Protein AF-A0A1C3L1T2-F1 (afdb_monomer)

InterPro domains:
  IPR002088 Protein prenyltransferase, alpha subunit [PF01239] (38-66)
  IPR002088 Protein prenyltransferase, alpha subunit [PF01239] (140-168)
  IPR002088 Protein prenyltransferase, alpha subunit [PS51147] (36-70)
  IPR002088 Protein prenyltransferase, alpha subunit [PS51147] (138-172)

Mean predicted aligned error: 14.85 Å

Secondary structure (DSSP, 8-state):
-HHHHHTT-TT-HHHHHHHHHHHHHHHHTT---HHHHHHHHHHHHHHHTT-TT-HHHHHHHHHHHHHHHHHHHHHHHHHHH--------HHHHHHHHHHHH--HHHHHHHHHHHHHHH-TT-HHHHHHGGG--GGG--HHHHHHHHHHHHHH-TT-HHHHHHHHIIIIIS--SS--EEEEEEETTEEEEEESS-EEEEEEEEEEEETTS-B--EEEEEEEE----SSTT--EEEEEEEEPTT--GGG-SEEEEEEEEEETT---TT----TT-TTGGGTTTS-----GGGTTEEEEEEEEESSSGGG-TT----S-S-S--S-----------TTTTHHHHHHHHHS-------TT--HHHHHHHHHHHHHHHHH-TT-HHHHHHHHHHHHHTT-HHHHHHHHHHHHHH-GGGHHHHHHHHHHHHHHHHHHHHHHT--TT-TT--EE-TTS------HHHHGGGTT-S-EE-TTS-----

Radius of gyration: 28.33 Å; Cα contacts (8 Å, |Δi|>4): 506; chains: 1; bounding box: 81×55×86 Å

Solvent-accessible surface area (backbone atoms only — not comparable to full-atom values): 28791 Å² total; per-residue (Å²): 109,72,67,64,51,37,74,76,47,68,84,43,65,69,59,55,52,49,54,50,49,51,53,51,53,29,48,72,68,68,73,51,58,66,67,59,47,51,48,52,48,52,50,39,55,60,44,36,80,77,43,63,81,42,61,62,51,55,52,49,45,54,53,44,55,49,50,46,54,53,52,53,54,51,56,55,48,55,65,75,72,50,95,63,92,68,84,86,51,75,69,57,55,54,55,55,52,55,64,75,62,70,47,68,46,59,52,37,50,55,50,20,51,57,43,32,73,75,36,73,81,40,50,59,31,58,53,38,58,71,50,47,57,69,94,78,56,59,66,67,63,50,50,50,53,51,47,56,50,36,76,72,44,60,79,46,61,51,55,51,52,51,48,49,36,62,50,29,64,52,37,77,87,63,86,58,68,57,38,42,37,47,54,94,59,23,41,37,43,35,56,79,62,56,43,48,68,41,62,91,74,34,47,39,22,37,83,86,68,48,74,57,66,57,49,74,49,72,45,78,54,87,65,101,58,99,58,96,85,72,77,37,52,42,37,33,43,32,46,36,93,93,51,61,66,87,76,47,59,34,40,36,35,42,40,28,30,34,60,74,84,76,79,50,73,87,59,85,86,62,93,90,42,101,59,52,83,73,48,72,92,54,95,73,76,67,65,66,85,60,76,59,55,45,76,48,79,46,76,47,44,65,81,49,46,94,74,46,92,43,47,86,55,60,94,77,93,72,95,79,86,78,83,87,81,92,82,89,78,92,78,85,77,86,58,75,60,61,67,45,52,55,41,56,75,67,54,65,80,65,74,42,43,11,89,89,56,52,73,68,56,52,51,53,52,48,51,53,50,49,57,49,37,71,76,45,71,72,36,60,60,54,55,51,51,47,44,58,50,32,61,74,67,66,40,58,74,61,41,56,57,48,49,56,51,46,36,69,65,44,59,93,46,33,68,64,52,50,55,51,48,42,55,50,50,53,48,51,47,54,53,46,51,61,72,70,50,63,98,77,60,88,79,63,59,48,74,55,50,64,57,66,44,53,74,86,58,66,85,75,42,58,85,49,69,81,52,93,37,73,40,63,52,73,41,58,57,72,92,123

Foldseek 3Di:
DLVVVCVVVVQDLVSLVVVLVVVLVCLLVVVDALVVLVVLLVSLLVVCLVPVPSVSSVVSNVSSVVSLVLRLVVVVVCVVPDPDDDPDDVVVVVSVVVSVPDDLQVVLLVSLVVSCVSPVLRLVSLVSPVLHDPVVDDLVVVVVSLLVSCLVPVQRPSSLVSVCCSFFVLFDLDWDQLAWEDDPQKIKTDTPAQKDWPQVPKFKAAPVRHTFDWDKDWDWDDDPDPDPPGTHTTIMTHTDPVDRPVPTQKMKIKIKIAGDDRPPSPDDDCPPHPSVVVCPPPPPPPPVVPPRIDIDIAMDGNVVQLPRLHYDDDDDPDPPDDDDDDDDDDDDPQPPPVSVVVSVVVSPSDSGGNPPDDLVNLVVVLVSLVVSCVVVVLSLSSLVVNLSSCVSVVVLVVNVVSLVSNCVNVVVCNVVSLVVVLLSVLLVLLVVLSVVDDRPCLPDESESAQSQDQDDDCVSCVSVPPPPHYHHHNYNHDPD

Nearest PDB structures (foldseek):
  3rkv-assembly1_A  TM=7.163E-01  e=1.153E+00  Caenorhabditis elegans
  4apo-assembly2_B  TM=6.665E-01  e=3.443E+00  Homo sapiens
  4apo-assembly1_A  TM=6.464E-01  e=4.580E+00  Homo sapiens
  7dhg-assembly1_C  TM=6.091E-01  e=3.787E+00  Homo sapiens
  2q7f-assembly2_B  TM=3.135E-01  e=1.946E+00  Bacillus subtilis

Organism: Plasmodium malariae (NCBI:txid5858)

Structure (mmCIF, N/CA/C/O backbone):
data_AF-A0A1C3L1T2-F1
#
_entry.id   AF-A0A1C3L1T2-F1
#
loop_
_atom_site.group_PDB
_atom_site.id
_atom_site.type_symbol
_atom_site.label_atom_id
_atom_site.label_alt_id
_atom_site.label_comp_id
_atom_site.label_asym_id
_atom_site.label_entity_id
_atom_site.label_seq_id
_atom_site.pdbx_PDB_ins_code
_atom_site.Cartn_x
_atom_site.Cartn_y
_atom_site.Cartn_z
_atom_site.occupancy
_atom_site.B_iso_or_equiv
_atom_site.auth_seq_id
_atom_site.auth_comp_id
_atom_site.auth_asym_id
_atom_site.auth_atom_id
_atom_site.pdbx_PDB_model_num
ATOM 1 N N . MET A 1 1 ?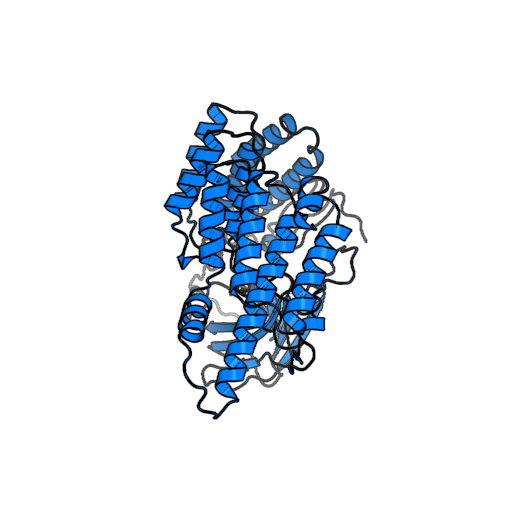 21.395 -8.043 -31.746 1.00 82.62 1 MET A N 1
ATOM 2 C CA . MET A 1 1 ? 20.206 -8.807 -32.190 1.00 82.62 1 MET A CA 1
ATOM 3 C C . MET A 1 1 ? 19.004 -8.683 -31.251 1.00 82.62 1 MET A C 1
ATOM 5 O O . MET A 1 1 ? 18.063 -8.008 -31.636 1.00 82.62 1 MET A O 1
ATOM 9 N N . ILE A 1 2 ? 18.977 -9.276 -30.041 1.00 89.44 2 ILE A N 1
ATOM 10 C CA . ILE A 1 2 ? 17.763 -9.243 -29.178 1.00 89.44 2 ILE A CA 1
ATOM 11 C C . ILE A 1 2 ? 17.327 -7.805 -28.860 1.00 89.44 2 ILE A C 1
ATOM 13 O O . ILE A 1 2 ? 16.160 -7.461 -29.011 1.00 89.44 2 ILE A O 1
ATOM 17 N N . GLU A 1 3 ? 18.271 -6.947 -28.479 1.00 90.69 3 GLU A N 1
ATOM 18 C CA . GLU A 1 3 ? 17.994 -5.548 -28.134 1.00 90.69 3 GLU A CA 1
ATOM 19 C C . GLU A 1 3 ? 17.500 -4.715 -29.320 1.00 90.69 3 GLU A C 1
ATOM 21 O O . GLU A 1 3 ? 16.650 -3.842 -29.156 1.00 90.69 3 GLU A O 1
ATOM 26 N N . GLU A 1 4 ? 17.978 -5.016 -30.529 1.00 89.31 4 GLU A N 1
ATOM 27 C CA . GLU A 1 4 ? 17.507 -4.380 -31.763 1.00 89.31 4 GLU A CA 1
ATOM 28 C C . GLU A 1 4 ? 16.053 -4.768 -32.048 1.00 89.31 4 GLU A C 1
ATOM 30 O O . GLU A 1 4 ? 15.255 -3.921 -32.443 1.00 89.31 4 GLU A O 1
ATOM 35 N N . ILE A 1 5 ? 15.672 -6.023 -31.791 1.00 92.06 5 ILE A N 1
ATOM 36 C CA . ILE A 1 5 ? 14.281 -6.472 -31.925 1.00 92.06 5 ILE A CA 1
ATOM 37 C C . ILE A 1 5 ? 13.417 -5.838 -30.827 1.00 92.06 5 ILE A C 1
ATOM 39 O O . ILE A 1 5 ? 12.345 -5.312 -31.127 1.00 92.06 5 ILE A O 1
ATOM 43 N N . LEU A 1 6 ? 13.897 -5.805 -29.578 1.00 90.75 6 LEU A N 1
ATOM 44 C CA . LEU A 1 6 ? 13.208 -5.140 -28.466 1.00 90.75 6 LEU A CA 1
ATOM 45 C C . LEU A 1 6 ? 13.009 -3.644 -28.718 1.00 90.75 6 LEU A C 1
ATOM 47 O O . LEU A 1 6 ? 12.001 -3.099 -28.288 1.00 90.75 6 LEU A O 1
ATOM 51 N N . SER A 1 7 ? 13.896 -2.986 -29.471 1.00 87.19 7 SER A N 1
ATOM 52 C CA . SER A 1 7 ? 13.699 -1.583 -29.860 1.00 87.19 7 SER A CA 1
ATOM 53 C C . SER A 1 7 ? 12.443 -1.356 -30.715 1.00 87.19 7 SER A C 1
ATOM 55 O O . SER A 1 7 ? 11.909 -0.251 -30.722 1.00 87.19 7 SER A O 1
ATOM 57 N N . ARG A 1 8 ? 11.954 -2.401 -31.401 1.00 88.25 8 ARG A N 1
ATOM 58 C CA . ARG A 1 8 ? 10.728 -2.384 -32.216 1.00 88.25 8 ARG A CA 1
ATOM 59 C C . ARG A 1 8 ? 9.533 -3.025 -31.502 1.00 88.25 8 ARG A C 1
ATOM 61 O O . ARG A 1 8 ? 8.412 -2.565 -31.674 1.00 88.25 8 ARG A O 1
ATOM 68 N N . PHE A 1 9 ? 9.771 -4.065 -30.700 1.00 90.31 9 PHE A N 1
ATOM 69 C CA . PHE A 1 9 ? 8.744 -4.875 -30.032 1.00 90.31 9 PHE A CA 1
ATOM 70 C C . PHE A 1 9 ? 8.953 -4.913 -28.510 1.00 90.31 9 PHE A C 1
ATOM 72 O O . PHE A 1 9 ? 9.068 -5.976 -27.898 1.00 90.31 9 PHE A O 1
ATOM 79 N N . ASN A 1 10 ? 9.000 -3.739 -27.880 1.00 89.38 10 ASN A N 1
ATOM 80 C CA . ASN A 1 10 ? 9.362 -3.579 -26.466 1.00 89.38 10 ASN A CA 1
ATOM 81 C C . ASN A 1 10 ? 8.311 -4.102 -25.461 1.00 89.38 10 ASN A C 1
ATOM 83 O O . ASN A 1 10 ? 8.581 -4.091 -24.261 1.00 89.38 10 ASN A O 1
ATOM 87 N N . LYS A 1 11 ? 7.141 -4.567 -25.925 1.00 91.62 11 LYS A N 1
ATOM 88 C CA . LYS A 1 11 ? 6.036 -5.113 -25.106 1.00 91.62 11 LYS A CA 1
ATOM 89 C C . LYS A 1 11 ? 5.711 -6.586 -25.398 1.00 91.62 11 LYS A C 1
ATOM 91 O O . LYS A 1 11 ? 4.618 -7.065 -25.120 1.00 91.62 11 LYS A O 1
ATOM 96 N N . CYS A 1 12 ? 6.649 -7.314 -26.001 1.00 92.62 12 CYS A N 1
ATOM 97 C CA . CYS A 1 12 ? 6.500 -8.744 -26.268 1.00 92.62 12 CYS A CA 1
ATOM 98 C C . CYS A 1 12 ? 7.066 -9.563 -25.102 1.00 92.62 12 CYS A C 1
ATOM 100 O O . CYS A 1 12 ? 8.266 -9.507 -24.822 1.00 92.62 12 CYS A O 1
ATOM 102 N N . ASN A 1 13 ? 6.207 -10.336 -24.432 1.00 88.38 13 ASN A N 1
ATOM 103 C CA . ASN A 1 13 ? 6.597 -11.167 -23.292 1.00 88.38 13 ASN A CA 1
ATOM 104 C C . ASN A 1 13 ? 7.692 -12.166 -23.674 1.00 88.38 13 ASN A C 1
ATOM 106 O O . ASN A 1 13 ? 8.687 -12.295 -22.968 1.00 88.38 13 ASN A O 1
ATOM 110 N N . GLU A 1 14 ? 7.536 -12.832 -24.813 1.00 91.94 14 GLU A N 1
ATOM 111 C CA . GLU A 1 14 ? 8.425 -13.882 -25.301 1.00 91.94 14 GLU A CA 1
ATOM 112 C C . GLU A 1 14 ? 9.847 -13.357 -25.523 1.00 91.94 14 GLU A C 1
ATOM 114 O O . GLU A 1 14 ? 10.811 -14.036 -25.175 1.00 91.94 14 GLU A O 1
ATOM 119 N N . LEU A 1 15 ? 9.996 -12.128 -26.031 1.00 93.50 15 LEU A N 1
ATOM 120 C CA . LEU A 1 15 ? 11.305 -11.502 -26.233 1.00 93.50 15 LEU A CA 1
ATOM 121 C C . LEU A 1 15 ? 11.994 -11.154 -24.911 1.00 93.50 15 LEU A C 1
ATOM 123 O O . LEU A 1 15 ? 13.193 -11.399 -24.768 1.00 93.50 15 LEU A O 1
ATOM 127 N N . TRP A 1 16 ? 11.256 -10.628 -23.931 1.00 93.56 16 TRP A N 1
ATOM 128 C CA . TRP A 1 16 ? 11.802 -10.351 -22.598 1.00 93.56 16 TRP A CA 1
ATOM 129 C C . TRP A 1 16 ? 12.163 -11.634 -21.847 1.00 93.56 16 TRP A C 1
ATOM 131 O O . TRP A 1 16 ? 13.233 -11.710 -21.242 1.00 93.56 16 TRP A O 1
ATOM 141 N N . PHE A 1 17 ? 11.325 -12.672 -21.942 1.00 90.56 17 PHE A N 1
ATOM 142 C CA . PHE A 1 17 ? 11.646 -13.995 -21.410 1.00 90.56 17 PHE A CA 1
ATOM 143 C C . PHE A 1 17 ? 12.858 -14.608 -22.106 1.00 90.56 17 PHE A C 1
ATOM 145 O O . PHE A 1 17 ? 13.696 -15.203 -21.435 1.00 90.56 17 PHE A O 1
ATOM 152 N N . HIS A 1 18 ? 12.997 -14.435 -23.421 1.00 93.19 18 HIS A N 1
ATOM 153 C CA . HIS A 1 18 ? 14.163 -14.913 -24.152 1.00 93.19 18 HIS A CA 1
ATOM 154 C C . HIS A 1 18 ? 15.441 -14.175 -23.730 1.00 93.19 18 HIS A C 1
ATOM 156 O O . HIS A 1 18 ? 16.447 -14.828 -23.459 1.00 93.19 18 HIS A O 1
ATOM 162 N N . LYS A 1 19 ? 15.403 -12.840 -23.580 1.00 94.69 19 LYS A N 1
ATOM 163 C CA . LYS A 1 19 ? 16.539 -12.057 -23.055 1.00 94.69 19 LYS A CA 1
ATOM 164 C C . LYS A 1 19 ? 16.935 -12.535 -21.654 1.00 94.69 19 LYS A C 1
ATOM 166 O O . LYS A 1 19 ? 18.109 -12.807 -21.413 1.00 94.69 19 LYS A O 1
ATOM 171 N N . LEU A 1 20 ? 15.959 -12.742 -20.763 1.00 92.81 20 LEU A N 1
ATOM 172 C CA . LEU A 1 20 ? 16.200 -13.308 -19.432 1.00 92.81 20 LEU A CA 1
ATOM 173 C C . LEU A 1 20 ? 16.787 -14.722 -19.494 1.00 92.81 20 LEU A C 1
ATOM 175 O O . LEU A 1 20 ? 17.716 -15.032 -18.754 1.00 92.81 20 LEU A O 1
ATOM 179 N N . TRP A 1 21 ? 16.274 -15.581 -20.374 1.00 91.94 21 TRP A N 1
ATOM 180 C CA . TRP A 1 21 ? 16.796 -16.931 -20.564 1.00 91.94 21 TRP A CA 1
ATOM 181 C C . TRP A 1 21 ? 18.266 -16.920 -20.992 1.00 91.94 21 TRP A C 1
ATOM 183 O O . TRP A 1 21 ? 19.043 -17.693 -20.436 1.00 91.94 21 TRP A O 1
ATOM 193 N N . VAL A 1 22 ? 18.669 -16.019 -21.898 1.00 93.75 22 VAL A N 1
ATOM 194 C CA . VAL A 1 22 ? 20.079 -15.860 -22.295 1.00 93.75 22 VAL A CA 1
ATOM 195 C C . VAL A 1 22 ? 20.941 -15.487 -21.089 1.00 93.75 22 VAL A C 1
ATOM 197 O O . VAL A 1 22 ? 21.933 -16.163 -20.833 1.00 93.75 22 VAL A O 1
ATOM 200 N N . VAL A 1 23 ? 20.536 -14.486 -20.297 1.00 93.12 23 VAL A N 1
ATOM 201 C CA . VAL A 1 23 ? 21.268 -14.090 -19.078 1.00 93.12 23 VAL A CA 1
ATOM 202 C C . VAL A 1 23 ? 21.410 -15.264 -18.109 1.00 93.12 23 VAL A C 1
ATOM 204 O O . VAL A 1 23 ? 22.508 -15.546 -17.629 1.00 93.12 23 VAL A O 1
ATOM 207 N N . LYS A 1 24 ? 20.321 -15.997 -17.854 1.00 90.56 24 LYS A N 1
ATOM 208 C CA . LYS A 1 24 ? 20.337 -17.175 -16.978 1.00 90.56 24 LYS A CA 1
ATOM 209 C C . LYS A 1 24 ? 21.256 -18.273 -17.507 1.00 90.56 24 LYS A C 1
ATOM 211 O O . LYS A 1 24 ? 22.024 -18.853 -16.742 1.00 90.56 24 LYS A O 1
ATOM 216 N N . TYR A 1 25 ? 21.175 -18.570 -18.802 1.00 90.81 25 TYR A N 1
ATOM 217 C CA . TYR A 1 25 ? 22.009 -19.574 -19.448 1.00 90.81 25 TYR A CA 1
ATOM 218 C C . TYR A 1 25 ? 23.488 -19.211 -19.314 1.00 90.81 25 TYR A C 1
ATOM 220 O O . TYR A 1 25 ? 24.288 -20.048 -18.893 1.00 90.81 25 TYR A O 1
ATOM 228 N N . CYS A 1 26 ? 23.851 -17.963 -19.607 1.00 91.25 26 CYS A N 1
ATOM 229 C CA . CYS A 1 26 ? 25.228 -17.518 -19.488 1.00 91.25 26 CYS A CA 1
ATOM 230 C C . CYS A 1 26 ? 25.708 -17.552 -18.033 1.00 91.25 26 CYS A C 1
ATOM 232 O O . CYS A 1 26 ? 26.795 -18.061 -17.768 1.00 91.25 26 CYS A O 1
ATOM 234 N N . LEU A 1 27 ? 24.881 -17.119 -17.077 1.00 88.38 27 LEU A N 1
ATOM 235 C CA . LEU A 1 27 ? 25.235 -17.159 -15.660 1.00 88.38 27 LEU A CA 1
ATOM 236 C C . LEU A 1 27 ? 25.443 -18.594 -15.146 1.00 88.38 27 LEU A C 1
ATOM 238 O O . LEU A 1 27 ? 26.420 -18.871 -14.452 1.00 88.38 27 LEU A O 1
ATOM 242 N N . LYS A 1 28 ? 24.563 -19.531 -15.523 1.00 86.19 28 LYS A N 1
ATOM 243 C CA . LYS A 1 28 ? 24.664 -20.950 -15.145 1.00 86.19 28 LYS A CA 1
ATOM 244 C C . LYS A 1 28 ? 25.943 -21.606 -15.665 1.00 86.19 28 LYS A C 1
ATOM 246 O O . LYS A 1 28 ? 26.521 -22.447 -14.983 1.00 86.19 28 LYS A O 1
ATOM 251 N N . ASN A 1 29 ? 26.376 -21.211 -16.858 1.00 86.81 29 ASN A N 1
ATOM 252 C CA . ASN A 1 29 ? 27.561 -21.749 -17.521 1.00 86.81 29 ASN A CA 1
ATOM 253 C C . ASN A 1 29 ? 28.828 -20.904 -17.280 1.00 86.81 29 ASN A C 1
ATOM 255 O O . ASN A 1 29 ? 29.827 -21.120 -17.959 1.00 86.81 29 ASN A O 1
ATOM 259 N N . ASN A 1 30 ? 28.806 -19.957 -16.329 1.00 85.19 30 ASN A N 1
ATOM 260 C CA . ASN A 1 30 ? 29.913 -19.035 -16.031 1.00 85.19 30 ASN A CA 1
ATOM 261 C C . ASN A 1 30 ? 30.431 -18.256 -17.267 1.00 85.19 30 ASN A C 1
ATOM 263 O O . ASN A 1 30 ? 31.614 -17.944 -17.360 1.00 85.19 30 ASN A O 1
ATOM 267 N N . LEU A 1 31 ? 29.549 -17.951 -18.224 1.00 87.75 31 LEU A N 1
ATOM 268 C CA . LEU A 1 31 ? 29.843 -17.167 -19.434 1.00 87.75 31 LEU A CA 1
ATOM 269 C C . LEU A 1 31 ? 29.594 -15.660 -19.247 1.00 87.75 31 LEU A C 1
ATOM 271 O O . LEU A 1 31 ? 29.820 -14.882 -20.167 1.00 87.75 31 LEU A O 1
ATOM 275 N N . THR A 1 32 ? 29.090 -15.262 -18.080 1.00 86.88 32 THR A N 1
ATOM 276 C CA . THR A 1 32 ? 28.721 -13.886 -17.728 1.00 86.88 32 THR A CA 1
ATOM 277 C C . THR A 1 32 ? 29.161 -13.608 -16.298 1.00 86.88 32 THR A C 1
ATOM 279 O O . THR A 1 32 ? 29.114 -14.496 -15.443 1.00 86.88 32 THR A O 1
ATOM 282 N N . ASN A 1 33 ? 29.584 -12.376 -16.037 1.00 86.44 33 ASN A N 1
ATOM 283 C CA . ASN A 1 33 ? 30.030 -11.897 -14.733 1.00 86.44 33 ASN A CA 1
ATOM 284 C C . ASN A 1 33 ? 29.107 -10.777 -14.197 1.00 86.44 33 ASN A C 1
ATOM 286 O O . ASN A 1 33 ? 28.088 -10.434 -14.792 1.00 86.44 33 ASN A O 1
ATOM 290 N N . ILE A 1 34 ? 29.441 -10.213 -13.031 1.00 87.44 34 ILE A N 1
ATOM 291 C CA . ILE A 1 34 ? 28.643 -9.140 -12.413 1.00 87.44 34 ILE A CA 1
ATOM 292 C C . ILE A 1 34 ? 28.633 -7.867 -13.276 1.00 87.44 34 ILE A C 1
ATOM 294 O O . ILE A 1 34 ? 27.600 -7.207 -13.340 1.00 87.44 34 ILE A O 1
ATOM 298 N N . GLN A 1 35 ? 29.733 -7.535 -13.956 1.00 88.88 35 GLN A N 1
ATOM 299 C CA . GLN A 1 35 ? 29.825 -6.343 -14.803 1.00 88.88 35 GLN A CA 1
ATOM 300 C C . GLN A 1 35 ? 28.824 -6.397 -15.959 1.00 88.88 35 GLN A C 1
ATOM 302 O O . GLN A 1 35 ? 28.110 -5.424 -16.189 1.00 88.88 35 GLN A O 1
ATOM 307 N N . ASP A 1 36 ? 28.693 -7.549 -16.611 1.00 91.81 36 ASP A N 1
ATOM 308 C CA . ASP A 1 36 ? 27.705 -7.759 -17.674 1.00 91.81 36 ASP A CA 1
ATOM 309 C C . ASP A 1 36 ? 26.265 -7.556 -17.152 1.00 91.81 36 ASP A C 1
ATOM 311 O O . ASP A 1 36 ? 25.421 -6.941 -17.801 1.00 91.81 36 ASP A O 1
ATOM 315 N N . LEU A 1 37 ? 25.975 -8.008 -15.924 1.00 92.94 37 LEU A N 1
ATOM 316 C CA . LEU A 1 37 ? 24.673 -7.776 -15.286 1.00 92.94 37 LEU A CA 1
ATOM 317 C C . LEU A 1 37 ? 24.449 -6.292 -14.939 1.00 92.94 37 LEU A C 1
ATOM 319 O O . LEU A 1 37 ? 23.317 -5.809 -14.989 1.00 92.94 37 LEU A O 1
ATOM 323 N N . LEU A 1 38 ? 25.503 -5.544 -14.601 1.00 92.38 38 LEU A N 1
ATOM 324 C CA . LEU A 1 38 ? 25.416 -4.092 -14.413 1.00 92.38 38 LEU A CA 1
ATOM 325 C C . LEU A 1 38 ? 25.160 -3.366 -15.741 1.00 92.38 38 LEU A C 1
ATOM 327 O O . LEU A 1 38 ? 24.442 -2.364 -15.759 1.00 92.38 38 LEU A O 1
ATOM 331 N N . GLU A 1 39 ? 25.690 -3.867 -16.856 1.00 93.50 39 GLU A N 1
ATOM 332 C CA . GLU A 1 39 ? 25.362 -3.365 -18.195 1.00 93.50 39 GLU A CA 1
ATOM 333 C C . GLU A 1 39 ? 23.893 -3.613 -18.553 1.00 93.50 39 GLU A C 1
ATOM 335 O O . GLU A 1 39 ? 23.231 -2.710 -19.066 1.00 93.50 39 GLU A O 1
ATOM 340 N N . GLU A 1 40 ? 23.327 -4.754 -18.161 1.00 95.62 40 GLU A N 1
ATOM 341 C CA . GLU A 1 40 ? 21.889 -5.016 -18.293 1.00 95.62 40 GLU A CA 1
ATOM 342 C C . GLU A 1 40 ? 21.030 -4.026 -17.481 1.00 95.62 40 GLU A C 1
ATOM 344 O O . GLU A 1 40 ? 19.974 -3.580 -17.944 1.00 95.62 40 GLU A O 1
ATOM 349 N N . LEU A 1 41 ? 21.486 -3.586 -16.300 1.00 94.75 41 LEU A N 1
ATOM 350 C CA . LEU A 1 41 ? 20.817 -2.502 -15.564 1.00 94.75 41 LEU A CA 1
ATOM 351 C C . LEU A 1 41 ? 20.911 -1.154 -16.295 1.00 94.75 41 LEU A C 1
ATOM 353 O O . LEU A 1 41 ? 19.932 -0.399 -16.303 1.00 94.75 41 LEU A O 1
ATOM 357 N N . LYS A 1 42 ? 22.051 -0.849 -16.933 1.00 94.31 42 LYS A N 1
ATOM 358 C CA . LYS A 1 42 ? 22.207 0.353 -17.774 1.00 94.31 42 LYS A CA 1
ATOM 359 C C . LYS A 1 42 ? 21.287 0.299 -18.997 1.00 94.31 42 LYS A C 1
ATOM 361 O O . LYS A 1 42 ? 20.667 1.310 -19.324 1.00 94.31 42 LYS A O 1
ATOM 366 N N . TYR A 1 43 ? 21.130 -0.870 -19.619 1.00 95.00 43 TYR A N 1
ATOM 367 C CA . TYR A 1 43 ? 20.169 -1.088 -20.702 1.00 95.00 43 TYR A CA 1
ATOM 368 C C . TYR A 1 43 ? 18.730 -0.797 -20.252 1.00 95.00 43 TYR A C 1
ATOM 370 O O . TYR A 1 43 ? 17.993 -0.081 -20.938 1.00 95.00 43 TYR A O 1
ATOM 378 N N . CYS A 1 44 ? 18.338 -1.291 -19.071 1.00 95.44 44 CYS A N 1
ATOM 379 C CA . CYS A 1 44 ? 17.020 -1.004 -18.499 1.00 95.44 44 CYS A CA 1
ATOM 380 C C . CYS A 1 44 ? 16.818 0.502 -18.299 1.00 95.44 44 CYS A C 1
ATOM 382 O O . CYS A 1 44 ? 15.806 1.047 -18.732 1.00 95.44 44 CYS A O 1
ATOM 384 N N . LYS A 1 45 ? 17.811 1.186 -17.712 1.00 95.06 45 LYS A N 1
ATOM 385 C CA . LYS A 1 45 ? 17.793 2.646 -17.533 1.00 95.06 45 LYS A CA 1
ATOM 386 C C . LYS A 1 45 ? 17.581 3.371 -18.866 1.00 95.06 45 LYS A C 1
ATOM 388 O O . LYS A 1 45 ? 16.676 4.190 -18.968 1.00 95.06 45 LYS A O 1
ATOM 393 N N . GLY A 1 46 ? 18.348 3.025 -19.902 1.00 94.25 46 GLY A N 1
ATOM 394 C CA . GLY A 1 46 ? 18.185 3.590 -21.246 1.00 94.25 46 GLY A CA 1
ATOM 395 C C . GLY A 1 46 ? 16.803 3.327 -21.861 1.00 94.25 46 GLY A C 1
ATOM 396 O O . GLY A 1 46 ? 16.280 4.160 -22.598 1.00 94.25 46 GLY A O 1
ATOM 397 N N . SER A 1 47 ? 16.190 2.186 -21.539 1.00 93.44 47 SER A N 1
ATOM 398 C CA . SER A 1 47 ? 14.848 1.827 -22.008 1.00 93.44 47 SER A CA 1
ATOM 399 C C . SER A 1 47 ? 13.745 2.635 -21.320 1.00 93.44 47 SER A C 1
ATOM 401 O O . SER A 1 47 ? 12.765 2.983 -21.978 1.00 93.44 47 SER A O 1
ATOM 403 N N . PHE A 1 48 ? 13.917 3.004 -20.048 1.00 94.31 48 PHE A N 1
ATOM 404 C CA . PHE A 1 48 ? 12.952 3.843 -19.327 1.00 94.31 48 PHE A CA 1
ATOM 405 C C . PHE A 1 48 ? 12.869 5.272 -19.871 1.00 94.31 48 PHE A C 1
ATOM 407 O O . PHE A 1 48 ? 11.794 5.853 -19.848 1.00 94.31 48 PHE A O 1
ATOM 414 N N . TYR A 1 49 ? 13.943 5.819 -20.451 1.00 92.19 49 TYR A N 1
ATOM 415 C CA . TYR A 1 49 ? 13.863 7.109 -21.158 1.00 92.19 49 TYR A CA 1
ATOM 416 C C . TYR A 1 49 ? 13.037 7.044 -22.452 1.00 92.19 49 TYR A C 1
ATOM 418 O O . TYR A 1 49 ? 12.630 8.079 -22.971 1.00 92.19 49 TYR A O 1
ATOM 426 N N . LYS A 1 50 ? 12.795 5.843 -22.996 1.00 90.88 50 LYS A N 1
ATOM 427 C CA . LYS A 1 50 ? 11.961 5.645 -24.193 1.00 90.88 50 LYS A CA 1
ATOM 428 C C . LYS A 1 50 ? 10.508 5.340 -23.838 1.00 90.88 50 LYS A C 1
ATOM 430 O O . LYS A 1 50 ? 9.603 5.840 -24.495 1.00 90.88 50 LYS A O 1
ATOM 435 N N . ASP A 1 51 ? 10.298 4.473 -22.851 1.00 91.69 51 ASP A N 1
ATOM 436 C CA . ASP A 1 51 ? 8.983 4.109 -22.320 1.00 91.69 51 ASP A CA 1
ATOM 437 C C . ASP A 1 51 ? 9.138 3.779 -20.833 1.00 91.69 51 ASP A C 1
ATOM 439 O O . ASP A 1 51 ? 9.488 2.660 -20.445 1.00 91.69 51 ASP A O 1
ATOM 443 N N . ASP A 1 52 ? 8.900 4.780 -19.997 1.00 90.75 52 ASP A N 1
ATOM 444 C CA . ASP A 1 52 ? 9.014 4.685 -18.546 1.00 90.75 52 ASP A CA 1
ATOM 445 C C . ASP A 1 52 ? 7.928 3.815 -17.901 1.00 90.75 52 ASP A C 1
ATOM 447 O O . ASP A 1 52 ? 8.112 3.316 -16.789 1.00 90.75 52 ASP A O 1
ATOM 451 N N . ARG A 1 53 ? 6.836 3.553 -18.626 1.00 88.81 53 ARG A N 1
ATOM 452 C CA . ARG A 1 53 ? 5.728 2.678 -18.219 1.00 88.81 53 ARG A CA 1
ATOM 453 C C . ARG A 1 53 ? 5.889 1.245 -18.727 1.00 88.81 53 ARG A C 1
ATOM 455 O O . ARG A 1 53 ? 4.964 0.437 -18.608 1.00 88.81 53 ARG A O 1
ATOM 462 N N . ASN A 1 54 ? 7.043 0.893 -19.298 1.00 92.69 54 ASN A N 1
ATOM 463 C CA . ASN A 1 54 ? 7.293 -0.458 -19.783 1.00 92.69 54 ASN A CA 1
ATOM 464 C C . ASN A 1 54 ? 7.454 -1.451 -18.619 1.00 92.69 54 ASN A C 1
ATOM 466 O O . ASN A 1 54 ? 8.557 -1.690 -18.117 1.00 92.69 54 ASN A O 1
ATOM 470 N N . TYR A 1 55 ? 6.341 -2.075 -18.225 1.00 90.50 55 TYR A N 1
ATOM 471 C CA . TYR A 1 55 ? 6.310 -3.039 -17.126 1.00 90.50 55 TYR A CA 1
ATOM 472 C C . TYR A 1 55 ? 7.229 -4.250 -17.362 1.00 90.50 55 TYR A C 1
ATOM 474 O O . TYR A 1 55 ? 7.781 -4.795 -16.409 1.00 90.50 55 TYR A O 1
ATOM 482 N N . HIS A 1 56 ? 7.441 -4.666 -18.616 1.00 92.44 56 HIS A N 1
ATOM 483 C CA . HIS A 1 56 ? 8.319 -5.795 -18.920 1.00 92.44 56 HIS A CA 1
ATOM 484 C C . HIS A 1 56 ? 9.780 -5.456 -18.617 1.00 92.44 56 HIS A C 1
ATOM 486 O O . HIS A 1 56 ? 10.488 -6.277 -18.040 1.00 92.44 56 HIS A O 1
ATOM 492 N N . CYS A 1 57 ? 10.213 -4.236 -18.948 1.00 94.50 57 CYS A N 1
ATOM 493 C CA . CYS A 1 57 ? 11.551 -3.746 -18.629 1.00 94.50 57 CYS A CA 1
ATOM 494 C C . CYS A 1 57 ? 11.746 -3.596 -17.111 1.00 94.50 57 CYS A C 1
ATOM 496 O O . CYS A 1 57 ? 12.781 -3.996 -16.578 1.00 94.50 57 CYS A O 1
ATOM 498 N N . TRP A 1 58 ? 10.736 -3.096 -16.388 1.00 91.31 58 TRP A N 1
ATOM 499 C CA . TRP A 1 58 ? 10.756 -3.042 -14.918 1.00 91.31 58 TRP A CA 1
ATOM 500 C C . TRP A 1 58 ? 10.842 -4.432 -14.271 1.00 91.31 58 TRP A C 1
ATOM 502 O O . TRP A 1 58 ? 11.629 -4.642 -13.340 1.00 91.31 58 TRP A O 1
ATOM 512 N N . ASN A 1 59 ? 10.098 -5.407 -14.799 1.00 89.12 59 ASN A N 1
ATOM 513 C CA . ASN A 1 59 ? 10.166 -6.798 -14.353 1.00 89.12 59 ASN A CA 1
ATOM 514 C C . ASN A 1 59 ? 11.532 -7.420 -14.662 1.00 89.12 59 ASN A C 1
ATOM 516 O O . ASN A 1 59 ? 12.156 -8.017 -13.786 1.00 89.12 59 ASN A O 1
ATOM 520 N N . TYR A 1 60 ? 12.036 -7.228 -15.882 1.00 92.62 60 TYR A N 1
ATOM 521 C CA . TYR A 1 60 ? 13.356 -7.692 -16.294 1.00 92.62 60 TYR A CA 1
ATOM 522 C C . TYR A 1 60 ? 14.463 -7.122 -15.401 1.00 92.62 60 TYR A C 1
ATOM 524 O O . TYR A 1 60 ? 15.284 -7.881 -14.889 1.00 92.62 60 TYR A O 1
ATOM 532 N N . ARG A 1 61 ? 14.428 -5.816 -15.106 1.00 92.31 61 ARG A N 1
ATOM 533 C CA . ARG A 1 61 ? 15.357 -5.168 -14.170 1.00 92.31 61 ARG A CA 1
ATOM 534 C C . ARG A 1 61 ? 15.360 -5.845 -12.799 1.00 92.31 61 ARG A C 1
ATOM 536 O O . ARG A 1 61 ? 16.428 -6.075 -12.235 1.00 92.31 61 ARG A O 1
ATOM 543 N N . SER A 1 62 ? 14.183 -6.189 -12.276 1.00 87.25 62 SER A N 1
ATOM 544 C CA . SER A 1 62 ? 14.055 -6.911 -11.002 1.00 87.25 62 SER A CA 1
ATOM 545 C C . SER A 1 62 ? 14.718 -8.295 -11.056 1.00 87.25 62 SER A C 1
ATOM 547 O O . SER A 1 62 ? 15.415 -8.679 -10.116 1.00 87.25 62 SER A O 1
ATOM 549 N N . TYR A 1 63 ? 14.589 -9.021 -12.173 1.00 88.00 63 TYR A N 1
ATOM 550 C CA . TYR A 1 63 ? 15.290 -10.295 -12.372 1.00 88.00 63 TYR A CA 1
ATOM 551 C C . TYR A 1 63 ? 16.809 -10.135 -12.502 1.00 88.00 63 TYR A C 1
ATOM 553 O O . TYR A 1 63 ? 17.551 -10.959 -11.971 1.00 88.00 63 TYR A O 1
ATOM 561 N N . VAL A 1 64 ? 17.293 -9.078 -13.158 1.00 91.31 64 VAL A N 1
ATOM 562 C CA . VAL A 1 64 ? 18.734 -8.794 -13.258 1.00 91.31 64 VAL A CA 1
ATOM 563 C C . VAL A 1 64 ? 19.326 -8.494 -11.879 1.00 91.31 64 VAL A C 1
ATOM 565 O O . VAL A 1 64 ? 20.350 -9.071 -11.521 1.00 91.31 64 VAL A O 1
ATOM 568 N N . ILE A 1 65 ? 18.653 -7.677 -11.057 1.00 88.19 65 ILE A N 1
ATOM 569 C CA . ILE A 1 65 ? 19.050 -7.420 -9.658 1.00 88.19 65 ILE A CA 1
ATOM 570 C C . ILE A 1 65 ? 19.154 -8.733 -8.872 1.00 88.19 65 ILE A C 1
ATOM 572 O O . ILE A 1 65 ? 20.129 -8.958 -8.155 1.00 88.19 65 ILE A O 1
ATOM 576 N N . ALA A 1 66 ? 18.174 -9.622 -9.034 1.00 84.38 66 ALA A N 1
ATOM 577 C CA . ALA A 1 66 ? 18.194 -10.939 -8.412 1.00 84.38 66 ALA A CA 1
ATOM 578 C C . ALA A 1 66 ? 19.409 -11.771 -8.852 1.00 84.38 66 ALA A C 1
ATOM 580 O O . ALA A 1 66 ? 20.090 -12.362 -8.014 1.00 84.38 66 ALA A O 1
ATOM 581 N N . CYS A 1 67 ? 19.713 -11.776 -10.153 1.00 86.69 67 CYS A N 1
ATOM 582 C CA . CYS A 1 67 ? 20.885 -12.456 -10.698 1.00 86.69 67 CYS A CA 1
ATOM 583 C C . CYS A 1 67 ? 22.188 -11.897 -10.108 1.00 86.69 67 CYS A C 1
ATOM 585 O O . CYS A 1 67 ? 23.055 -12.682 -9.739 1.00 86.69 67 CYS A O 1
ATOM 587 N N . ILE A 1 68 ? 22.310 -10.574 -9.932 1.00 87.12 68 ILE A N 1
ATOM 588 C CA . ILE A 1 68 ? 23.482 -9.950 -9.288 1.00 87.12 68 ILE A CA 1
ATOM 589 C C . ILE A 1 68 ? 23.657 -10.481 -7.862 1.00 87.12 68 ILE A C 1
ATOM 591 O O . ILE A 1 68 ? 24.750 -10.911 -7.496 1.00 87.12 68 ILE A O 1
ATOM 595 N N . TYR A 1 69 ? 22.584 -10.522 -7.066 1.00 84.25 69 TYR A N 1
ATOM 596 C CA . TYR A 1 69 ? 22.647 -11.050 -5.700 1.00 84.25 69 TYR A CA 1
ATOM 597 C C . TYR A 1 69 ? 23.013 -12.537 -5.640 1.00 84.25 69 TYR A C 1
ATOM 599 O O . TYR A 1 69 ? 23.767 -12.944 -4.753 1.00 84.25 69 TYR A O 1
ATOM 607 N N . ILE A 1 70 ? 22.505 -13.349 -6.572 1.00 81.62 70 ILE A N 1
ATOM 608 C CA . ILE A 1 70 ? 22.879 -14.766 -6.692 1.00 81.62 70 ILE A CA 1
ATOM 609 C C . ILE A 1 70 ? 24.383 -14.887 -6.987 1.00 81.62 70 ILE A C 1
ATOM 611 O O . ILE A 1 70 ? 25.076 -15.644 -6.305 1.00 81.62 70 ILE A O 1
ATOM 615 N N . SER A 1 71 ? 24.901 -14.099 -7.934 1.00 83.62 71 SER A N 1
ATOM 616 C CA . SER A 1 71 ? 26.323 -14.076 -8.302 1.00 83.62 71 SER A CA 1
ATOM 617 C C . SER A 1 71 ? 27.230 -13.659 -7.143 1.00 83.62 71 SER A C 1
ATOM 619 O O . SER A 1 71 ? 28.224 -14.331 -6.874 1.00 83.62 71 SER A O 1
ATOM 621 N N . ILE A 1 72 ? 26.877 -12.591 -6.415 1.00 81.88 72 ILE A N 1
ATOM 622 C CA . ILE A 1 72 ? 27.639 -12.117 -5.245 1.00 81.88 72 ILE A CA 1
ATOM 623 C C . ILE A 1 72 ? 27.746 -13.229 -4.195 1.00 81.88 72 ILE A C 1
ATOM 625 O O . ILE A 1 72 ? 28.846 -13.564 -3.757 1.00 81.88 72 ILE A O 1
ATOM 629 N N . ARG A 1 73 ? 26.623 -13.871 -3.851 1.00 77.44 73 ARG A N 1
ATOM 630 C CA . ARG A 1 73 ? 26.594 -14.952 -2.853 1.00 77.44 73 ARG A CA 1
ATOM 631 C C . ARG A 1 73 ? 27.390 -16.186 -3.280 1.00 77.44 73 ARG A C 1
ATOM 633 O O . ARG A 1 73 ? 27.993 -16.843 -2.432 1.00 77.44 73 ARG A O 1
ATOM 640 N N . LYS A 1 74 ? 27.386 -16.524 -4.574 1.00 77.38 74 LYS A N 1
ATOM 641 C CA . LYS A 1 74 ? 28.197 -17.624 -5.119 1.00 77.38 74 LYS A CA 1
ATOM 642 C C . LYS A 1 74 ? 29.691 -17.334 -4.922 1.00 77.38 74 LYS A C 1
ATOM 644 O O . LYS A 1 74 ? 30.395 -18.160 -4.344 1.00 77.38 74 LYS A O 1
ATOM 649 N N . ASN A 1 75 ? 30.126 -16.123 -5.273 1.00 76.56 75 ASN A N 1
ATOM 650 C CA . ASN A 1 75 ? 31.514 -15.681 -5.115 1.00 76.56 75 ASN A CA 1
ATOM 651 C C . ASN A 1 75 ? 31.960 -15.647 -3.639 1.00 76.56 75 ASN A C 1
ATOM 653 O O . ASN A 1 75 ? 33.091 -16.014 -3.326 1.00 76.56 75 ASN A O 1
ATOM 657 N N . GLU A 1 76 ? 31.091 -15.223 -2.715 1.00 75.62 76 GLU A N 1
ATOM 658 C CA . GLU A 1 76 ? 31.377 -15.240 -1.270 1.00 75.62 76 GLU A CA 1
ATOM 659 C C . GLU A 1 76 ? 31.618 -16.662 -0.741 1.00 75.62 76 GLU A C 1
ATOM 661 O O . GLU A 1 76 ? 32.539 -16.880 0.045 1.00 75.62 76 GLU A O 1
ATOM 666 N N . ARG A 1 77 ? 30.837 -17.652 -1.191 1.00 69.75 77 ARG A N 1
ATOM 667 C CA . ARG A 1 77 ? 31.002 -19.054 -0.767 1.00 69.75 77 ARG A CA 1
ATOM 668 C C . ARG A 1 77 ? 32.263 -19.697 -1.330 1.00 69.75 77 ARG A C 1
ATOM 670 O O . ARG A 1 77 ? 32.947 -20.411 -0.600 1.00 69.75 77 ARG A O 1
ATOM 677 N N . GLU A 1 78 ? 32.594 -19.428 -2.590 1.00 69.25 78 GLU A N 1
ATOM 678 C CA . GLU A 1 78 ? 33.830 -19.922 -3.212 1.00 69.25 78 GLU A CA 1
ATOM 679 C C . GLU A 1 78 ? 35.078 -19.408 -2.468 1.00 69.25 78 GLU A C 1
ATOM 681 O O . GLU A 1 78 ? 36.034 -20.161 -2.279 1.00 69.25 78 GLU A O 1
ATOM 686 N N . LYS A 1 79 ? 35.030 -18.178 -1.929 1.00 65.38 79 LYS A N 1
ATOM 687 C CA . LYS A 1 79 ? 36.083 -17.619 -1.058 1.00 65.38 79 LYS A CA 1
ATOM 688 C C . LYS A 1 79 ? 36.186 -18.306 0.311 1.00 65.38 79 LYS A C 1
ATOM 690 O O . LYS A 1 79 ? 37.280 -18.379 0.859 1.00 65.38 79 LYS A O 1
ATOM 695 N N . VAL A 1 80 ? 35.078 -18.798 0.873 1.00 60.78 80 VAL A N 1
ATOM 696 C CA . VAL A 1 80 ? 35.043 -19.450 2.201 1.00 60.78 80 VAL A CA 1
ATOM 697 C C . VAL A 1 80 ? 35.394 -20.946 2.125 1.00 60.78 80 VAL A C 1
ATOM 699 O O . VAL A 1 80 ? 35.927 -21.496 3.085 1.00 60.78 80 VAL A O 1
ATOM 702 N N . GLY A 1 81 ? 35.134 -21.611 0.993 1.00 53.62 81 GLY A N 1
ATOM 703 C CA . GLY A 1 81 ? 35.411 -23.043 0.796 1.00 53.62 81 GLY A CA 1
ATOM 704 C C . GLY A 1 81 ? 36.785 -23.388 0.200 1.00 53.62 81 GLY A C 1
ATOM 705 O O . GLY A 1 81 ? 37.204 -24.542 0.275 1.00 53.62 81 GLY A O 1
ATOM 706 N N . GLY A 1 82 ? 37.495 -22.426 -0.400 1.00 48.84 82 GLY A N 1
ATOM 707 C CA . GLY A 1 82 ? 38.755 -22.659 -1.111 1.00 48.84 82 GLY A CA 1
ATOM 708 C C . GLY A 1 82 ? 39.996 -22.252 -0.317 1.00 48.84 82 GLY A C 1
ATOM 709 O O . GLY A 1 82 ? 40.386 -21.091 -0.327 1.00 48.84 82 GLY A O 1
ATOM 710 N N . ASN A 1 83 ? 40.696 -23.216 0.283 1.00 46.97 83 ASN A N 1
ATOM 711 C CA . ASN A 1 83 ? 42.010 -23.007 0.907 1.00 46.97 83 ASN A CA 1
ATOM 712 C C . ASN A 1 83 ? 43.163 -23.005 -0.125 1.00 46.97 83 ASN A C 1
ATOM 714 O O . ASN A 1 83 ? 44.238 -23.544 0.131 1.00 46.97 83 ASN A O 1
ATOM 718 N N . ASN A 1 84 ? 42.943 -22.429 -1.310 1.00 44.56 84 ASN A N 1
ATOM 719 C CA . ASN A 1 84 ? 43.930 -22.409 -2.387 1.00 44.56 84 ASN A CA 1
ATOM 720 C C . ASN A 1 84 ? 44.367 -20.976 -2.687 1.00 44.56 84 ASN A C 1
ATOM 722 O O . ASN A 1 84 ? 43.558 -20.116 -3.026 1.00 44.56 84 ASN A O 1
ATOM 726 N N . ARG A 1 85 ? 45.680 -20.746 -2.579 1.00 48.69 85 ARG A N 1
ATOM 727 C CA . ARG A 1 85 ? 46.370 -19.558 -3.089 1.00 48.69 85 ARG A CA 1
ATOM 728 C C . ARG A 1 85 ? 46.110 -19.458 -4.594 1.00 48.69 85 ARG A C 1
ATOM 730 O O . ARG A 1 85 ? 46.766 -20.142 -5.371 1.00 48.69 85 ARG A O 1
ATOM 737 N N . VAL A 1 86 ? 45.145 -18.638 -4.990 1.00 43.47 86 VAL A N 1
ATOM 738 C CA . VAL A 1 86 ? 44.969 -18.223 -6.383 1.00 43.47 86 VAL A CA 1
ATOM 739 C C . VAL A 1 86 ? 45.757 -16.931 -6.560 1.00 43.47 86 VAL A C 1
ATOM 741 O O . VAL A 1 86 ? 45.576 -15.986 -5.791 1.00 43.47 86 VAL A O 1
ATOM 744 N N . GLU A 1 87 ? 46.673 -16.920 -7.528 1.00 40.16 87 GLU A N 1
ATOM 745 C CA . GLU A 1 87 ? 47.414 -15.729 -7.940 1.00 40.16 87 GLU A CA 1
ATOM 746 C C . GLU A 1 87 ? 46.441 -14.567 -8.188 1.00 40.16 87 GLU A C 1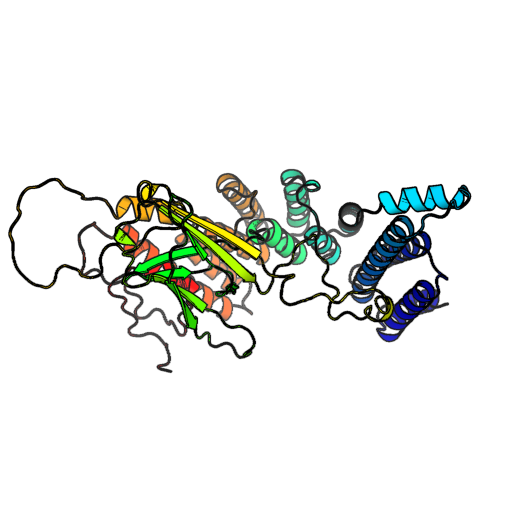
ATOM 748 O O . GLU A 1 87 ? 45.449 -14.687 -8.913 1.00 40.16 87 GLU A O 1
ATOM 753 N N . GLN A 1 88 ? 46.697 -13.445 -7.515 1.00 38.44 88 GLN A N 1
ATOM 754 C CA . GLN A 1 88 ? 45.912 -12.227 -7.649 1.00 38.44 88 GLN A CA 1
ATOM 755 C C . GLN A 1 88 ? 46.177 -11.606 -9.025 1.00 38.44 88 GLN A C 1
ATOM 757 O O . GLN A 1 88 ? 47.124 -10.847 -9.196 1.00 38.44 88 GLN A O 1
ATOM 762 N N . ASN A 1 89 ? 45.329 -11.914 -10.004 1.00 41.25 89 ASN A N 1
ATOM 763 C CA . ASN A 1 89 ? 45.259 -11.143 -11.243 1.00 41.25 89 ASN A CA 1
ATOM 764 C C . ASN A 1 89 ? 44.542 -9.808 -10.973 1.00 41.25 89 ASN A C 1
ATOM 766 O O . ASN A 1 89 ? 43.514 -9.782 -10.295 1.00 41.25 89 ASN A O 1
ATOM 770 N N . GLU A 1 90 ? 45.046 -8.702 -11.528 1.00 42.84 90 GLU A N 1
ATOM 771 C CA . GLU A 1 90 ? 44.507 -7.339 -11.349 1.00 42.84 90 GLU A CA 1
ATOM 772 C C . GLU A 1 90 ? 43.015 -7.205 -11.730 1.00 42.84 90 GLU A C 1
ATOM 774 O O . GLU A 1 90 ? 42.295 -6.391 -11.153 1.00 42.84 90 GLU A O 1
ATOM 779 N N . SER A 1 91 ? 42.506 -8.067 -12.619 1.00 41.47 91 SER A N 1
ATOM 780 C CA . SER A 1 91 ? 41.082 -8.160 -12.976 1.00 41.47 91 SER A CA 1
ATOM 781 C C . SER A 1 91 ? 40.182 -8.637 -11.825 1.00 41.47 91 SER A C 1
ATOM 783 O O . SER A 1 91 ? 39.033 -8.205 -11.729 1.00 41.47 91 SER A O 1
ATOM 785 N N . ASN A 1 92 ? 40.697 -9.456 -10.899 1.00 45.38 92 ASN A N 1
ATOM 786 C CA . ASN A 1 92 ? 39.955 -9.895 -9.712 1.00 45.38 92 ASN A CA 1
ATOM 787 C C . ASN A 1 92 ? 39.820 -8.783 -8.660 1.00 45.38 92 ASN A C 1
ATOM 789 O O . ASN A 1 92 ? 38.863 -8.806 -7.885 1.00 45.38 92 ASN A O 1
ATOM 793 N N . ASN A 1 93 ? 40.727 -7.797 -8.644 1.00 42.81 93 ASN A N 1
ATOM 794 C CA . ASN A 1 93 ? 40.642 -6.653 -7.731 1.00 42.81 93 ASN A CA 1
ATOM 795 C C . ASN A 1 93 ? 39.522 -5.682 -8.134 1.00 42.81 93 ASN A C 1
ATOM 797 O O . ASN A 1 93 ? 38.802 -5.210 -7.259 1.00 42.81 93 ASN A O 1
ATOM 801 N N . VAL A 1 94 ? 39.302 -5.456 -9.435 1.00 45.53 94 VAL A N 1
ATOM 802 C CA . VAL A 1 94 ? 38.201 -4.605 -9.933 1.00 45.53 94 VAL A CA 1
ATOM 803 C C . VAL A 1 94 ? 36.838 -5.252 -9.658 1.00 45.53 94 VAL A C 1
ATOM 805 O O . VAL A 1 94 ? 35.957 -4.620 -9.080 1.00 45.53 94 VAL A O 1
ATOM 808 N N . ILE A 1 95 ? 36.695 -6.551 -9.952 1.00 46.22 95 ILE A N 1
ATOM 809 C CA . ILE A 1 95 ? 35.458 -7.308 -9.685 1.00 46.22 95 ILE A CA 1
ATOM 810 C C . ILE A 1 95 ? 35.150 -7.354 -8.179 1.00 46.22 95 ILE A C 1
ATOM 812 O O . ILE A 1 95 ? 33.988 -7.243 -7.789 1.00 46.22 95 ILE A O 1
ATOM 816 N N . ALA A 1 96 ? 36.174 -7.481 -7.323 1.00 46.12 96 ALA A N 1
ATOM 817 C CA . ALA A 1 96 ? 36.021 -7.457 -5.866 1.00 46.12 96 ALA A CA 1
ATOM 818 C C . ALA A 1 96 ? 35.576 -6.085 -5.321 1.00 46.12 96 ALA A C 1
ATOM 820 O O . ALA A 1 96 ? 34.910 -6.011 -4.286 1.00 46.12 96 ALA A O 1
ATOM 821 N N . GLN A 1 97 ? 35.944 -5.002 -6.003 1.00 47.47 97 GLN A N 1
ATOM 822 C CA . GLN A 1 97 ? 35.633 -3.634 -5.601 1.00 47.47 97 GLN A CA 1
ATOM 823 C C . GLN A 1 97 ? 34.215 -3.230 -6.034 1.00 47.47 97 GLN A C 1
ATOM 825 O O . GLN A 1 97 ? 33.478 -2.657 -5.230 1.00 47.47 97 GLN A O 1
ATOM 830 N N . ASP A 1 98 ? 33.783 -3.636 -7.232 1.00 50.94 98 ASP A N 1
ATOM 831 C CA . ASP A 1 98 ? 32.414 -3.418 -7.722 1.00 50.94 98 ASP A CA 1
ATOM 832 C C . ASP A 1 98 ? 31.382 -4.322 -7.023 1.00 50.94 98 ASP A C 1
ATOM 834 O O . ASP A 1 98 ? 30.272 -3.876 -6.720 1.00 50.94 98 ASP A O 1
ATOM 838 N N . CYS A 1 99 ? 31.738 -5.567 -6.670 1.00 52.44 99 CYS A N 1
ATOM 839 C CA . CYS A 1 99 ? 30.827 -6.461 -5.944 1.00 52.44 99 CYS A CA 1
ATOM 840 C C . CYS A 1 99 ? 30.588 -6.031 -4.489 1.00 52.44 99 CYS A C 1
ATOM 842 O O . CYS A 1 99 ? 29.485 -6.213 -3.978 1.00 52.44 99 CYS A O 1
ATOM 844 N N . ASN A 1 100 ? 31.584 -5.426 -3.833 1.00 56.19 100 ASN A N 1
ATOM 845 C CA . ASN A 1 100 ? 31.441 -4.897 -2.473 1.00 56.19 100 ASN A CA 1
ATOM 846 C C . ASN A 1 100 ? 30.675 -3.563 -2.426 1.00 56.19 100 ASN A C 1
ATOM 848 O O . ASN A 1 100 ? 30.212 -3.166 -1.358 1.00 56.19 100 ASN A O 1
ATOM 852 N N . ASN A 1 101 ? 30.535 -2.872 -3.562 1.00 67.19 101 ASN A N 1
ATOM 853 C CA . ASN A 1 101 ? 29.907 -1.553 -3.645 1.00 67.19 101 ASN A CA 1
ATOM 854 C C . ASN A 1 101 ? 28.490 -1.583 -4.253 1.00 67.19 101 ASN A C 1
ATOM 856 O O . ASN A 1 101 ? 27.801 -0.560 -4.268 1.00 67.19 101 ASN A O 1
ATOM 860 N N . PHE A 1 102 ? 28.022 -2.738 -4.747 1.00 82.00 102 PHE A N 1
ATOM 861 C CA . PHE A 1 102 ? 26.667 -2.863 -5.282 1.00 82.00 102 PHE A CA 1
ATOM 862 C C . PHE A 1 102 ? 25.622 -2.679 -4.175 1.00 82.00 102 PHE A C 1
ATOM 864 O O . PHE A 1 102 ? 25.395 -3.552 -3.337 1.00 82.00 102 PHE A O 1
ATOM 871 N N . ASN A 1 103 ? 24.944 -1.534 -4.200 1.00 83.81 103 ASN A N 1
ATOM 872 C CA . ASN A 1 103 ? 23.859 -1.213 -3.285 1.00 83.81 103 ASN A CA 1
ATOM 873 C C . ASN A 1 103 ? 22.592 -0.890 -4.082 1.00 83.81 103 ASN A C 1
ATOM 875 O O . ASN A 1 103 ? 22.451 0.203 -4.635 1.00 83.81 103 ASN A O 1
ATOM 879 N N . VAL A 1 104 ? 21.652 -1.841 -4.113 1.00 82.69 104 VAL A N 1
ATOM 880 C CA . VAL A 1 104 ? 20.392 -1.695 -4.854 1.00 82.69 104 VAL A CA 1
ATOM 881 C C . VAL A 1 104 ? 19.571 -0.493 -4.386 1.00 82.69 104 VAL A C 1
ATOM 883 O O . VAL A 1 104 ? 18.946 0.163 -5.211 1.00 82.69 104 VAL A O 1
ATOM 886 N N . HIS A 1 105 ? 19.597 -0.159 -3.092 1.00 81.88 105 HIS A N 1
ATOM 887 C CA . HIS A 1 105 ? 18.824 0.966 -2.562 1.00 81.88 105 HIS A CA 1
ATOM 888 C C . HIS A 1 105 ? 19.384 2.291 -3.069 1.00 81.88 105 HIS A C 1
ATOM 890 O O . HIS A 1 105 ? 18.620 3.147 -3.504 1.00 81.88 105 HIS A O 1
ATOM 896 N N . ARG A 1 106 ? 20.715 2.438 -3.087 1.00 83.94 106 ARG A N 1
ATOM 897 C CA . ARG A 1 106 ? 21.368 3.619 -3.662 1.00 83.94 106 ARG A CA 1
ATOM 898 C C . ARG A 1 106 ? 21.075 3.743 -5.159 1.00 83.94 106 ARG A C 1
ATOM 900 O O . ARG A 1 106 ? 20.652 4.803 -5.603 1.00 83.94 106 ARG A O 1
ATOM 907 N N . LEU A 1 107 ? 21.214 2.649 -5.910 1.00 86.94 107 LEU A N 1
ATOM 908 C CA . LEU A 1 107 ? 20.917 2.625 -7.346 1.00 86.94 107 LEU A CA 1
ATOM 909 C C . LEU A 1 107 ? 19.445 2.941 -7.648 1.00 86.94 107 LEU A C 1
ATOM 911 O O . LEU A 1 107 ? 19.156 3.661 -8.599 1.00 86.94 107 LEU A O 1
ATOM 915 N N . ASN A 1 108 ? 18.507 2.410 -6.858 1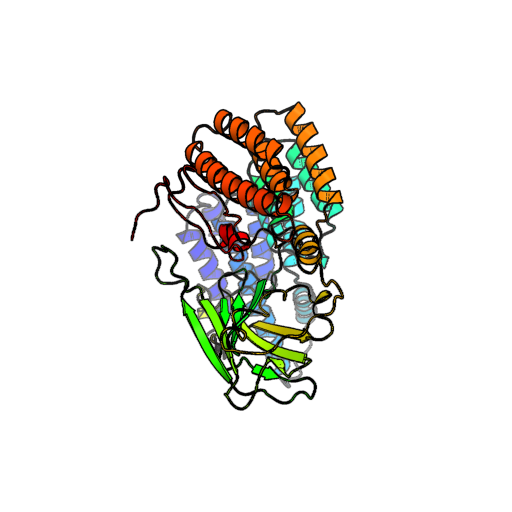.00 88.38 108 ASN A N 1
ATOM 916 C CA . ASN A 1 108 ? 17.083 2.719 -6.996 1.00 88.38 108 ASN A CA 1
ATOM 917 C C . ASN A 1 108 ? 16.792 4.183 -6.652 1.00 88.38 108 ASN A C 1
ATOM 919 O O . ASN A 1 108 ? 15.958 4.792 -7.316 1.00 88.38 108 ASN A O 1
ATOM 923 N N . TYR A 1 109 ? 17.474 4.750 -5.653 1.00 86.44 109 TYR A N 1
ATOM 924 C CA . TYR A 1 109 ? 17.310 6.152 -5.271 1.00 86.44 109 TYR A CA 1
ATOM 925 C C . TYR A 1 109 ? 17.783 7.105 -6.368 1.00 86.44 109 TYR A C 1
ATOM 927 O O . TYR A 1 109 ? 17.037 7.997 -6.767 1.00 86.44 109 TYR A O 1
ATOM 935 N N . GLU A 1 110 ? 18.997 6.888 -6.879 1.00 88.81 110 GLU A N 1
ATOM 936 C CA . GLU A 1 110 ? 19.584 7.687 -7.960 1.00 88.81 110 GLU A CA 1
ATOM 937 C C . GLU A 1 110 ? 18.731 7.583 -9.233 1.00 88.81 110 GLU A C 1
ATOM 939 O O . GLU A 1 110 ? 18.318 8.601 -9.782 1.00 88.81 110 GLU A O 1
ATOM 944 N N . LEU A 1 111 ? 18.352 6.363 -9.637 1.00 91.69 111 LEU A N 1
ATOM 945 C CA . LEU A 1 111 ? 17.486 6.152 -10.799 1.00 91.69 111 LEU A CA 1
ATOM 946 C C . LEU A 1 111 ? 16.112 6.815 -10.636 1.00 91.69 111 LEU A C 1
ATOM 948 O O . LEU A 1 111 ? 15.597 7.394 -11.587 1.00 91.69 111 LEU A O 1
ATOM 952 N N . SER A 1 112 ? 15.511 6.725 -9.449 1.00 91.38 112 SER A N 1
ATOM 953 C CA . SER A 1 112 ? 14.222 7.356 -9.166 1.00 91.38 112 SER A CA 1
ATOM 954 C C . SER A 1 112 ? 14.293 8.873 -9.339 1.00 91.38 112 SER A C 1
ATOM 956 O O . SER A 1 112 ? 13.437 9.432 -10.018 1.00 91.38 112 SER A O 1
ATOM 958 N N . LYS A 1 113 ? 15.332 9.529 -8.800 1.00 89.69 113 LYS A N 1
ATOM 959 C CA . LYS A 1 113 ? 15.534 10.975 -8.978 1.00 89.69 113 LYS A CA 1
ATOM 960 C C . LYS A 1 113 ? 15.641 11.356 -10.447 1.00 89.69 113 LYS A C 1
ATOM 962 O O . LYS A 1 113 ? 14.877 12.197 -10.899 1.00 89.69 113 LYS A O 1
ATOM 967 N N . GLU A 1 114 ? 16.520 10.691 -11.192 1.00 93.12 114 GLU A N 1
ATOM 968 C CA . GLU A 1 114 ? 16.730 11.002 -12.608 1.00 93.12 114 GLU A CA 1
ATOM 969 C C . GLU A 1 114 ? 15.456 10.823 -13.448 1.00 93.12 114 GLU A C 1
ATOM 971 O O . GLU A 1 114 ? 15.173 11.618 -14.343 1.00 93.12 114 GLU A O 1
ATOM 976 N N . LEU A 1 115 ? 14.673 9.776 -13.172 1.00 93.50 115 LEU A N 1
ATOM 977 C CA . LEU A 1 115 ? 13.435 9.515 -13.902 1.00 93.50 115 LEU A CA 1
ATOM 978 C C . LEU A 1 115 ? 12.308 10.487 -13.526 1.00 93.50 115 LEU A C 1
ATOM 980 O O . LEU A 1 115 ? 11.539 10.854 -14.409 1.00 93.50 115 LEU A O 1
ATOM 984 N N . ILE A 1 116 ? 12.220 10.912 -12.259 1.00 92.06 116 ILE A N 1
ATOM 985 C CA . ILE A 1 116 ? 11.257 11.932 -11.806 1.00 92.06 116 ILE A CA 1
ATOM 986 C C . ILE A 1 116 ? 11.623 13.306 -12.376 1.00 92.06 116 ILE A C 1
ATOM 988 O O . ILE A 1 116 ? 10.742 14.025 -12.829 1.00 92.06 116 ILE A O 1
ATOM 992 N N . GLU A 1 117 ? 12.908 13.667 -12.400 1.00 91.38 117 GLU A N 1
ATOM 993 C CA . GLU A 1 117 ? 13.376 14.917 -13.017 1.00 91.38 117 GLU A CA 1
ATOM 994 C C . GLU A 1 117 ? 13.066 14.962 -14.518 1.00 91.38 117 GLU A C 1
ATOM 996 O O . GLU A 1 117 ? 12.703 16.010 -15.048 1.00 91.38 117 GLU A O 1
ATOM 1001 N N . HIS A 1 118 ? 13.178 13.823 -15.205 1.00 91.50 118 HIS A N 1
ATOM 1002 C CA . HIS A 1 118 ? 12.824 13.709 -16.618 1.00 91.50 118 HIS A CA 1
ATOM 1003 C C . HIS A 1 118 ? 11.306 13.736 -16.856 1.00 91.50 118 HIS A C 1
ATOM 1005 O O . HIS A 1 118 ? 10.834 14.375 -17.795 1.00 91.50 118 HIS A O 1
ATOM 1011 N N . ASN A 1 119 ? 10.540 13.009 -16.041 1.00 90.50 119 ASN A N 1
ATOM 1012 C CA . ASN A 1 119 ? 9.085 12.953 -16.104 1.00 90.50 119 ASN A CA 1
ATOM 1013 C C . ASN A 1 119 ? 8.515 12.772 -14.693 1.00 90.50 119 ASN A C 1
ATOM 1015 O O . ASN A 1 119 ? 8.453 11.656 -14.174 1.00 90.50 119 ASN A O 1
ATOM 1019 N N . PHE A 1 120 ? 8.049 13.859 -14.081 1.00 88.44 120 PHE A N 1
ATOM 1020 C CA . PHE A 1 120 ? 7.520 13.804 -12.720 1.00 88.44 120 PHE A CA 1
ATOM 1021 C C . PHE A 1 120 ? 6.198 13.027 -12.634 1.00 88.44 120 PHE A C 1
ATOM 1023 O O . PHE A 1 120 ? 5.843 12.584 -11.550 1.00 88.44 120 PHE A O 1
ATOM 1030 N N . SER A 1 121 ? 5.515 12.765 -13.751 1.00 88.88 121 SER A N 1
ATOM 1031 C CA . SER A 1 121 ? 4.327 11.900 -13.812 1.00 88.88 121 SER A CA 1
ATOM 1032 C C . SER A 1 121 ? 4.648 10.405 -13.912 1.00 88.88 121 SER A C 1
ATOM 1034 O O . SER A 1 121 ? 3.768 9.561 -14.096 1.00 88.88 121 SER A O 1
ATOM 1036 N N . ASN A 1 122 ? 5.925 10.034 -13.817 1.00 90.38 122 ASN A N 1
ATOM 1037 C CA . ASN A 1 122 ? 6.366 8.651 -13.912 1.00 90.38 122 ASN A CA 1
ATOM 1038 C C . ASN A 1 122 ? 6.047 7.863 -12.632 1.00 90.38 122 ASN A C 1
ATOM 1040 O O . ASN A 1 122 ? 6.856 7.779 -11.704 1.00 90.38 122 ASN A O 1
ATOM 1044 N N . PHE A 1 123 ? 4.877 7.219 -12.613 1.00 86.38 123 PHE A N 1
ATOM 1045 C CA . PHE A 1 123 ? 4.428 6.365 -11.509 1.00 86.38 123 PHE A CA 1
ATOM 1046 C C . PHE A 1 123 ? 5.478 5.328 -11.078 1.00 86.38 123 PHE A C 1
ATOM 1048 O O . PHE A 1 123 ? 5.713 5.137 -9.887 1.00 86.38 123 PHE A O 1
ATOM 1055 N N . SER A 1 124 ? 6.155 4.673 -12.027 1.00 88.56 124 SER A N 1
ATOM 1056 C CA . SER A 1 124 ? 7.147 3.639 -11.713 1.00 88.56 124 SER A CA 1
ATOM 1057 C C . SER A 1 124 ? 8.397 4.203 -11.031 1.00 88.56 124 SER A C 1
ATOM 1059 O O . SER A 1 124 ? 8.973 3.543 -10.163 1.00 88.56 124 SER A O 1
ATOM 1061 N N . ALA A 1 125 ? 8.800 5.432 -11.364 1.00 89.50 125 ALA A N 1
ATOM 1062 C CA . ALA A 1 125 ? 9.914 6.107 -10.704 1.00 89.50 125 ALA A CA 1
ATOM 1063 C C . ALA A 1 125 ? 9.584 6.511 -9.262 1.00 89.50 125 ALA A C 1
ATOM 1065 O O . ALA A 1 125 ? 10.438 6.367 -8.383 1.00 89.50 125 ALA A O 1
ATOM 1066 N N . TRP A 1 126 ? 8.349 6.940 -8.991 1.00 86.94 126 TRP A N 1
ATOM 1067 C CA . TRP A 1 126 ? 7.865 7.128 -7.620 1.00 86.94 126 TRP A CA 1
ATOM 1068 C C . TRP A 1 126 ? 7.762 5.799 -6.876 1.00 86.94 126 TRP A C 1
ATOM 1070 O O . TRP A 1 126 ? 8.199 5.694 -5.731 1.00 86.94 126 TRP A O 1
ATOM 1080 N N . PHE A 1 127 ? 7.286 4.744 -7.541 1.00 82.38 127 PHE A N 1
ATOM 1081 C CA . PHE A 1 127 ? 7.192 3.413 -6.948 1.00 82.38 127 PHE A CA 1
ATOM 1082 C C . PHE A 1 127 ? 8.562 2.844 -6.548 1.00 82.38 127 PHE A C 1
ATOM 1084 O O . PHE A 1 127 ? 8.677 2.181 -5.522 1.00 82.38 127 PHE A O 1
ATOM 1091 N N . LEU A 1 128 ? 9.645 3.163 -7.270 1.00 80.69 128 LEU A N 1
ATOM 1092 C CA . LEU A 1 128 ? 10.999 2.791 -6.838 1.00 80.69 128 LEU A CA 1
ATOM 1093 C C . LEU A 1 128 ? 11.333 3.294 -5.430 1.00 80.69 128 LEU A C 1
ATOM 1095 O O . LEU A 1 128 ? 12.058 2.606 -4.700 1.00 80.69 128 LEU A O 1
ATOM 1099 N N . LYS A 1 129 ? 10.784 4.446 -5.021 1.00 78.19 129 LYS A N 1
ATOM 1100 C CA . LYS A 1 129 ? 11.002 5.003 -3.683 1.00 78.19 129 LYS A CA 1
ATOM 1101 C C . LYS A 1 129 ? 10.387 4.151 -2.572 1.00 78.19 129 LYS A C 1
ATOM 1103 O O . LYS A 1 129 ? 10.872 4.210 -1.445 1.00 78.19 129 LYS A O 1
ATOM 1108 N N . TYR A 1 130 ? 9.424 3.279 -2.892 1.00 73.88 130 TYR A N 1
ATOM 1109 C CA . TYR A 1 130 ? 8.907 2.286 -1.947 1.00 73.88 130 TYR A CA 1
ATOM 1110 C C . TYR A 1 130 ? 9.981 1.286 -1.525 1.00 73.88 130 TYR A C 1
ATOM 1112 O O . TYR A 1 130 ? 9.867 0.711 -0.461 1.00 73.88 130 TYR A O 1
ATOM 1120 N N . SER A 1 131 ? 11.028 1.046 -2.317 1.00 66.00 131 SER A N 1
ATOM 1121 C CA . SER A 1 131 ? 12.077 0.061 -1.993 1.00 66.00 131 SER A CA 1
ATOM 1122 C C . SER A 1 131 ? 13.250 0.636 -1.180 1.00 66.00 131 SER A C 1
ATOM 1124 O O . SER A 1 131 ? 14.256 -0.040 -0.952 1.00 66.00 131 SER A O 1
ATOM 1126 N N . LEU A 1 132 ? 13.170 1.907 -0.782 1.00 67.56 132 LEU A N 1
ATOM 1127 C CA . LEU A 1 132 ? 14.286 2.632 -0.181 1.00 67.56 132 LEU A CA 1
ATOM 1128 C C . LEU A 1 132 ? 14.345 2.458 1.335 1.00 67.56 132 LEU A C 1
ATOM 1130 O O . LEU A 1 132 ? 13.331 2.528 2.027 1.00 67.56 132 LEU A O 1
ATOM 1134 N N . LYS A 1 133 ? 15.565 2.318 1.864 1.00 66.94 133 LYS A N 1
ATOM 1135 C CA . LYS A 1 133 ? 15.790 2.359 3.313 1.00 66.94 133 LYS A CA 1
ATOM 1136 C C . LYS A 1 133 ? 15.620 3.775 3.836 1.00 66.94 133 LYS A C 1
ATOM 1138 O O . LYS A 1 133 ? 16.096 4.728 3.222 1.00 66.94 133 LYS A O 1
ATOM 1143 N N . GLU A 1 134 ? 15.039 3.888 5.026 1.00 63.72 134 GLU A N 1
ATOM 1144 C CA . GLU A 1 134 ? 14.832 5.163 5.723 1.00 63.72 134 GLU A CA 1
ATOM 1145 C C . GLU A 1 134 ? 16.123 5.966 5.886 1.00 63.72 134 GLU A C 1
ATOM 1147 O O . GLU A 1 134 ? 16.100 7.183 5.756 1.00 63.72 134 GLU A O 1
ATOM 1152 N N . SER A 1 135 ? 17.262 5.292 6.064 1.00 68.69 135 SER A N 1
ATOM 1153 C CA . SER A 1 135 ? 18.577 5.930 6.177 1.00 68.69 135 SER A CA 1
ATOM 1154 C C . SER A 1 135 ? 18.998 6.743 4.947 1.00 68.69 135 SER A C 1
ATOM 1156 O O . SER A 1 135 ? 19.903 7.562 5.056 1.00 68.69 135 SER A O 1
ATOM 1158 N N . PHE A 1 136 ? 18.398 6.503 3.776 1.00 66.31 136 PHE A N 1
ATOM 1159 C CA . PHE A 1 136 ? 18.691 7.245 2.543 1.00 66.31 136 PHE A CA 1
ATOM 1160 C C . PHE A 1 136 ? 17.690 8.372 2.260 1.00 66.31 136 PHE A C 1
ATOM 1162 O O . PHE A 1 136 ? 17.838 9.071 1.262 1.00 66.31 136 PHE A O 1
ATOM 1169 N N . ILE A 1 137 ? 16.664 8.540 3.100 1.00 73.31 137 ILE A N 1
ATOM 1170 C CA . ILE A 1 137 ? 15.529 9.425 2.838 1.00 73.31 137 ILE A CA 1
ATOM 1171 C C . ILE A 1 137 ? 15.524 10.548 3.874 1.00 73.31 137 ILE A C 1
ATOM 1173 O O . ILE A 1 137 ? 15.273 10.311 5.054 1.00 73.31 137 ILE A O 1
ATOM 1177 N N . ASN A 1 138 ? 15.725 11.785 3.423 1.00 81.44 138 ASN A N 1
ATOM 1178 C CA . ASN A 1 138 ? 15.357 12.956 4.210 1.00 81.44 138 ASN A CA 1
ATOM 1179 C C . ASN A 1 138 ? 13.867 13.246 3.989 1.00 81.44 138 ASN A C 1
ATOM 1181 O O . ASN A 1 138 ? 13.443 13.517 2.869 1.00 81.44 138 ASN A O 1
ATOM 1185 N N . ILE A 1 139 ? 13.074 13.168 5.058 1.00 77.06 139 ILE A N 1
ATOM 1186 C CA . ILE A 1 139 ? 11.612 13.307 4.997 1.00 77.06 139 ILE A CA 1
ATOM 1187 C C . ILE A 1 139 ? 11.197 14.668 4.441 1.00 77.06 139 ILE A C 1
ATOM 1189 O O . ILE A 1 139 ? 10.302 14.726 3.606 1.00 77.06 139 ILE A O 1
ATOM 1193 N N . ASN A 1 140 ? 11.859 15.742 4.871 1.00 82.44 140 ASN A N 1
ATOM 1194 C CA . ASN A 1 140 ? 11.504 17.096 4.458 1.00 82.44 140 ASN A CA 1
ATOM 1195 C C . ASN A 1 140 ? 11.814 17.316 2.977 1.00 82.44 140 ASN A C 1
ATOM 1197 O O . ASN A 1 140 ? 10.998 17.886 2.259 1.00 82.44 140 ASN A O 1
ATOM 1201 N N . ASP A 1 141 ? 12.960 16.819 2.509 1.00 86.44 141 ASP A N 1
ATOM 1202 C CA . ASP A 1 141 ? 13.347 16.933 1.100 1.00 86.44 141 ASP A CA 1
ATOM 1203 C C . ASP A 1 141 ? 12.380 16.153 0.200 1.00 86.44 141 ASP A C 1
ATOM 1205 O O . ASP A 1 141 ? 11.977 16.644 -0.853 1.00 86.44 141 ASP A O 1
ATOM 1209 N N . GLU A 1 142 ? 11.965 14.958 0.628 1.00 86.06 142 GLU A N 1
ATOM 1210 C CA . GLU A 1 142 ? 10.993 14.154 -0.112 1.00 86.06 142 GLU A CA 1
ATOM 1211 C C . GLU A 1 142 ? 9.598 14.779 -0.090 1.00 86.06 142 GLU A C 1
ATOM 1213 O O . GLU A 1 142 ? 8.982 14.883 -1.145 1.00 86.06 142 GLU A O 1
ATOM 1218 N N . LEU A 1 143 ? 9.113 15.271 1.056 1.00 87.56 143 LEU A N 1
ATOM 1219 C CA . LEU A 1 143 ? 7.842 16.000 1.113 1.00 87.56 143 LEU A CA 1
ATOM 1220 C C . LEU A 1 143 ? 7.866 17.225 0.202 1.00 87.56 143 LEU A C 1
ATOM 1222 O O . LEU A 1 143 ? 6.921 17.430 -0.551 1.00 87.56 143 LEU A O 1
ATOM 1226 N N . ASN A 1 144 ? 8.950 18.002 0.212 1.00 89.94 144 ASN A N 1
ATOM 1227 C CA . ASN A 1 144 ? 9.098 19.159 -0.669 1.00 89.94 144 ASN A CA 1
ATOM 1228 C C . ASN A 1 144 ? 9.090 18.754 -2.149 1.00 89.94 144 ASN A C 1
ATOM 1230 O O . ASN A 1 144 ? 8.424 19.403 -2.952 1.00 89.94 144 ASN A O 1
ATOM 1234 N N . LEU A 1 145 ? 9.780 17.669 -2.514 1.00 90.12 145 LEU A N 1
ATOM 1235 C CA . LEU A 1 145 ? 9.774 17.141 -3.880 1.00 90.12 145 LEU A CA 1
ATOM 1236 C C . LEU A 1 145 ? 8.358 16.736 -4.320 1.00 90.12 145 LEU A C 1
ATOM 1238 O O . LEU A 1 145 ? 7.916 17.119 -5.402 1.00 90.12 145 LEU A O 1
ATOM 1242 N N . ILE A 1 146 ? 7.645 15.988 -3.474 1.00 90.31 146 ILE A N 1
ATOM 1243 C CA . ILE A 1 146 ? 6.278 15.524 -3.741 1.00 90.31 146 ILE A CA 1
ATOM 1244 C C . ILE A 1 146 ? 5.328 16.713 -3.881 1.00 90.31 146 ILE A C 1
ATOM 1246 O O . ILE A 1 146 ? 4.562 16.778 -4.839 1.00 90.31 146 ILE A O 1
ATOM 1250 N N . LYS A 1 147 ? 5.401 17.673 -2.953 1.00 90.88 147 LYS A N 1
ATOM 1251 C CA . LYS A 1 147 ? 4.584 18.890 -2.969 1.00 90.88 147 LYS A CA 1
ATOM 1252 C C . LYS A 1 147 ? 4.813 19.677 -4.244 1.00 90.88 147 LYS A C 1
ATOM 1254 O O . LYS A 1 147 ? 3.854 19.960 -4.946 1.00 90.88 147 LYS A O 1
ATOM 1259 N N . ASN A 1 148 ? 6.064 19.968 -4.591 1.00 91.44 148 ASN A N 1
ATOM 1260 C CA . ASN A 1 148 ? 6.373 20.712 -5.810 1.00 91.44 148 ASN A CA 1
ATOM 1261 C C . ASN A 1 148 ? 5.779 20.034 -7.053 1.00 91.44 148 ASN A C 1
ATOM 1263 O O . ASN A 1 148 ? 5.219 20.719 -7.906 1.00 91.44 148 ASN A O 1
ATOM 1267 N N . ALA A 1 149 ? 5.832 18.701 -7.133 1.00 92.38 149 ALA A N 1
ATOM 1268 C CA . ALA A 1 149 ? 5.192 17.961 -8.216 1.00 92.38 149 ALA A CA 1
ATOM 1269 C C . ALA A 1 149 ? 3.656 18.100 -8.183 1.00 92.38 149 ALA A C 1
ATOM 1271 O O . ALA A 1 149 ? 3.056 18.434 -9.201 1.00 92.38 149 ALA A O 1
ATOM 1272 N N . ILE A 1 150 ? 3.021 17.914 -7.018 1.00 93.75 150 ILE A N 1
ATOM 1273 C CA . ILE A 1 150 ? 1.560 18.021 -6.846 1.00 93.75 150 ILE A CA 1
ATOM 1274 C C . ILE A 1 150 ? 1.044 19.425 -7.178 1.00 93.75 150 ILE A C 1
ATOM 1276 O O . ILE A 1 150 ? 0.011 19.564 -7.822 1.00 93.75 150 ILE A O 1
ATOM 1280 N N . PHE A 1 151 ? 1.748 20.473 -6.754 1.00 91.69 151 PHE A N 1
ATOM 1281 C CA . PHE A 1 151 ? 1.380 21.855 -7.064 1.00 91.69 151 PHE A CA 1
ATOM 1282 C C . PHE A 1 151 ? 1.625 22.209 -8.539 1.00 91.69 151 PHE A C 1
ATOM 1284 O O . PHE A 1 151 ? 1.043 23.171 -9.031 1.00 91.69 151 PHE A O 1
ATOM 1291 N N . THR A 1 152 ? 2.462 21.441 -9.246 1.00 92.44 152 THR A N 1
ATOM 1292 C CA . THR A 1 152 ? 2.690 21.607 -10.689 1.00 92.44 152 THR A CA 1
ATOM 1293 C C . THR A 1 152 ? 1.591 20.936 -11.514 1.00 92.44 152 THR A C 1
ATOM 1295 O O . THR A 1 152 ? 1.098 21.543 -12.462 1.00 92.44 152 THR A O 1
ATOM 1298 N N . ASP A 1 153 ? 1.189 19.713 -11.156 1.00 93.62 153 ASP A N 1
ATOM 1299 C CA . ASP A 1 153 ? 0.039 19.026 -11.757 1.00 93.62 153 ASP A CA 1
ATOM 1300 C C . ASP A 1 153 ? -0.839 18.368 -10.677 1.00 93.62 153 ASP A C 1
ATOM 1302 O O . ASP A 1 153 ? -0.643 17.201 -10.310 1.00 93.62 153 ASP A O 1
ATOM 1306 N N . PRO A 1 154 ? -1.847 19.092 -10.165 1.00 95.00 154 PRO A N 1
ATOM 1307 C CA . PRO A 1 154 ? -2.719 18.576 -9.121 1.00 95.00 154 PRO A CA 1
ATOM 1308 C C . PRO A 1 154 ? -3.633 17.453 -9.611 1.00 95.00 154 PRO A C 1
ATOM 1310 O O . PRO A 1 154 ? -4.239 16.781 -8.778 1.00 95.00 154 PRO A O 1
ATOM 1313 N N . PHE A 1 155 ? -3.755 17.207 -10.917 1.00 94.81 155 PHE A N 1
ATOM 1314 C CA . PHE A 1 155 ? -4.615 16.151 -11.454 1.00 94.81 155 PHE A CA 1
ATOM 1315 C C . PHE A 1 155 ? -3.863 14.847 -11.751 1.00 94.81 155 PHE A C 1
ATOM 1317 O O . PHE A 1 155 ? -4.494 13.861 -12.144 1.00 94.81 155 PHE A O 1
ATOM 1324 N N . ASP A 1 156 ? -2.556 14.783 -11.491 1.00 93.12 156 ASP A N 1
ATOM 1325 C CA . ASP A 1 156 ? -1.790 13.546 -11.614 1.00 93.12 156 ASP A CA 1
ATOM 1326 C C . ASP A 1 156 ? -2.025 12.606 -10.423 1.00 93.12 156 ASP A C 1
ATOM 1328 O O . ASP A 1 156 ? -1.477 12.760 -9.328 1.00 93.12 156 ASP A O 1
ATOM 1332 N N . GLN A 1 157 ? -2.824 11.566 -10.661 1.00 90.69 157 GLN A N 1
ATOM 1333 C CA . GLN A 1 157 ? -3.142 10.525 -9.685 1.00 90.69 157 GLN A CA 1
ATOM 1334 C C . GLN A 1 157 ? -1.899 9.885 -9.046 1.00 90.69 157 GLN A C 1
ATOM 1336 O O . GLN A 1 157 ? -1.923 9.578 -7.850 1.00 90.69 157 GLN A O 1
ATOM 1341 N N . SER A 1 158 ? -0.827 9.695 -9.819 1.00 87.69 158 SER A N 1
ATOM 1342 C CA . SER A 1 158 ? 0.396 9.000 -9.400 1.00 87.69 158 SER A CA 1
ATOM 1343 C C . SER A 1 158 ? 1.050 9.696 -8.213 1.00 87.69 158 SER A C 1
ATOM 1345 O O . SER A 1 158 ? 1.469 9.049 -7.250 1.00 87.69 158 SER A O 1
ATOM 1347 N N . LEU A 1 159 ? 1.093 11.029 -8.266 1.00 91.88 159 LEU A N 1
ATOM 1348 C CA . LEU A 1 159 ? 1.698 11.868 -7.237 1.00 91.88 159 LEU A CA 1
ATOM 1349 C C . LEU A 1 159 ? 0.936 11.757 -5.923 1.00 91.88 159 LEU A C 1
ATOM 1351 O O . LEU A 1 159 ? 1.531 11.582 -4.862 1.00 91.88 159 LEU A O 1
ATOM 1355 N N . TRP A 1 160 ? -0.392 11.789 -5.998 1.00 91.75 160 TRP A N 1
ATOM 1356 C CA . TRP A 1 160 ? -1.247 11.681 -4.825 1.00 91.75 160 TRP A CA 1
ATOM 1357 C C . TRP A 1 160 ? -1.251 10.281 -4.213 1.00 91.75 160 TRP A C 1
ATOM 1359 O O . TRP A 1 160 ? -1.364 10.145 -2.996 1.00 91.75 160 TRP A O 1
ATOM 1369 N N . GLU A 1 161 ? -1.136 9.231 -5.027 1.00 85.88 161 GLU A N 1
ATOM 1370 C CA . GLU A 1 161 ? -0.950 7.867 -4.526 1.00 85.88 161 GLU A CA 1
ATOM 1371 C C . GLU A 1 161 ? 0.371 7.725 -3.777 1.00 85.88 161 GLU A C 1
ATOM 1373 O O . GLU A 1 161 ? 0.379 7.220 -2.653 1.00 85.88 161 GLU A O 1
ATOM 1378 N N . PHE A 1 162 ? 1.466 8.236 -4.345 1.00 86.50 162 PHE A N 1
ATOM 1379 C CA . PHE A 1 162 ? 2.754 8.244 -3.663 1.00 86.50 162 PHE A CA 1
ATOM 1380 C C . PHE A 1 162 ? 2.726 9.088 -2.385 1.00 86.50 162 PHE A C 1
ATOM 1382 O O . PHE A 1 162 ? 3.219 8.647 -1.352 1.00 86.50 162 PHE A O 1
ATOM 1389 N N . TYR A 1 163 ? 2.103 10.264 -2.423 1.00 89.19 163 TYR A N 1
ATOM 1390 C CA . TYR A 1 163 ? 1.982 11.145 -1.268 1.00 89.19 163 TYR A CA 1
ATOM 1391 C C . TYR A 1 163 ? 1.192 10.497 -0.130 1.00 89.19 163 TYR A C 1
ATOM 1393 O O . TYR A 1 163 ? 1.676 10.443 0.996 1.00 89.19 163 TYR A O 1
ATOM 1401 N N . ARG A 1 164 ? 0.026 9.900 -0.413 1.00 84.94 164 ARG A N 1
ATOM 1402 C CA . ARG A 1 164 ? -0.728 9.139 0.597 1.00 84.94 164 ARG A CA 1
ATOM 1403 C C . ARG A 1 164 ? 0.060 7.951 1.125 1.00 84.94 164 ARG A C 1
ATOM 1405 O O . ARG A 1 164 ? 0.020 7.693 2.324 1.00 84.94 164 ARG A O 1
ATOM 1412 N N . TRP A 1 165 ? 0.787 7.233 0.269 1.00 79.31 165 TRP A N 1
ATOM 1413 C CA . TRP A 1 165 ? 1.660 6.168 0.748 1.00 79.31 165 TRP A CA 1
ATOM 1414 C C . TRP A 1 165 ? 2.730 6.704 1.703 1.00 79.31 165 TRP A C 1
ATOM 1416 O O . TRP A 1 165 ? 2.927 6.152 2.786 1.00 79.31 165 TRP A O 1
ATOM 1426 N N . PHE A 1 166 ? 3.368 7.812 1.333 1.00 80.19 166 PHE A N 1
ATOM 1427 C CA . PHE A 1 166 ? 4.418 8.445 2.116 1.00 80.19 166 PHE A CA 1
ATOM 1428 C C . PHE A 1 166 ? 3.902 8.935 3.476 1.00 80.19 166 PHE A C 1
ATOM 1430 O O . PHE A 1 166 ? 4.564 8.717 4.489 1.00 80.19 166 PHE A O 1
ATOM 1437 N N . LEU A 1 167 ? 2.709 9.540 3.512 1.00 75.50 167 LEU A N 1
ATOM 1438 C CA . LEU A 1 167 ? 2.071 10.032 4.735 1.00 75.50 167 LEU A CA 1
ATOM 1439 C C . LEU A 1 167 ? 1.529 8.903 5.623 1.00 75.50 167 LEU A C 1
ATOM 1441 O O . LEU A 1 167 ? 1.582 9.006 6.849 1.00 75.50 167 LEU A O 1
ATOM 1445 N N . PHE A 1 168 ? 0.970 7.849 5.020 1.00 68.62 168 PHE A N 1
ATOM 1446 C CA . PHE A 1 168 ? 0.094 6.915 5.732 1.00 68.62 168 PHE A CA 1
ATOM 1447 C C . PHE A 1 168 ? 0.529 5.449 5.674 1.00 68.62 168 PHE A C 1
ATOM 1449 O O . PHE A 1 168 ? 0.370 4.719 6.644 1.00 68.62 168 PHE A O 1
ATOM 1456 N N . GLN A 1 169 ? 1.066 4.970 4.556 1.00 61.09 169 GLN A N 1
ATOM 1457 C CA . GLN A 1 169 ? 1.317 3.534 4.355 1.00 61.09 169 GLN A CA 1
ATOM 1458 C C . GLN A 1 169 ? 2.762 3.112 4.624 1.00 61.09 169 GLN A C 1
ATOM 1460 O O . GLN A 1 169 ? 3.052 1.917 4.653 1.00 61.09 169 GLN A O 1
ATOM 1465 N N . LYS A 1 170 ? 3.661 4.049 4.935 1.00 51.09 170 LYS A N 1
ATOM 1466 C CA . LYS A 1 170 ? 4.958 3.750 5.563 1.00 51.09 170 LYS A CA 1
ATOM 1467 C C . LYS A 1 170 ? 4.788 3.419 7.065 1.00 51.09 170 LYS A C 1
ATOM 1469 O O . LYS A 1 170 ? 5.501 3.935 7.926 1.00 51.09 170 LYS A O 1
ATOM 1474 N N . GLY A 1 171 ? 3.774 2.606 7.371 1.00 44.25 171 GLY A N 1
ATOM 1475 C CA . GLY A 1 171 ? 3.410 2.122 8.701 1.00 44.25 171 GLY A CA 1
ATOM 1476 C C . GLY A 1 171 ? 4.186 0.858 9.081 1.00 44.25 171 GLY A C 1
ATOM 1477 O O . GLY A 1 171 ? 4.686 0.139 8.220 1.00 44.25 171 GLY A O 1
ATOM 1478 N N . ASN A 1 172 ? 4.328 0.619 10.385 1.00 45.56 172 ASN A N 1
ATOM 1479 C CA . ASN A 1 172 ? 5.187 -0.397 11.005 1.00 45.56 172 ASN A CA 1
ATOM 1480 C C . ASN A 1 172 ? 5.233 -1.765 10.283 1.00 45.56 172 ASN A C 1
ATOM 1482 O O . ASN A 1 172 ? 4.251 -2.497 10.217 1.00 45.56 172 ASN A O 1
ATOM 1486 N N . TYR A 1 173 ? 6.431 -2.171 9.837 1.00 49.44 173 TYR A N 1
ATOM 1487 C CA . TYR A 1 173 ? 6.700 -3.535 9.346 1.00 49.44 173 TYR A CA 1
ATOM 1488 C C . TYR A 1 173 ? 6.629 -4.597 10.456 1.00 49.44 173 TYR A C 1
ATOM 1490 O O . TYR A 1 173 ? 6.496 -5.786 10.170 1.00 49.44 173 TYR A O 1
ATOM 1498 N N . LYS A 1 174 ? 6.745 -4.182 11.724 1.00 53.94 174 LYS A N 1
ATOM 1499 C CA . LYS A 1 174 ? 6.567 -5.057 12.885 1.00 53.94 174 LYS A CA 1
ATOM 1500 C C . LYS A 1 174 ? 5.084 -5.117 13.218 1.00 53.94 174 LYS A C 1
ATOM 1502 O O . LYS A 1 174 ? 4.442 -4.077 13.285 1.00 53.94 174 LYS A O 1
ATOM 1507 N N . GLU A 1 175 ? 4.553 -6.321 13.406 1.00 62.09 175 GLU A N 1
ATOM 1508 C CA . GLU A 1 175 ? 3.239 -6.453 14.030 1.00 62.09 175 GLU A CA 1
ATOM 1509 C C . GLU A 1 175 ? 3.303 -5.925 15.458 1.00 62.09 175 GLU A C 1
ATOM 1511 O O . GLU A 1 175 ? 4.319 -6.092 16.140 1.00 62.09 175 GLU A O 1
ATOM 1516 N N . GLU A 1 176 ? 2.199 -5.348 15.904 1.00 62.72 176 GLU A N 1
ATOM 1517 C CA . GLU A 1 176 ? 1.978 -4.993 17.293 1.00 62.72 176 GLU A CA 1
ATOM 1518 C C . GLU A 1 176 ? 0.722 -5.710 17.781 1.00 62.72 176 GLU A C 1
ATOM 1520 O O . GLU A 1 176 ? -0.233 -5.935 17.029 1.00 62.72 176 GLU A O 1
ATOM 1525 N N . ILE A 1 177 ? 0.742 -6.116 19.051 1.00 66.69 177 ILE A N 1
ATOM 1526 C CA . ILE A 1 177 ? -0.491 -6.542 19.703 1.00 66.69 177 ILE A CA 1
ATOM 1527 C C . ILE A 1 177 ? -1.338 -5.289 19.844 1.00 66.69 177 ILE A C 1
ATOM 1529 O O . ILE A 1 177 ? -0.930 -4.314 20.466 1.00 66.69 177 ILE A O 1
ATOM 1533 N N . PHE A 1 178 ? -2.500 -5.336 19.215 1.00 58.56 178 PHE A N 1
ATOM 1534 C CA . PHE A 1 178 ? -3.398 -4.207 19.092 1.00 58.56 178 PHE A CA 1
ATOM 1535 C C . PHE A 1 178 ? -4.119 -3.951 20.415 1.00 58.56 178 PHE A C 1
ATOM 1537 O O . PHE A 1 178 ? -4.072 -2.851 20.953 1.00 58.56 178 PHE A O 1
ATOM 1544 N N . PHE A 1 179 ? -4.700 -5.003 20.990 1.00 58.69 179 PHE A N 1
ATOM 1545 C CA . PHE A 1 179 ? -5.066 -5.021 22.400 1.00 58.69 179 PHE A CA 1
ATOM 1546 C C . PHE A 1 179 ? -5.049 -6.447 22.938 1.00 58.69 179 PHE A C 1
ATOM 1548 O O . PHE A 1 179 ? -5.070 -7.432 22.191 1.00 58.69 179 PHE A O 1
ATOM 1555 N N . ILE A 1 180 ? -5.035 -6.552 24.261 1.00 61.84 180 ILE A N 1
ATOM 1556 C CA . ILE A 1 180 ? -5.221 -7.811 24.969 1.00 61.84 180 ILE A CA 1
ATOM 1557 C C . ILE A 1 180 ? -6.392 -7.710 25.952 1.00 61.84 180 ILE A C 1
ATOM 1559 O O . ILE A 1 180 ? -6.657 -6.653 26.522 1.00 61.84 180 ILE A O 1
ATOM 1563 N N . LEU A 1 181 ? -7.092 -8.822 26.154 1.00 58.22 181 LEU A N 1
ATOM 1564 C CA . LEU A 1 181 ? -8.257 -8.936 27.033 1.00 58.22 181 LEU A CA 1
ATOM 1565 C C . LEU A 1 181 ? -7.979 -9.999 28.101 1.00 58.22 181 LEU A C 1
ATOM 1567 O O . LEU A 1 181 ? -7.566 -11.098 27.742 1.00 58.22 181 LEU A O 1
ATOM 1571 N N . LEU A 1 182 ? -8.214 -9.722 29.386 1.00 62.59 182 LEU A N 1
ATOM 1572 C CA . LEU A 1 182 ? -8.100 -10.734 30.448 1.00 62.59 182 LEU A CA 1
ATOM 1573 C C . LEU A 1 182 ? -9.491 -11.160 30.922 1.00 62.59 182 LEU A C 1
ATOM 1575 O O . LEU A 1 182 ? -10.174 -10.409 31.604 1.00 62.59 182 LEU A O 1
ATOM 1579 N N . GLN A 1 183 ? -9.903 -12.387 30.622 1.00 58.94 183 GLN A N 1
ATOM 1580 C CA . GLN A 1 183 ? -11.190 -12.913 31.073 1.00 58.94 183 GLN A CA 1
ATOM 1581 C C . GLN A 1 183 ? -11.065 -14.383 31.454 1.00 58.94 183 GLN A C 1
ATOM 1583 O O . GLN A 1 183 ? -10.434 -15.159 30.742 1.00 58.94 183 GLN A O 1
ATOM 1588 N N . ASP A 1 184 ? -11.663 -14.773 32.583 1.00 64.25 184 ASP A N 1
ATOM 1589 C CA . ASP A 1 184 ? -11.751 -16.172 33.026 1.00 64.25 184 ASP A CA 1
ATOM 1590 C C . ASP A 1 184 ? -10.398 -16.907 33.004 1.00 64.25 184 ASP A C 1
ATOM 1592 O O . ASP A 1 184 ? -10.244 -17.985 32.424 1.00 64.25 184 ASP A O 1
ATOM 1596 N N . ASN A 1 185 ? -9.382 -16.283 33.617 1.00 70.38 185 ASN A N 1
ATOM 1597 C CA . ASN A 1 185 ? -8.001 -16.784 33.665 1.00 70.38 185 ASN A CA 1
ATOM 1598 C C . ASN A 1 185 ? -7.379 -17.051 32.278 1.00 70.38 185 ASN A C 1
ATOM 1600 O O . ASN A 1 185 ? -6.490 -17.894 32.128 1.00 70.38 185 ASN A O 1
ATOM 1604 N N . SER A 1 186 ? -7.864 -16.334 31.265 1.00 71.19 186 SER A N 1
ATOM 1605 C CA . SER A 1 186 ? -7.418 -16.430 29.881 1.00 71.19 186 SER A CA 1
ATOM 1606 C C . SER A 1 186 ? -7.082 -15.042 29.343 1.00 71.19 186 SER A C 1
ATOM 1608 O O . SER A 1 186 ? -7.805 -14.082 29.602 1.00 71.19 186 SER A O 1
ATOM 1610 N N . ILE A 1 187 ? -5.982 -14.933 28.602 1.00 73.38 187 ILE A N 1
ATOM 1611 C CA . ILE A 1 187 ? -5.592 -13.712 27.894 1.00 73.38 187 ILE A CA 1
ATOM 1612 C C . ILE A 1 187 ? -5.907 -13.892 26.415 1.00 73.38 187 ILE A C 1
ATOM 1614 O O . ILE A 1 187 ? -5.448 -14.853 25.804 1.00 73.38 187 ILE A O 1
ATOM 1618 N N . TYR A 1 188 ? -6.670 -12.969 25.845 1.00 71.94 188 TYR A N 1
ATOM 1619 C CA . TYR A 1 188 ? -7.013 -12.945 24.430 1.00 71.94 188 TYR A CA 1
ATOM 1620 C C . TYR A 1 188 ? -6.166 -11.881 23.750 1.00 71.94 188 TYR A C 1
ATOM 1622 O O . TYR A 1 188 ? -6.170 -10.735 24.184 1.00 71.94 188 TYR A O 1
ATOM 1630 N N . PHE A 1 189 ? -5.456 -12.264 22.700 1.00 75.12 189 PHE A N 1
ATOM 1631 C CA . PHE A 1 189 ? -4.596 -11.418 21.892 1.00 75.12 189 PHE A CA 1
ATOM 1632 C C . PHE A 1 189 ? -5.314 -11.033 20.610 1.00 75.12 189 PHE A C 1
ATOM 1634 O O . PHE A 1 189 ? -5.731 -11.900 19.834 1.00 75.12 189 PHE A O 1
ATOM 1641 N N . PHE A 1 190 ? -5.399 -9.727 20.387 1.00 69.00 190 PHE A N 1
ATOM 1642 C CA . PHE A 1 190 ? -5.924 -9.138 19.172 1.00 69.00 190 PHE A CA 1
ATOM 1643 C C . PHE A 1 190 ? -4.789 -8.457 18.427 1.00 69.00 190 PHE A C 1
ATOM 1645 O O . PHE A 1 190 ? -3.966 -7.752 19.013 1.00 69.00 190 PHE A O 1
ATOM 1652 N N . PHE A 1 191 ? -4.746 -8.688 17.125 1.00 67.38 191 PHE A N 1
ATOM 1653 C CA . PHE A 1 191 ? -3.726 -8.154 16.238 1.00 67.38 191 PHE A CA 1
ATOM 1654 C C . PHE A 1 191 ? -4.375 -7.216 15.235 1.00 67.38 191 PHE A C 1
ATOM 1656 O O . PHE A 1 191 ? -5.533 -7.403 14.861 1.00 67.38 191 PHE A O 1
ATOM 1663 N N . GLN A 1 192 ? -3.623 -6.206 14.809 1.00 59.12 192 GLN A N 1
ATOM 1664 C CA . GLN A 1 192 ? -4.115 -5.233 13.844 1.00 59.12 192 GLN A CA 1
ATOM 1665 C C . GLN A 1 192 ? -4.207 -5.847 12.442 1.00 59.12 192 GLN A C 1
ATOM 1667 O O . GLN A 1 192 ? -5.122 -5.532 11.684 1.00 59.12 192 GLN A O 1
ATOM 1672 N N . ASN A 1 193 ? -3.263 -6.724 12.093 1.00 59.12 193 ASN A N 1
ATOM 1673 C CA . ASN A 1 193 ? -3.227 -7.387 10.794 1.00 59.12 193 ASN A CA 1
ATOM 1674 C C . ASN A 1 193 ? -3.533 -8.885 10.897 1.00 59.12 193 ASN A C 1
ATOM 1676 O O . ASN A 1 193 ? -3.513 -9.487 11.970 1.00 59.12 193 ASN A O 1
ATOM 1680 N N . LEU A 1 194 ? -3.754 -9.506 9.736 1.00 59.19 194 LEU A N 1
ATOM 1681 C CA . LEU A 1 194 ? -3.898 -10.953 9.607 1.00 59.19 194 LEU A CA 1
ATOM 1682 C C . LEU A 1 194 ? -2.580 -11.655 9.962 1.00 59.19 194 LEU A C 1
ATOM 1684 O O . LEU A 1 194 ? -1.620 -11.655 9.182 1.00 59.19 194 LEU A 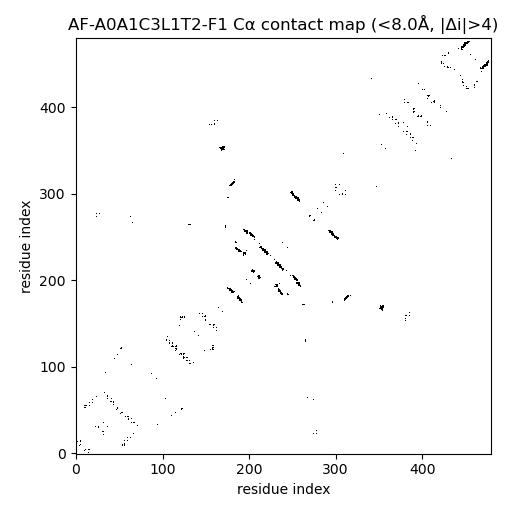O 1
ATOM 1688 N N . VAL A 1 195 ? -2.554 -12.283 11.135 1.00 68.38 195 VAL A N 1
ATOM 1689 C CA . VAL A 1 195 ? -1.413 -13.058 11.622 1.00 68.38 195 VAL A CA 1
ATOM 1690 C C . VAL A 1 195 ? -1.814 -14.459 12.043 1.00 68.38 195 VAL A C 1
ATOM 1692 O O . VAL A 1 195 ? -2.879 -14.693 12.610 1.00 68.38 195 VAL A O 1
ATOM 1695 N N . LYS A 1 196 ? -0.894 -15.392 11.803 1.00 74.81 196 LYS A N 1
ATOM 1696 C CA . LYS A 1 196 ? -0.944 -16.755 12.309 1.00 74.81 196 LYS A CA 1
ATOM 1697 C C . LYS A 1 196 ? 0.107 -16.933 13.402 1.00 74.81 196 LYS A C 1
ATOM 1699 O O . LYS A 1 196 ? 1.285 -17.094 13.099 1.00 74.81 196 LYS A O 1
ATOM 1704 N N . VAL A 1 197 ? -0.295 -16.922 14.669 1.00 79.69 197 VAL A N 1
ATOM 1705 C CA . VAL A 1 197 ? 0.610 -17.191 15.801 1.00 79.69 197 VAL A CA 1
ATOM 1706 C C . VAL A 1 197 ? 1.027 -18.666 15.798 1.00 79.69 197 VAL A C 1
ATOM 1708 O O . VAL A 1 197 ? 0.185 -19.565 15.718 1.00 79.69 197 VAL A O 1
ATOM 1711 N N . ASN A 1 198 ? 2.333 -18.918 15.901 1.00 84.25 198 ASN A N 1
ATOM 1712 C CA . ASN A 1 198 ? 2.900 -20.224 16.203 1.00 84.25 198 ASN A CA 1
ATOM 1713 C C . ASN A 1 198 ? 2.738 -20.502 17.702 1.00 84.25 198 ASN A C 1
ATOM 1715 O O . ASN A 1 198 ? 3.571 -20.119 18.529 1.00 84.25 198 ASN A O 1
ATOM 1719 N N . VAL A 1 199 ? 1.631 -21.153 18.044 1.00 84.31 199 VAL A N 1
ATOM 1720 C CA . VAL A 1 199 ? 1.267 -21.478 19.427 1.00 84.31 199 VAL A CA 1
ATOM 1721 C C . VAL A 1 199 ? 2.264 -22.419 20.105 1.00 84.31 199 VAL A C 1
ATOM 1723 O O . VAL A 1 199 ? 2.473 -22.295 21.307 1.00 84.31 199 VAL A O 1
ATOM 1726 N N . ASP A 1 200 ? 2.937 -23.289 19.348 1.00 83.00 200 ASP A N 1
ATOM 1727 C CA . ASP A 1 200 ? 3.872 -24.281 19.896 1.00 83.00 200 ASP A CA 1
ATOM 1728 C C . ASP A 1 200 ? 5.174 -23.632 20.381 1.00 83.00 200 ASP A C 1
ATOM 1730 O O . ASP A 1 200 ? 5.795 -24.078 21.347 1.00 83.00 200 ASP A O 1
ATOM 1734 N N . LYS A 1 201 ? 5.594 -22.553 19.712 1.00 85.62 201 LYS A N 1
ATOM 1735 C CA . LYS A 1 201 ? 6.807 -21.802 20.061 1.00 85.62 201 LYS A CA 1
ATOM 1736 C C . LYS A 1 201 ? 6.532 -20.640 21.021 1.00 85.62 201 LYS A C 1
ATOM 1738 O O . LYS A 1 201 ? 7.459 -20.136 21.660 1.00 85.62 201 LYS A O 1
ATOM 1743 N N . SER A 1 202 ? 5.276 -20.206 21.118 1.00 88.31 202 SER A N 1
ATOM 1744 C CA . SER A 1 202 ? 4.868 -19.054 21.922 1.00 88.31 202 SER A CA 1
ATOM 1745 C C . SER A 1 202 ? 4.744 -19.400 23.405 1.00 88.31 202 SER A C 1
ATOM 1747 O O . SER A 1 202 ? 4.055 -20.346 23.782 1.00 88.31 202 SER A O 1
ATOM 1749 N N . LYS A 1 203 ? 5.386 -18.607 24.269 1.00 90.69 203 LYS A N 1
ATOM 1750 C CA . LYS A 1 203 ? 5.514 -18.903 25.708 1.00 90.69 203 LYS A CA 1
ATOM 1751 C C . LYS A 1 203 ? 5.195 -17.708 26.598 1.00 90.69 203 LYS A C 1
ATOM 1753 O O . LYS A 1 203 ? 5.343 -16.562 26.178 1.00 90.69 203 LYS A O 1
ATOM 1758 N N . CYS A 1 204 ? 4.802 -17.992 27.838 1.00 89.12 204 CYS A N 1
ATOM 1759 C CA . CYS A 1 204 ? 4.527 -17.010 28.886 1.00 89.12 204 CYS A CA 1
ATOM 1760 C C . CYS A 1 204 ? 5.496 -17.204 30.059 1.00 89.12 204 CYS A C 1
ATOM 1762 O O . CYS A 1 204 ? 5.723 -18.335 30.482 1.00 89.12 204 CYS A O 1
ATOM 1764 N N . TYR A 1 205 ? 6.031 -16.116 30.607 1.00 88.69 205 TYR A N 1
ATOM 1765 C CA . TYR A 1 205 ? 6.964 -16.121 31.734 1.00 88.69 205 TYR A CA 1
ATOM 1766 C C . TYR A 1 205 ? 6.513 -15.153 32.831 1.00 88.69 205 TYR A C 1
ATOM 1768 O O . TYR A 1 205 ? 5.906 -14.125 32.537 1.00 88.69 205 TYR A O 1
ATOM 1776 N N . ASN A 1 206 ? 6.832 -15.451 34.090 1.00 84.69 206 ASN A N 1
ATOM 1777 C CA . ASN A 1 206 ? 6.636 -14.528 35.214 1.00 84.69 206 ASN A CA 1
ATOM 1778 C C . ASN A 1 206 ? 7.843 -13.578 35.401 1.00 84.69 206 ASN A C 1
ATOM 1780 O O . ASN A 1 206 ? 8.814 -13.621 34.645 1.00 84.69 206 ASN A O 1
ATOM 1784 N N . LEU A 1 207 ? 7.804 -12.728 36.437 1.00 84.19 207 LEU A N 1
ATOM 1785 C CA . LEU A 1 207 ? 8.897 -11.797 36.780 1.00 84.19 207 LEU A CA 1
ATOM 1786 C C . LEU A 1 207 ? 10.252 -12.505 36.990 1.00 84.19 207 LEU A C 1
ATOM 1788 O O . LEU A 1 207 ? 11.298 -11.959 36.653 1.00 84.19 207 LEU A O 1
ATOM 1792 N N . ASN A 1 208 ? 10.229 -13.733 37.511 1.00 84.19 208 ASN A N 1
ATOM 1793 C CA . ASN A 1 208 ? 11.419 -14.538 37.786 1.00 84.19 208 ASN A CA 1
ATOM 1794 C C . ASN A 1 208 ? 11.914 -15.306 36.547 1.00 84.19 208 ASN A C 1
ATOM 1796 O O . ASN A 1 208 ? 12.820 -16.127 36.661 1.00 84.19 208 ASN A O 1
ATOM 1800 N N . SER A 1 209 ? 11.342 -15.044 35.364 1.00 83.94 209 SER A N 1
ATOM 1801 C CA . SER A 1 209 ? 11.601 -15.780 34.117 1.00 83.94 209 SER A CA 1
ATOM 1802 C C . SER A 1 209 ? 11.213 -17.265 34.166 1.00 83.94 209 SER A C 1
ATOM 1804 O O . SER A 1 209 ? 11.694 -18.060 33.361 1.00 83.94 209 SER A O 1
ATOM 1806 N N . GLU A 1 210 ? 10.319 -17.652 35.077 1.00 85.75 210 GLU A N 1
ATOM 1807 C CA . GLU A 1 210 ? 9.765 -19.005 35.126 1.00 85.75 210 GLU A CA 1
ATOM 1808 C C . GLU A 1 210 ? 8.588 -19.114 34.156 1.00 85.75 210 GLU A C 1
ATOM 1810 O O . GLU A 1 210 ? 7.720 -18.237 34.111 1.00 85.75 210 GLU A O 1
ATOM 1815 N N . GLU A 1 211 ? 8.556 -20.194 33.376 1.00 88.06 211 GLU A N 1
ATOM 1816 C CA . GLU A 1 211 ? 7.511 -20.431 32.382 1.00 88.06 211 GLU A CA 1
ATOM 1817 C C . GLU A 1 211 ? 6.170 -20.755 33.056 1.00 88.06 211 GLU A C 1
ATOM 1819 O O . GLU A 1 211 ? 6.046 -21.704 33.835 1.00 88.06 211 GLU A O 1
ATOM 1824 N N . ILE A 1 212 ? 5.140 -19.979 32.722 1.00 86.19 212 ILE A N 1
ATOM 1825 C CA . ILE A 1 212 ? 3.766 -20.251 33.133 1.00 86.19 212 ILE A CA 1
ATOM 1826 C C . ILE A 1 212 ? 3.154 -21.176 32.092 1.00 86.19 212 ILE A C 1
ATOM 1828 O O . ILE A 1 212 ? 2.904 -20.787 30.952 1.00 86.19 212 ILE A O 1
ATOM 1832 N N . SER A 1 213 ? 2.899 -22.414 32.504 1.00 83.75 213 SER A N 1
ATOM 1833 C CA . SER A 1 213 ? 2.248 -23.397 31.640 1.00 83.75 213 SER A CA 1
ATOM 1834 C C . SER A 1 213 ? 0.761 -23.079 31.450 1.00 83.75 213 SER A C 1
ATOM 1836 O O . SER A 1 213 ? 0.033 -22.768 32.400 1.00 83.75 213 SER A O 1
ATOM 1838 N N . GLY A 1 214 ? 0.305 -23.194 30.208 1.00 84.81 214 GLY A N 1
ATOM 1839 C CA . GLY A 1 214 ? -1.078 -22.967 29.811 1.00 84.81 214 GLY A CA 1
ATOM 1840 C C . GLY A 1 214 ? -1.375 -23.584 28.450 1.00 84.81 214 GLY A C 1
ATOM 1841 O O . GLY A 1 214 ? -0.496 -24.162 27.812 1.00 84.81 214 GLY A O 1
ATOM 1842 N N . VAL A 1 215 ? -2.628 -23.467 28.025 1.00 86.31 215 VAL A N 1
ATOM 1843 C CA . VAL A 1 215 ? -3.123 -23.972 26.745 1.00 86.31 215 VAL A CA 1
ATOM 1844 C C . VAL A 1 215 ? -3.408 -22.795 25.826 1.00 86.31 215 VAL A C 1
ATOM 1846 O O . VAL A 1 215 ? -4.134 -21.868 26.193 1.00 86.31 215 VAL A O 1
ATOM 1849 N N . TRP A 1 216 ? -2.850 -22.851 24.621 1.00 85.75 216 TRP A N 1
ATOM 1850 C CA . TRP A 1 216 ? -3.178 -21.925 23.549 1.00 85.75 216 TRP A CA 1
ATOM 1851 C C . TRP A 1 216 ? -4.397 -22.417 22.772 1.00 85.75 216 TRP A C 1
ATOM 1853 O O . TRP A 1 216 ? -4.461 -23.571 22.362 1.00 85.75 216 TRP A O 1
ATOM 1863 N N . ASN A 1 217 ? -5.338 -21.515 22.533 1.00 81.25 217 ASN A N 1
ATOM 1864 C CA . ASN A 1 217 ? -6.495 -21.698 21.673 1.00 81.25 217 ASN A CA 1
ATOM 1865 C C . ASN A 1 217 ? -6.551 -20.576 20.634 1.00 81.25 217 ASN A C 1
ATOM 1867 O O . ASN A 1 217 ? -5.859 -19.562 20.737 1.00 81.25 217 ASN A O 1
ATOM 1871 N N . LYS A 1 218 ? -7.395 -20.763 19.624 1.00 75.25 218 LYS A N 1
ATOM 1872 C CA . LYS A 1 218 ? -7.697 -19.743 18.623 1.00 75.25 218 LYS A CA 1
ATOM 1873 C C . LYS A 1 218 ? -9.190 -19.740 18.323 1.00 75.25 218 LYS A C 1
ATOM 1875 O O . LYS A 1 218 ? -9.803 -20.804 18.260 1.00 75.25 218 LYS A O 1
ATOM 1880 N N . GLN A 1 219 ? -9.755 -18.560 18.123 1.00 66.88 219 GLN A N 1
ATOM 1881 C CA . GLN A 1 219 ? -11.128 -18.377 17.671 1.00 66.88 219 GLN A CA 1
ATOM 1882 C C . GLN A 1 219 ? -11.101 -17.747 16.283 1.00 66.88 219 GLN A C 1
ATOM 1884 O O . GLN A 1 219 ? -10.489 -16.696 16.101 1.00 66.88 219 GLN A O 1
ATOM 1889 N N . LEU A 1 220 ? -11.723 -18.412 15.306 1.00 56.94 220 LEU A N 1
ATOM 1890 C CA . LEU A 1 220 ? -11.814 -17.907 13.938 1.00 56.94 220 LEU A CA 1
ATOM 1891 C C . LEU A 1 220 ? -12.707 -16.666 13.912 1.00 56.94 220 LEU A C 1
ATOM 1893 O O . LEU A 1 220 ? -13.830 -16.694 14.416 1.00 56.94 220 LEU A O 1
ATOM 1897 N N . ILE A 1 221 ? -12.213 -15.605 13.286 1.00 52.81 221 ILE A N 1
ATOM 1898 C CA . ILE A 1 221 ? -13.020 -14.456 12.899 1.00 52.81 221 ILE A CA 1
ATOM 1899 C C . ILE A 1 221 ? -13.476 -14.731 11.468 1.00 52.81 221 ILE A C 1
ATOM 1901 O O . ILE A 1 221 ? -12.710 -14.579 10.516 1.00 52.81 221 ILE A O 1
ATOM 1905 N N . THR A 1 222 ? -14.712 -15.201 11.317 1.00 44.22 222 THR A N 1
ATOM 1906 C CA . THR A 1 222 ? -15.324 -15.410 10.002 1.00 44.22 222 THR A CA 1
ATOM 1907 C C . THR A 1 222 ? -15.535 -14.059 9.330 1.00 44.22 222 THR A C 1
ATOM 1909 O O . THR A 1 222 ? -16.420 -13.297 9.711 1.00 44.22 222 THR A O 1
ATOM 1912 N N . MET A 1 223 ? -14.709 -13.760 8.332 1.00 42.00 223 MET A N 1
ATOM 1913 C CA . MET A 1 223 ? -14.975 -12.704 7.360 1.00 42.00 223 MET A CA 1
ATOM 1914 C C . MET A 1 223 ? -15.696 -13.343 6.172 1.00 42.00 223 MET A C 1
ATOM 1916 O O . MET A 1 223 ? -15.342 -14.456 5.783 1.00 42.00 223 MET A O 1
ATOM 1920 N N . ASN A 1 224 ? -16.669 -12.651 5.574 1.00 39.50 224 ASN A N 1
ATOM 1921 C CA . ASN A 1 224 ? -17.233 -13.021 4.272 1.00 39.50 224 ASN A CA 1
ATOM 1922 C C . ASN A 1 224 ? -16.148 -12.863 3.193 1.00 39.50 224 ASN A C 1
ATOM 1924 O O . ASN A 1 224 ? -16.124 -11.879 2.457 1.00 39.50 224 ASN A O 1
ATOM 1928 N N . ASN A 1 225 ? -15.198 -13.795 3.152 1.00 35.34 225 ASN A N 1
ATOM 1929 C CA . ASN A 1 225 ? -14.044 -13.750 2.274 1.00 35.34 225 ASN A CA 1
ATOM 1930 C C . ASN A 1 225 ? -14.206 -14.846 1.208 1.00 35.34 225 ASN A C 1
ATOM 1932 O O . ASN A 1 225 ? -14.191 -16.024 1.552 1.00 35.34 225 ASN A O 1
ATOM 1936 N N . PRO A 1 226 ? -14.371 -14.501 -0.081 1.00 37.31 226 PRO A N 1
ATOM 1937 C CA . PRO A 1 226 ? -14.605 -15.474 -1.155 1.00 37.31 226 PRO A CA 1
ATOM 1938 C C . PRO A 1 226 ? -13.370 -16.327 -1.504 1.00 37.31 226 PRO A C 1
ATOM 1940 O O . PRO A 1 226 ? -13.408 -17.123 -2.439 1.00 37.31 226 PRO A O 1
ATOM 1943 N N . LEU A 1 227 ? -12.260 -16.143 -0.786 1.00 36.66 227 LEU A N 1
ATOM 1944 C CA . LEU A 1 227 ? -11.004 -16.857 -0.962 1.00 36.66 227 LEU A CA 1
ATOM 1945 C C . LEU A 1 227 ? -10.634 -17.494 0.387 1.00 36.66 227 LEU A C 1
ATOM 1947 O O . LEU A 1 227 ? -10.124 -16.800 1.264 1.00 36.66 227 LEU A O 1
ATOM 1951 N N . ASP A 1 228 ? -10.844 -18.807 0.533 1.00 40.19 228 ASP A N 1
ATOM 1952 C CA . ASP A 1 228 ? -10.560 -19.653 1.721 1.00 40.19 228 ASP A CA 1
ATOM 1953 C C . ASP A 1 228 ? -9.087 -19.647 2.211 1.00 40.19 228 ASP A C 1
ATOM 1955 O O . ASP A 1 228 ? -8.679 -20.455 3.041 1.00 40.19 228 ASP A O 1
ATOM 1959 N N . ASN A 1 229 ? -8.246 -18.749 1.698 1.00 36.31 229 ASN A N 1
ATOM 1960 C CA . ASN A 1 229 ? -6.798 -18.762 1.890 1.00 36.31 229 ASN A CA 1
ATOM 1961 C C . ASN A 1 229 ? -6.298 -17.806 2.988 1.00 36.31 229 ASN A C 1
ATOM 1963 O O . ASN A 1 229 ? -5.086 -17.693 3.176 1.00 36.31 229 ASN A O 1
ATOM 1967 N N . LEU A 1 230 ? -7.185 -17.097 3.694 1.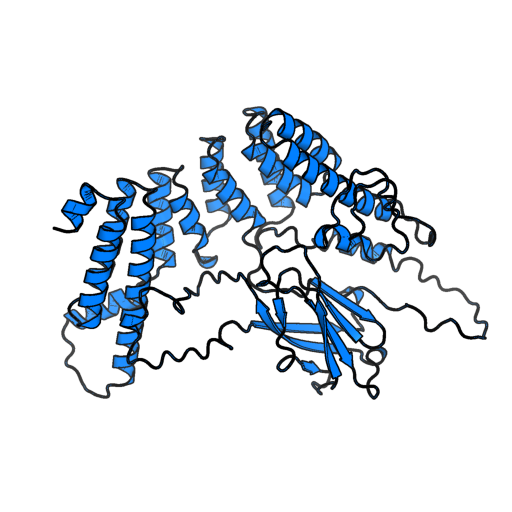00 42.12 230 LEU A N 1
ATOM 1968 C CA . LEU A 1 230 ? -6.814 -16.103 4.707 1.00 42.12 230 LEU A CA 1
ATOM 1969 C C . LEU A 1 230 ? -7.647 -16.285 5.981 1.00 42.12 230 LEU A C 1
ATOM 1971 O O . LEU A 1 230 ? -8.784 -15.830 6.069 1.00 42.12 230 LEU A O 1
ATOM 1975 N N . GLU A 1 231 ? -7.060 -16.944 6.979 1.00 48.22 231 GLU A N 1
ATOM 1976 C CA . GLU A 1 231 ? -7.686 -17.164 8.283 1.00 48.22 231 GLU A CA 1
ATOM 1977 C C . GLU A 1 231 ? -7.269 -16.052 9.265 1.00 48.22 231 GLU A C 1
ATOM 1979 O O . GLU A 1 231 ? -6.079 -15.869 9.532 1.00 48.22 231 GLU A O 1
ATOM 1984 N N . SER A 1 232 ? -8.239 -15.311 9.810 1.00 50.78 232 SER A N 1
ATOM 1985 C CA . SER A 1 232 ? -8.02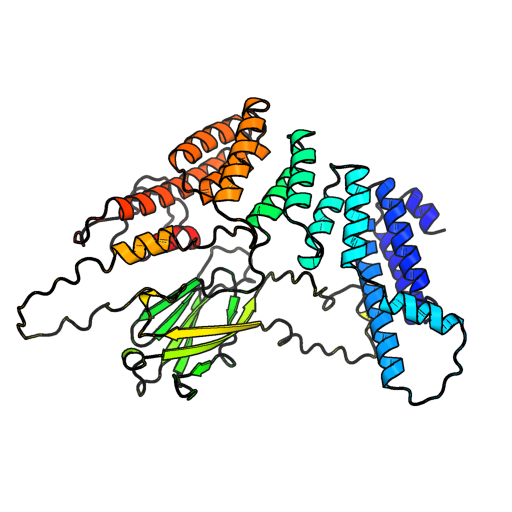0 -14.354 10.905 1.00 50.78 232 SER A CA 1
ATOM 1986 C C . SER A 1 232 ? -8.433 -14.979 12.233 1.00 50.78 232 SER A C 1
ATOM 1988 O O . SER A 1 232 ? -9.508 -15.575 12.322 1.00 50.78 232 SER A O 1
ATOM 1990 N N . TYR A 1 233 ? -7.606 -14.845 13.271 1.00 63.19 233 TYR A N 1
ATOM 1991 C CA . TYR A 1 233 ? -7.849 -15.471 14.568 1.00 63.19 233 TYR A CA 1
ATOM 1992 C C . TYR A 1 233 ? -7.660 -14.507 15.734 1.00 63.19 233 TYR A C 1
ATOM 1994 O O . TYR A 1 233 ? -6.687 -13.758 15.782 1.00 63.19 233 TYR A O 1
ATOM 2002 N N . VAL A 1 234 ? -8.530 -14.631 16.736 1.00 68.31 234 VAL A N 1
ATOM 2003 C CA . VAL A 1 234 ? -8.220 -14.203 18.105 1.00 68.31 234 VAL A CA 1
ATOM 2004 C C . VAL A 1 234 ? -7.464 -15.339 18.782 1.00 68.31 234 VAL A C 1
ATOM 2006 O O . VAL A 1 234 ? -7.958 -16.468 18.828 1.00 68.31 234 VAL A O 1
ATOM 2009 N N . TYR A 1 235 ? -6.273 -15.062 19.305 1.00 80.25 235 TYR A N 1
ATOM 2010 C CA . TYR A 1 235 ? -5.463 -16.067 19.999 1.00 80.25 235 TYR A CA 1
ATOM 2011 C C . TYR A 1 235 ? -5.689 -15.993 21.499 1.00 80.25 235 TYR A C 1
ATOM 2013 O O . TYR A 1 235 ? -5.713 -14.913 22.067 1.00 80.25 235 TYR A O 1
ATOM 2021 N N . ILE A 1 236 ? -5.844 -17.137 22.154 1.00 80.62 236 ILE A N 1
ATOM 2022 C CA . ILE A 1 236 ? -6.245 -17.216 23.558 1.00 80.62 236 ILE A CA 1
ATOM 2023 C C . ILE A 1 236 ? -5.201 -18.029 24.309 1.00 80.62 236 ILE A C 1
ATOM 2025 O O . ILE A 1 236 ? -4.966 -19.182 23.969 1.00 80.62 236 ILE A O 1
ATOM 2029 N N . PHE A 1 237 ? -4.604 -17.465 25.350 1.00 86.88 237 PHE A N 1
ATOM 2030 C CA . PHE A 1 237 ? -3.765 -18.194 26.292 1.00 86.88 237 PHE A CA 1
ATOM 2031 C C . PHE A 1 237 ? -4.529 -18.417 27.591 1.00 86.88 237 PHE A C 1
ATOM 2033 O O . PHE A 1 237 ? -4.785 -17.465 28.327 1.00 86.88 237 PHE A O 1
ATOM 2040 N N . LYS A 1 238 ? -4.873 -19.668 27.897 1.00 83.81 238 LYS A N 1
ATOM 2041 C CA . LYS A 1 238 ? -5.512 -20.047 29.159 1.00 83.81 238 LYS A CA 1
ATOM 2042 C C . LYS A 1 238 ? -4.480 -20.655 30.098 1.00 83.81 238 LYS A C 1
ATOM 2044 O O . LYS A 1 238 ? -3.922 -21.709 29.796 1.00 83.81 238 LYS A O 1
ATOM 2049 N N . ALA A 1 239 ? -4.237 -20.021 31.242 1.00 82.88 239 ALA A N 1
ATOM 2050 C CA . ALA A 1 239 ? -3.312 -20.570 32.228 1.00 82.88 239 ALA A CA 1
ATOM 2051 C C . ALA A 1 239 ? -3.882 -21.849 32.863 1.00 82.88 239 ALA A C 1
ATOM 2053 O O . ALA A 1 239 ? -5.094 -21.975 33.065 1.00 82.88 239 ALA A O 1
ATOM 2054 N N . ASN A 1 240 ? -3.005 -22.804 33.185 1.00 83.88 240 ASN A N 1
ATOM 2055 C CA . ASN A 1 240 ? -3.401 -24.027 33.885 1.00 83.88 240 ASN A CA 1
ATOM 2056 C C . ASN A 1 240 ? -4.041 -23.698 35.242 1.00 83.88 240 ASN A C 1
ATOM 2058 O O . ASN A 1 240 ? -3.654 -22.729 35.884 1.00 83.88 240 ASN A O 1
ATOM 2062 N N . GLU A 1 241 ? -4.951 -24.547 35.734 1.00 71.69 241 GLU A N 1
ATOM 2063 C CA . GLU A 1 241 ? -5.730 -24.300 36.969 1.00 71.69 241 GLU A CA 1
ATOM 2064 C C . GLU A 1 241 ? -4.876 -24.018 38.220 1.00 71.69 241 GLU A C 1
ATOM 2066 O O . GLU A 1 241 ? -5.342 -23.397 39.172 1.00 71.69 241 GLU A O 1
ATOM 2071 N N . LYS A 1 242 ? -3.606 -24.443 38.217 1.00 73.62 242 LYS A N 1
ATOM 2072 C CA . LYS A 1 242 ? -2.637 -24.174 39.292 1.00 73.62 242 LYS A CA 1
ATOM 2073 C C . LYS A 1 242 ? -2.189 -22.709 39.359 1.00 73.62 242 LYS A C 1
ATOM 2075 O O . LYS A 1 242 ? -1.671 -22.283 40.387 1.00 73.62 242 LYS A O 1
ATOM 2080 N N . PHE A 1 243 ? -2.353 -21.958 38.276 1.00 69.75 243 PHE A N 1
ATOM 2081 C CA . PHE A 1 243 ? -1.923 -20.574 38.144 1.00 69.75 243 PHE A CA 1
ATOM 2082 C C . PHE A 1 243 ? -3.144 -19.669 37.999 1.00 69.75 243 PHE A C 1
ATOM 2084 O O . PHE A 1 243 ? -3.927 -19.817 37.065 1.00 69.75 243 PHE A O 1
ATOM 2091 N N . SER A 1 244 ? -3.280 -18.696 38.899 1.00 71.12 244 SER A N 1
ATOM 2092 C CA . SER A 1 244 ? -4.235 -17.599 38.733 1.00 71.12 244 SER A CA 1
ATOM 2093 C C . SER A 1 244 ? -3.490 -16.393 38.184 1.00 71.12 244 SER A C 1
ATOM 2095 O O . SER A 1 244 ? -2.647 -15.822 38.879 1.00 71.12 244 SER A O 1
ATOM 2097 N N . LEU A 1 245 ? -3.799 -15.995 36.950 1.00 64.88 245 LEU A N 1
ATOM 2098 C CA . LEU A 1 245 ? -3.188 -14.842 36.284 1.00 64.88 245 LEU A CA 1
ATOM 2099 C C . LEU A 1 245 ? -3.372 -13.547 37.092 1.00 64.88 245 LEU A C 1
ATOM 2101 O O . LEU A 1 245 ? -2.514 -12.674 37.043 1.00 64.88 245 LEU A O 1
ATOM 2105 N N . SER A 1 246 ? -4.428 -13.461 37.909 1.00 61.62 246 SER A N 1
ATOM 2106 C CA . SER A 1 246 ? -4.682 -12.338 38.823 1.00 61.62 246 SER A CA 1
ATOM 2107 C C . SER A 1 246 ? -3.641 -12.160 39.936 1.00 61.62 246 SER A C 1
ATOM 2109 O O . SER A 1 246 ? -3.580 -11.088 40.532 1.00 61.62 246 SER A O 1
ATOM 2111 N N . HIS A 1 247 ? -2.856 -13.193 40.261 1.00 66.12 247 HIS A N 1
ATOM 2112 C CA . HIS A 1 247 ? -1.854 -13.137 41.331 1.00 66.12 247 HIS A CA 1
ATOM 2113 C C . HIS A 1 247 ? -0.469 -12.707 40.839 1.00 66.12 247 HIS A C 1
ATOM 2115 O O . HIS A 1 247 ? 0.421 -12.468 41.655 1.00 66.12 247 HIS A O 1
ATOM 2121 N N . PHE A 1 248 ? -0.268 -12.612 39.525 1.00 66.75 248 PHE A N 1
ATOM 2122 C CA . PHE A 1 248 ? 0.999 -12.166 38.967 1.00 66.75 248 PHE A CA 1
ATOM 2123 C C . PHE A 1 248 ? 1.035 -10.645 38.886 1.00 66.75 248 PHE A C 1
ATOM 2125 O O . PHE A 1 248 ? 0.100 -10.000 38.426 1.00 66.75 248 PHE A O 1
ATOM 2132 N N . THR A 1 249 ? 2.150 -10.065 39.320 1.00 66.38 249 THR A N 1
ATOM 2133 C CA . THR A 1 249 ? 2.429 -8.633 39.155 1.00 66.38 249 THR A CA 1
ATOM 2134 C C . THR A 1 249 ? 3.038 -8.322 37.792 1.00 66.38 249 THR A C 1
ATOM 2136 O O . THR A 1 249 ? 3.039 -7.170 37.364 1.00 66.38 249 THR A O 1
ATOM 2139 N N . TYR A 1 250 ? 3.554 -9.339 37.100 1.00 76.75 250 TYR A N 1
ATOM 2140 C CA . TYR A 1 250 ? 4.186 -9.213 35.798 1.00 76.75 250 TYR A CA 1
ATOM 2141 C C . TYR A 1 250 ? 4.099 -10.522 35.010 1.00 76.75 250 TYR A C 1
ATOM 2143 O O . TYR A 1 250 ? 4.329 -11.599 35.569 1.00 76.75 250 TYR A O 1
ATOM 2151 N N . LEU A 1 251 ? 3.820 -10.411 33.712 1.00 81.81 251 LEU A N 1
ATOM 2152 C CA . LEU A 1 251 ? 3.864 -11.499 32.742 1.00 81.81 251 LEU A CA 1
ATOM 2153 C C . LEU A 1 251 ? 4.603 -11.053 31.486 1.00 81.81 251 LEU A C 1
ATOM 2155 O O . LEU A 1 251 ? 4.414 -9.942 31.007 1.00 81.81 251 LEU A O 1
ATOM 2159 N N . LYS A 1 252 ? 5.387 -11.947 30.901 1.00 86.50 252 LYS A N 1
ATOM 2160 C CA . LYS A 1 252 ? 6.103 -11.731 29.650 1.00 86.50 252 LYS A CA 1
ATOM 2161 C C . LYS A 1 252 ? 5.715 -12.796 28.645 1.00 86.50 252 LYS A C 1
ATOM 2163 O O . LYS A 1 252 ? 6.015 -13.971 28.830 1.00 86.50 252 LYS A O 1
ATOM 2168 N N . PHE A 1 253 ? 5.086 -12.381 27.560 1.00 88.06 253 PHE A N 1
ATOM 2169 C CA . PHE A 1 253 ? 4.749 -13.231 26.433 1.00 88.06 253 PHE A CA 1
ATOM 2170 C C . PHE A 1 253 ? 5.823 -13.109 25.361 1.00 88.06 253 PHE A C 1
ATOM 2172 O O . PHE A 1 253 ? 6.131 -12.020 24.897 1.00 88.06 253 PHE A O 1
ATOM 2179 N N . SER A 1 254 ? 6.411 -14.232 24.971 1.00 88.56 254 SER A N 1
ATOM 2180 C CA . SER A 1 254 ? 7.256 -14.327 23.780 1.00 88.56 254 SER A CA 1
ATOM 2181 C C . SER A 1 254 ? 6.440 -15.032 22.712 1.00 88.56 254 SER A C 1
ATOM 2183 O O . SER A 1 254 ? 6.368 -16.260 22.719 1.00 88.56 254 SER A O 1
ATOM 2185 N N . LEU A 1 255 ? 5.772 -14.262 21.857 1.00 87.56 255 LEU A N 1
ATOM 2186 C CA . LEU A 1 255 ? 4.923 -14.804 20.802 1.00 87.56 255 LEU A CA 1
ATOM 2187 C C . LEU A 1 255 ? 5.707 -14.899 19.507 1.00 87.56 255 LEU A C 1
ATOM 2189 O O . LEU A 1 255 ? 6.403 -13.959 19.128 1.00 87.56 255 LEU A O 1
ATOM 2193 N N . TYR A 1 256 ? 5.547 -16.018 18.818 1.00 85.12 256 TYR A N 1
ATOM 2194 C CA . TYR A 1 256 ? 6.064 -16.223 17.475 1.00 85.12 256 TYR A CA 1
ATOM 2195 C C . TYR A 1 256 ? 4.897 -16.241 16.503 1.00 85.12 256 TYR A C 1
ATOM 2197 O O . TYR A 1 256 ? 3.868 -16.840 16.799 1.00 85.12 256 TYR A O 1
ATOM 2205 N N . TYR A 1 257 ? 5.016 -15.570 15.365 1.00 78.69 257 TYR A N 1
ATOM 2206 C CA . TYR A 1 257 ? 3.910 -15.433 14.424 1.00 78.69 257 TYR A CA 1
ATOM 2207 C C . TYR A 1 257 ? 4.382 -15.351 12.978 1.00 78.69 257 TYR A C 1
ATOM 2209 O O . TYR A 1 257 ? 5.481 -14.891 12.680 1.00 78.69 257 TYR A O 1
ATOM 2217 N N . PHE A 1 258 ? 3.500 -15.762 12.077 1.00 70.81 258 PHE A N 1
ATOM 2218 C CA . PHE A 1 258 ? 3.599 -15.568 10.641 1.00 70.81 258 PHE A CA 1
ATOM 2219 C C . PHE A 1 258 ? 2.637 -14.457 10.245 1.00 70.81 258 PHE A C 1
ATOM 2221 O O . PHE A 1 258 ? 1.472 -14.477 10.642 1.00 70.81 258 PHE A O 1
ATOM 2228 N N . LYS A 1 259 ? 3.099 -13.493 9.455 1.00 63.03 259 LYS A N 1
ATOM 2229 C CA . LYS A 1 259 ? 2.255 -12.418 8.931 1.00 63.03 259 LYS A CA 1
ATOM 2230 C C . LYS A 1 259 ? 2.127 -12.562 7.427 1.00 63.03 259 LYS A C 1
ATOM 2232 O O . LYS A 1 259 ? 3.125 -12.702 6.719 1.00 63.03 259 LYS A O 1
ATOM 2237 N N . TYR A 1 260 ? 0.897 -12.497 6.942 1.00 50.66 260 TYR A N 1
ATOM 2238 C CA . TYR A 1 260 ? 0.620 -12.437 5.516 1.00 50.66 260 TYR A CA 1
ATOM 2239 C C . TYR A 1 260 ? 0.753 -10.962 5.096 1.00 50.66 260 TYR A C 1
ATOM 2241 O O . TYR A 1 260 ? 0.155 -10.098 5.729 1.00 50.66 260 TYR A O 1
ATOM 2249 N N . ASN A 1 261 ? 1.562 -10.666 4.070 1.00 46.00 261 ASN A N 1
ATOM 2250 C CA . ASN A 1 261 ? 1.831 -9.319 3.516 1.00 46.00 261 ASN A CA 1
ATOM 2251 C C . ASN A 1 261 ? 2.975 -8.483 4.133 1.00 46.00 261 ASN A C 1
ATOM 2253 O O . ASN A 1 261 ? 2.954 -7.259 4.013 1.00 46.00 261 ASN A O 1
ATOM 2257 N N . ILE A 1 262 ? 4.019 -9.081 4.723 1.00 47.81 262 ILE A N 1
ATOM 2258 C CA . ILE A 1 262 ? 5.241 -8.301 5.005 1.00 47.81 262 ILE A CA 1
ATOM 2259 C C . ILE A 1 262 ? 6.036 -8.102 3.711 1.00 47.81 262 ILE A C 1
ATOM 2261 O O . ILE A 1 262 ? 6.703 -9.013 3.219 1.00 47.81 262 ILE A O 1
ATOM 2265 N N . TYR A 1 263 ? 5.998 -6.878 3.187 1.00 43.38 263 TYR A N 1
ATOM 2266 C CA . TYR A 1 263 ? 7.063 -6.363 2.336 1.00 43.38 263 TYR A CA 1
ATOM 2267 C C . TYR A 1 263 ? 8.193 -5.875 3.250 1.00 43.38 263 TYR A C 1
ATOM 2269 O O . TYR A 1 263 ? 8.177 -4.751 3.743 1.00 43.38 263 TYR A O 1
ATOM 2277 N N . GLU A 1 264 ? 9.167 -6.737 3.536 1.00 48.50 264 GLU A N 1
ATOM 2278 C CA . GLU A 1 264 ? 10.437 -6.271 4.089 1.00 48.50 264 GLU A CA 1
ATOM 2279 C C . GLU A 1 264 ? 11.214 -5.639 2.935 1.00 48.50 264 GLU A C 1
ATOM 2281 O O . GLU A 1 264 ? 11.621 -6.349 2.015 1.00 48.50 264 GLU A O 1
ATOM 2286 N N . HIS A 1 265 ? 11.452 -4.323 2.993 1.00 46.16 265 HIS A N 1
ATOM 2287 C CA . HIS A 1 265 ? 12.235 -3.587 1.986 1.00 46.16 265 HIS A CA 1
ATOM 2288 C C . HIS A 1 265 ? 13.600 -4.244 1.679 1.00 46.16 265 HIS A C 1
ATOM 2290 O O . HIS A 1 265 ? 14.157 -4.050 0.600 1.00 46.16 265 HIS A O 1
ATOM 2296 N N . ASP A 1 266 ? 14.106 -5.059 2.612 1.00 44.62 266 ASP A N 1
ATOM 2297 C CA . ASP A 1 266 ? 15.420 -5.701 2.582 1.00 44.62 266 ASP A CA 1
ATOM 2298 C C . ASP A 1 266 ? 15.392 -7.177 2.144 1.00 44.62 266 ASP A C 1
ATOM 2300 O O . ASP A 1 266 ? 16.452 -7.766 1.913 1.00 44.62 266 ASP A O 1
ATOM 2304 N N . LYS A 1 267 ? 14.211 -7.802 2.021 1.00 48.38 267 LYS A N 1
ATOM 2305 C CA . LYS A 1 267 ? 14.084 -9.217 1.646 1.00 48.38 267 LYS A CA 1
ATOM 2306 C C . LYS A 1 267 ? 13.321 -9.370 0.341 1.00 48.38 267 LYS A C 1
ATOM 2308 O O . LYS A 1 267 ? 12.097 -9.344 0.286 1.00 48.38 267 LYS A O 1
ATOM 2313 N N . ILE A 1 268 ? 14.075 -9.622 -0.723 1.00 46.88 268 ILE A N 1
ATOM 2314 C CA . ILE A 1 268 ? 13.509 -10.076 -1.989 1.00 46.88 268 ILE A CA 1
ATOM 2315 C C . ILE A 1 268 ? 13.269 -11.587 -1.870 1.00 46.88 268 ILE A C 1
ATOM 2317 O O . ILE A 1 268 ? 14.207 -12.366 -1.689 1.00 46.88 268 ILE A O 1
ATOM 2321 N N . ASN A 1 269 ? 12.003 -11.999 -1.935 1.00 49.62 269 ASN A N 1
ATOM 2322 C CA . ASN A 1 269 ? 11.598 -13.396 -1.792 1.00 49.62 269 ASN A CA 1
ATOM 2323 C C . ASN A 1 269 ? 11.695 -14.125 -3.143 1.00 49.62 269 ASN A C 1
ATOM 2325 O O . ASN A 1 269 ? 10.988 -13.798 -4.095 1.00 49.62 269 ASN A O 1
ATOM 2329 N N . TYR A 1 270 ? 12.565 -15.135 -3.226 1.00 51.06 270 TYR A N 1
ATOM 2330 C CA . TYR A 1 270 ? 12.855 -15.875 -4.466 1.00 51.06 270 TYR A CA 1
ATOM 2331 C C . TYR A 1 270 ? 12.242 -17.291 -4.518 1.00 51.06 270 TYR A C 1
ATOM 2333 O O . TYR A 1 270 ? 12.463 -18.007 -5.492 1.00 51.06 270 TYR A O 1
ATOM 2341 N N . GLY A 1 271 ? 11.473 -17.701 -3.500 1.00 44.81 271 GLY A N 1
ATOM 2342 C CA . GLY A 1 271 ? 11.121 -19.111 -3.230 1.00 44.81 271 GLY A CA 1
ATOM 2343 C C . GLY A 1 271 ? 10.214 -19.820 -4.247 1.00 44.81 271 GLY A C 1
ATOM 2344 O O . GLY A 1 271 ? 10.160 -21.042 -4.272 1.00 44.81 271 GLY A O 1
ATOM 2345 N N . LYS A 1 272 ? 9.542 -19.089 -5.145 1.00 48.19 272 LYS A N 1
ATOM 2346 C CA . LYS A 1 272 ? 8.716 -19.662 -6.233 1.00 48.19 272 LYS A CA 1
ATOM 2347 C C . LYS A 1 272 ? 8.972 -18.953 -7.562 1.00 48.19 272 LYS A C 1
ATOM 2349 O O . LYS A 1 272 ? 8.044 -18.567 -8.266 1.00 48.19 272 LYS A O 1
ATOM 2354 N N . ASN A 1 273 ? 10.238 -18.655 -7.837 1.00 58.62 273 ASN A N 1
ATOM 2355 C CA . ASN A 1 273 ? 10.612 -17.699 -8.872 1.00 58.62 273 ASN A CA 1
ATOM 2356 C C . ASN A 1 273 ? 11.193 -18.386 -10.117 1.00 58.62 273 ASN A C 1
ATOM 2358 O O . ASN A 1 273 ? 11.820 -19.440 -10.035 1.00 58.62 273 ASN A O 1
ATOM 2362 N N . ILE A 1 274 ? 11.060 -17.729 -11.271 1.00 66.12 274 ILE A N 1
ATOM 2363 C CA . ILE A 1 274 ? 11.574 -18.149 -12.585 1.00 66.12 274 ILE A CA 1
ATOM 2364 C C . ILE A 1 274 ? 13.099 -18.369 -12.619 1.00 66.12 274 ILE A C 1
ATOM 2366 O O . ILE A 1 274 ? 13.636 -18.790 -13.638 1.00 66.12 274 ILE A O 1
ATOM 2370 N N . LEU A 1 275 ? 13.802 -18.062 -11.527 1.00 74.81 275 LEU A N 1
ATOM 2371 C CA . LEU A 1 275 ? 15.250 -18.172 -11.350 1.00 74.81 275 LEU A CA 1
ATOM 2372 C C . LEU A 1 275 ? 15.676 -19.425 -10.563 1.00 74.81 275 LEU A C 1
ATOM 2374 O O . LEU A 1 275 ? 16.856 -19.576 -10.260 1.00 74.81 275 LEU A O 1
ATOM 2378 N N . GLN A 1 276 ? 14.746 -20.314 -10.197 1.00 73.19 276 GLN A N 1
ATOM 2379 C CA . GLN A 1 276 ? 15.030 -21.491 -9.363 1.00 73.19 276 GLN A CA 1
ATOM 2380 C C . GLN A 1 276 ? 16.100 -22.427 -9.956 1.00 73.19 276 GLN A C 1
ATOM 2382 O O . GLN A 1 276 ? 16.884 -23.032 -9.230 1.00 73.19 276 GLN A O 1
ATOM 2387 N N . ASP A 1 277 ? 16.185 -22.519 -11.278 1.00 73.31 277 ASP A N 1
ATOM 2388 C CA . ASP A 1 277 ? 17.187 -23.295 -12.016 1.00 73.31 277 ASP A CA 1
ATOM 2389 C C . ASP A 1 277 ? 18.621 -22.750 -11.906 1.00 73.31 277 ASP A C 1
ATOM 2391 O O . ASP A 1 277 ? 19.568 -23.467 -12.241 1.00 73.31 277 ASP A O 1
ATOM 2395 N N . LEU A 1 278 ? 18.794 -21.511 -11.433 1.00 72.88 278 LEU A N 1
ATOM 2396 C CA . LEU A 1 278 ? 20.095 -20.955 -11.047 1.00 72.88 278 LEU A CA 1
ATOM 2397 C C . LEU A 1 278 ? 20.515 -21.379 -9.631 1.00 72.88 278 LEU A C 1
ATOM 2399 O O . LEU A 1 278 ? 21.671 -21.201 -9.257 1.00 72.88 278 LEU A O 1
ATOM 2403 N N . LEU A 1 279 ? 19.589 -21.937 -8.845 1.00 67.56 279 LEU A N 1
ATOM 2404 C CA . LEU A 1 279 ? 19.794 -22.308 -7.444 1.00 67.56 279 LEU A CA 1
ATOM 2405 C C . LEU A 1 279 ? 20.134 -23.805 -7.261 1.00 67.56 279 LEU A C 1
ATOM 2407 O O . LEU A 1 279 ? 20.577 -24.206 -6.187 1.00 67.56 279 LEU A O 1
ATOM 2411 N N . THR A 1 280 ? 19.969 -24.652 -8.286 1.00 54.94 280 THR A N 1
ATOM 2412 C CA . THR A 1 280 ? 20.268 -26.099 -8.214 1.00 54.94 280 THR A CA 1
ATOM 2413 C C . THR A 1 280 ? 21.750 -26.381 -7.931 1.00 54.94 280 THR A C 1
ATOM 2415 O O . THR A 1 280 ? 22.609 -25.950 -8.696 1.00 54.94 280 THR A O 1
ATOM 2418 N N . GLY A 1 281 ? 22.043 -27.139 -6.864 1.00 53.00 281 GLY A N 1
ATOM 2419 C CA . GLY A 1 281 ? 23.405 -27.493 -6.416 1.00 53.00 281 GLY A CA 1
ATOM 2420 C C . GLY A 1 281 ? 23.896 -26.704 -5.196 1.00 53.00 281 GLY A C 1
ATOM 2421 O O . GLY A 1 281 ? 24.916 -27.034 -4.601 1.00 53.00 281 GLY A O 1
ATOM 2422 N N . CYS A 1 282 ? 23.148 -25.687 -4.789 1.00 47.53 282 CYS A N 1
ATOM 2423 C CA . CYS A 1 282 ? 23.270 -25.077 -3.479 1.00 47.53 282 CYS A CA 1
ATOM 2424 C C . CYS A 1 282 ? 22.182 -25.680 -2.586 1.00 47.53 282 CYS A C 1
ATOM 2426 O O . CYS A 1 282 ? 21.037 -25.771 -3.028 1.00 47.53 282 CYS A O 1
ATOM 2428 N N . ASP A 1 283 ? 22.503 -26.055 -1.345 1.00 42.88 283 ASP A N 1
ATOM 2429 C CA . ASP A 1 283 ? 21.496 -26.351 -0.317 1.00 42.88 283 ASP A CA 1
ATOM 2430 C C . ASP A 1 283 ? 20.699 -25.071 -0.015 1.00 42.88 283 ASP A C 1
ATOM 2432 O O . ASP A 1 283 ? 20.919 -24.360 0.962 1.00 42.88 283 ASP A O 1
ATOM 2436 N N . TYR A 1 284 ? 19.784 -24.735 -0.917 1.00 49.81 284 TYR A N 1
ATOM 2437 C CA . TYR A 1 284 ? 18.686 -23.811 -0.709 1.00 49.81 284 TYR A CA 1
ATOM 2438 C C . TYR A 1 284 ? 17.453 -24.619 -0.314 1.00 49.81 284 TYR A C 1
ATOM 2440 O O . TYR A 1 284 ? 16.339 -24.313 -0.735 1.00 49.81 284 TYR A O 1
ATOM 2448 N N . SER A 1 285 ? 17.643 -25.637 0.534 1.00 39.94 285 SER A N 1
ATOM 2449 C CA . SER A 1 285 ? 16.597 -26.086 1.442 1.00 39.94 285 SER A CA 1
ATOM 2450 C C . SER A 1 285 ? 16.343 -24.945 2.426 1.00 39.94 285 SER A C 1
ATOM 2452 O O . SER A 1 285 ? 16.727 -24.953 3.594 1.00 39.94 285 SER A O 1
ATOM 2454 N N . LEU A 1 286 ? 15.691 -23.901 1.918 1.00 42.56 286 LEU A N 1
ATOM 2455 C CA . LEU A 1 286 ? 14.875 -23.041 2.738 1.00 42.56 286 LEU A CA 1
ATOM 2456 C C . LEU A 1 286 ? 13.943 -24.023 3.446 1.00 42.56 286 LEU A C 1
ATOM 2458 O O . LEU A 1 286 ? 13.047 -24.600 2.836 1.00 42.56 286 LEU A O 1
ATOM 2462 N N . LYS A 1 287 ? 14.188 -24.291 4.728 1.00 41.56 287 LYS A N 1
ATOM 2463 C CA . LYS A 1 287 ? 13.110 -24.702 5.619 1.00 41.56 287 LYS A CA 1
ATOM 2464 C C . LYS A 1 287 ? 12.162 -23.500 5.648 1.00 41.56 287 LYS A C 1
ATOM 2466 O O . LYS A 1 287 ? 12.262 -22.656 6.536 1.00 41.56 287 LYS A O 1
ATOM 2471 N N . GLU A 1 288 ? 11.350 -23.364 4.594 1.00 45.50 288 GLU A N 1
ATOM 2472 C CA . GLU A 1 288 ? 10.464 -22.224 4.323 1.00 45.50 288 GLU A CA 1
ATOM 2473 C C . GLU A 1 288 ? 9.497 -21.989 5.486 1.00 45.50 288 GLU A C 1
ATOM 2475 O O . GLU A 1 288 ? 9.042 -20.869 5.694 1.00 45.50 288 GLU A O 1
ATOM 2480 N N . GLU A 1 289 ? 9.259 -23.013 6.307 1.00 45.62 289 GLU A N 1
ATOM 2481 C CA . GLU A 1 289 ? 8.370 -22.948 7.462 1.00 45.62 289 GLU A CA 1
ATOM 2482 C C . GLU A 1 289 ? 8.843 -21.996 8.569 1.00 45.62 289 GLU A C 1
ATOM 2484 O O . GLU A 1 289 ? 7.996 -21.475 9.278 1.00 45.62 289 GLU A O 1
ATOM 2489 N N . ASN A 1 290 ? 10.143 -21.693 8.706 1.00 44.38 290 ASN A N 1
ATOM 2490 C CA . ASN A 1 290 ? 10.641 -20.843 9.807 1.00 44.38 290 ASN A CA 1
ATOM 2491 C C . ASN A 1 290 ? 11.197 -19.481 9.360 1.00 44.38 290 ASN A C 1
ATOM 2493 O O . ASN A 1 290 ? 11.597 -18.678 10.200 1.00 44.38 290 ASN A O 1
ATOM 2497 N N . GLN A 1 291 ? 11.268 -19.200 8.055 1.00 50.50 291 GLN A N 1
ATOM 2498 C CA . GLN A 1 291 ? 11.929 -17.986 7.553 1.00 50.50 291 GLN A CA 1
ATOM 2499 C C . GLN A 1 291 ? 11.049 -16.726 7.629 1.00 50.50 291 GLN A C 1
ATOM 2501 O O . GLN A 1 291 ? 11.563 -15.607 7.583 1.00 50.50 291 GLN A O 1
ATOM 2506 N N . PHE A 1 292 ? 9.739 -16.921 7.787 1.00 53.94 292 PHE A N 1
ATOM 2507 C CA . PHE A 1 292 ? 8.728 -15.870 7.947 1.00 53.94 292 PHE A CA 1
ATOM 2508 C C . PHE A 1 292 ? 8.142 -15.840 9.360 1.00 53.94 292 PHE A C 1
ATOM 2510 O O . PHE A 1 292 ? 7.078 -15.264 9.580 1.00 53.94 292 PHE A O 1
ATOM 2517 N N . GLU A 1 293 ? 8.809 -16.506 10.302 1.00 67.75 293 GLU A N 1
ATOM 2518 C CA . GLU A 1 293 ? 8.421 -16.485 11.699 1.00 67.75 293 GLU A CA 1
ATOM 2519 C C . GLU A 1 293 ? 9.069 -15.280 12.384 1.00 67.75 293 GLU A C 1
ATOM 2521 O O . GLU A 1 293 ? 10.289 -15.194 12.545 1.00 67.75 293 GLU A O 1
ATOM 2526 N N . TYR A 1 294 ? 8.233 -14.337 12.782 1.00 75.56 294 TYR A N 1
ATOM 2527 C CA . TYR A 1 294 ? 8.603 -13.163 13.552 1.00 75.56 294 TYR A CA 1
ATOM 2528 C C . TYR A 1 294 ? 8.379 -13.439 15.029 1.00 75.56 294 TYR A C 1
ATOM 2530 O O . TYR A 1 294 ? 7.592 -14.312 15.392 1.00 75.56 294 TYR A O 1
ATOM 2538 N N . SER A 1 295 ? 9.049 -12.676 15.889 1.00 80.75 295 SER A N 1
ATOM 2539 C CA . SER A 1 295 ? 8.763 -12.688 17.316 1.00 80.75 295 SER A CA 1
ATOM 2540 C C . SER A 1 295 ? 8.346 -11.309 17.803 1.00 80.75 295 SER A C 1
ATOM 2542 O O . SER A 1 295 ? 8.900 -10.285 17.399 1.00 80.75 295 SER A O 1
ATOM 2544 N N . ILE A 1 296 ? 7.356 -11.295 18.687 1.00 81.06 296 ILE A N 1
ATOM 2545 C CA . ILE A 1 296 ? 6.990 -10.138 19.492 1.00 81.06 296 ILE A CA 1
ATOM 2546 C C . ILE A 1 296 ? 7.123 -10.531 20.956 1.00 81.06 296 ILE A C 1
ATOM 2548 O O . ILE A 1 296 ? 6.591 -11.545 21.411 1.00 81.06 296 ILE A O 1
ATOM 2552 N N . VAL A 1 297 ? 7.893 -9.732 21.685 1.00 82.25 297 VAL A N 1
ATOM 2553 C CA . VAL A 1 297 ? 7.966 -9.827 23.136 1.00 82.25 297 VAL A CA 1
ATOM 2554 C C . VAL A 1 297 ? 7.006 -8.794 23.688 1.00 82.25 297 VAL A C 1
ATOM 2556 O O . VAL A 1 297 ? 7.167 -7.605 23.430 1.00 82.25 297 VAL A O 1
ATOM 2559 N N . TYR A 1 298 ? 6.015 -9.263 24.429 1.00 77.88 298 TYR A N 1
ATOM 2560 C CA . TYR A 1 298 ? 4.988 -8.430 25.018 1.00 77.88 298 TYR A CA 1
ATOM 2561 C C . TYR A 1 298 ? 5.005 -8.574 26.532 1.00 77.88 298 TYR A C 1
ATOM 2563 O O . TYR A 1 298 ? 4.842 -9.670 27.069 1.00 77.88 298 TYR A O 1
ATOM 2571 N N . GLU A 1 299 ? 5.216 -7.467 27.229 1.00 77.38 299 GLU A N 1
ATOM 2572 C CA . GLU A 1 299 ? 5.381 -7.450 28.677 1.00 77.38 299 GLU A CA 1
ATOM 2573 C C . GLU A 1 299 ? 4.171 -6.770 29.330 1.00 77.38 299 GLU A C 1
ATOM 2575 O O . GLU A 1 299 ? 3.832 -5.624 29.041 1.00 77.38 2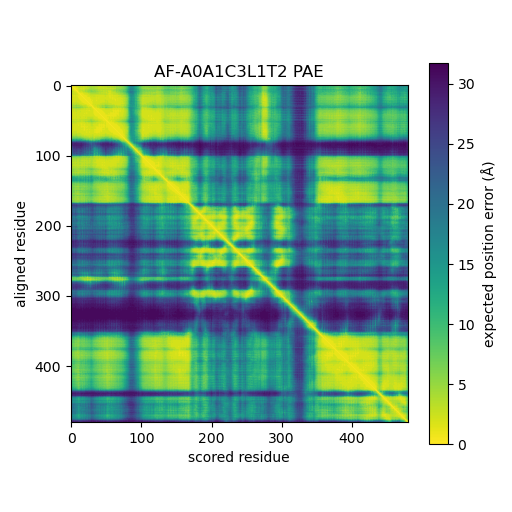99 GLU A O 1
ATOM 2580 N N . ILE A 1 300 ? 3.501 -7.496 30.218 1.00 68.38 300 ILE A N 1
ATOM 2581 C CA . ILE A 1 300 ? 2.363 -7.044 31.010 1.00 68.38 300 ILE A CA 1
ATOM 2582 C C . ILE A 1 300 ? 2.869 -6.786 32.420 1.00 68.38 300 ILE A C 1
ATOM 2584 O O . ILE A 1 300 ? 3.198 -7.724 33.140 1.00 68.38 300 ILE A O 1
ATOM 2588 N N . ASN A 1 301 ? 2.887 -5.528 32.849 1.00 66.88 301 ASN A N 1
ATOM 2589 C CA . ASN A 1 301 ? 3.141 -5.180 34.241 1.00 66.88 301 ASN A CA 1
ATOM 2590 C C . ASN A 1 301 ? 1.834 -4.744 34.912 1.00 66.88 301 ASN A C 1
ATOM 2592 O O . ASN A 1 301 ? 1.310 -3.668 34.628 1.00 66.88 301 ASN A O 1
ATOM 2596 N N . PHE A 1 302 ? 1.344 -5.571 35.834 1.00 60.97 302 PHE A N 1
ATOM 2597 C CA . PHE A 1 302 ? 0.097 -5.369 36.567 1.00 60.97 302 PHE A CA 1
ATOM 2598 C C . PHE A 1 302 ? 0.204 -4.268 37.644 1.00 60.97 302 PHE A C 1
ATOM 2600 O O . PHE A 1 302 ? -0.787 -3.891 38.258 1.00 60.97 302 PHE A O 1
ATOM 2607 N N . GLN A 1 303 ? 1.397 -3.736 37.923 1.00 52.19 303 GLN A N 1
ATOM 2608 C CA . GLN A 1 303 ? 1.588 -2.611 38.852 1.00 52.19 303 GLN A CA 1
ATOM 2609 C C . GLN A 1 303 ? 1.616 -1.258 38.130 1.00 52.19 303 GLN A C 1
ATOM 2611 O O . GLN A 1 303 ? 1.235 -0.242 38.706 1.00 52.19 303 GLN A O 1
ATOM 2616 N N . TYR A 1 304 ? 2.023 -1.244 36.859 1.00 48.19 304 TYR A N 1
ATOM 2617 C CA . TYR A 1 304 ? 2.073 -0.049 36.009 1.00 48.19 304 TYR A CA 1
ATOM 2618 C C . TYR A 1 304 ? 1.029 -0.097 34.887 1.00 48.19 304 TYR A C 1
ATOM 2620 O O . TYR A 1 304 ? 1.266 0.422 33.800 1.00 48.19 304 TYR A O 1
ATOM 2628 N N . PHE A 1 305 ? -0.139 -0.690 35.157 1.00 48.69 305 PHE A N 1
ATOM 2629 C CA . PHE A 1 305 ? -1.246 -0.836 34.203 1.00 48.69 305 PHE A CA 1
ATOM 2630 C C . PHE A 1 305 ? -1.642 0.462 33.488 1.00 48.69 305 PHE A C 1
ATOM 2632 O O . PHE A 1 305 ? -2.010 0.444 32.320 1.00 48.69 305 PHE A O 1
ATOM 2639 N N . SER A 1 306 ? -1.543 1.607 34.167 1.00 39.56 306 SER A N 1
ATOM 2640 C CA . SER A 1 306 ? -1.843 2.920 33.587 1.00 39.56 306 SER A CA 1
ATOM 2641 C C . SER A 1 306 ? -0.826 3.396 32.542 1.00 39.56 306 SER A C 1
ATOM 2643 O O . SER A 1 306 ? -1.142 4.319 31.796 1.00 39.56 306 SER A O 1
ATOM 2645 N N . LYS A 1 307 ? 0.360 2.774 32.490 1.00 40.31 307 LYS A N 1
ATOM 2646 C CA . LYS A 1 307 ? 1.506 3.137 31.642 1.00 40.31 307 LYS A CA 1
ATOM 2647 C C . LYS A 1 307 ? 1.812 2.111 30.540 1.00 40.31 307 LYS A C 1
ATOM 2649 O O . LYS A 1 307 ? 2.805 2.279 29.844 1.00 40.31 307 LYS A O 1
ATOM 2654 N N . ASN A 1 308 ? 1.032 1.032 30.422 1.00 41.03 308 ASN A N 1
ATOM 2655 C CA . ASN A 1 308 ? 1.211 0.025 29.372 1.00 41.03 308 ASN A CA 1
ATOM 2656 C C . ASN A 1 308 ? 0.389 0.423 28.136 1.00 41.03 308 ASN A C 1
ATOM 2658 O O . ASN A 1 308 ? -0.833 0.525 28.230 1.00 41.03 308 ASN A O 1
ATOM 2662 N N . GLU A 1 309 ? 1.061 0.655 27.007 1.00 42.00 309 GLU A N 1
ATOM 2663 C CA . GLU A 1 309 ? 0.465 1.260 25.806 1.00 42.00 309 GLU A CA 1
ATOM 2664 C C . GLU A 1 309 ? -0.582 0.370 25.109 1.00 42.00 309 GLU A C 1
ATOM 2666 O O . GLU A 1 309 ? -1.473 0.915 24.466 1.00 42.00 309 GLU A O 1
ATOM 2671 N N . HIS A 1 310 ? -0.565 -0.963 25.293 1.00 41.25 310 HIS A N 1
ATOM 2672 C CA . HIS A 1 310 ? -1.472 -1.876 24.566 1.00 41.25 310 HIS A CA 1
ATOM 2673 C C . HIS A 1 310 ? -2.386 -2.751 25.450 1.00 41.25 310 HIS A C 1
ATOM 2675 O O . HIS A 1 310 ? -3.025 -3.687 24.957 1.00 41.25 310 HIS A O 1
ATOM 2681 N N . PHE A 1 311 ? -2.484 -2.486 26.762 1.00 41.75 311 PHE A N 1
ATOM 2682 C CA . PHE A 1 311 ? -3.289 -3.318 27.669 1.00 41.75 311 PHE A CA 1
ATOM 2683 C C . PHE A 1 311 ? -4.120 -2.522 28.664 1.00 41.75 311 PHE A C 1
ATOM 2685 O O . PHE A 1 311 ? -3.680 -2.236 29.777 1.00 41.75 311 PHE A O 1
ATOM 2692 N N . LYS A 1 312 ? -5.372 -2.249 28.306 1.00 41.22 312 LYS A N 1
ATOM 2693 C CA . LYS A 1 312 ? -6.390 -1.842 29.274 1.00 41.22 312 LYS A CA 1
ATOM 2694 C C . LYS A 1 312 ? -7.754 -2.384 28.854 1.00 41.22 312 LYS A C 1
ATOM 2696 O O . LYS A 1 312 ? -8.462 -1.657 28.183 1.00 41.22 312 LYS A O 1
ATOM 2701 N N . LEU A 1 313 ? -8.140 -3.608 29.249 1.00 34.56 313 LEU A N 1
ATOM 2702 C CA . LEU A 1 313 ? -9.531 -3.905 29.653 1.00 34.56 313 LEU A CA 1
ATOM 2703 C C . LEU A 1 313 ? -9.764 -5.346 30.152 1.00 34.56 313 LEU A C 1
ATOM 2705 O O . LEU A 1 313 ? -9.353 -6.321 29.532 1.00 34.56 313 LEU A O 1
ATOM 2709 N N . LEU A 1 314 ? -10.525 -5.409 31.252 1.00 32.50 314 LEU A N 1
ATOM 2710 C CA . LEU A 1 314 ? -11.194 -6.539 31.918 1.00 32.50 314 LEU A CA 1
ATOM 2711 C C . LEU A 1 314 ? -10.624 -6.949 33.277 1.00 32.50 314 LEU A C 1
ATOM 2713 O O . LEU A 1 314 ? -10.051 -8.014 33.484 1.00 32.50 314 LEU A O 1
ATOM 2717 N N . GLN A 1 315 ? -10.929 -6.112 34.261 1.00 31.81 315 GLN A N 1
ATOM 2718 C CA . GLN A 1 315 ? -11.115 -6.552 35.635 1.00 31.81 315 GLN A CA 1
ATOM 2719 C C . GLN A 1 315 ? -12.564 -6.241 36.032 1.00 31.81 315 GLN A C 1
ATOM 2721 O O . GLN A 1 315 ? -12.794 -5.299 36.769 1.00 31.81 315 GLN A O 1
ATOM 2726 N N . ASP A 1 316 ? -13.535 -6.950 35.443 1.00 29.23 316 ASP A N 1
ATOM 2727 C CA . ASP A 1 316 ? -14.749 -7.429 36.133 1.00 29.23 316 ASP A CA 1
ATOM 2728 C C . ASP A 1 316 ? -15.824 -7.903 35.143 1.00 29.23 316 ASP A C 1
ATOM 2730 O O . ASP A 1 316 ? -16.557 -7.109 34.563 1.00 29.23 316 ASP A O 1
ATOM 2734 N N . TYR A 1 317 ? -15.988 -9.224 35.026 1.00 28.50 317 TYR A N 1
ATOM 2735 C CA . TYR A 1 317 ? -17.227 -9.828 34.517 1.00 28.50 317 TYR A CA 1
ATOM 2736 C C . TYR A 1 317 ? -17.794 -10.887 35.471 1.00 28.50 317 TYR A C 1
ATOM 2738 O O . TYR A 1 317 ? -18.298 -11.922 35.057 1.00 28.50 317 TYR A O 1
ATOM 2746 N N . ASN A 1 318 ? -17.822 -10.551 36.765 1.00 26.42 318 ASN A N 1
ATOM 2747 C CA . ASN A 1 318 ? -18.517 -11.261 37.849 1.00 26.42 318 ASN A CA 1
ATOM 2748 C C . ASN A 1 318 ? -17.687 -12.270 38.647 1.00 26.42 318 ASN A C 1
ATOM 2750 O O . ASN A 1 318 ? -17.832 -13.478 38.499 1.00 26.42 318 ASN A O 1
ATOM 2754 N N . ASN A 1 319 ? -17.028 -11.766 39.690 1.00 28.14 319 ASN A N 1
ATOM 2755 C CA . ASN A 1 319 ? -16.968 -12.500 40.956 1.00 28.14 319 ASN A CA 1
ATOM 2756 C C . ASN A 1 319 ? -17.747 -11.809 42.084 1.00 28.14 319 ASN A C 1
ATOM 2758 O O . ASN A 1 319 ? -17.398 -11.922 43.256 1.00 28.14 319 ASN A O 1
ATOM 2762 N N . LYS A 1 320 ? -18.856 -11.127 41.758 1.00 31.55 320 LYS A N 1
ATOM 2763 C CA . LYS A 1 320 ? -19.858 -10.714 42.755 1.00 31.55 320 LYS A CA 1
ATOM 2764 C C . LYS A 1 320 ? -21.290 -10.888 42.261 1.00 31.55 320 LYS A C 1
ATOM 2766 O O . LYS A 1 320 ? -22.061 -9.946 42.184 1.00 31.55 320 LYS A O 1
ATOM 2771 N N . ASN A 1 321 ? -21.674 -12.144 42.056 1.00 30.94 321 ASN A N 1
ATOM 2772 C CA . ASN A 1 321 ? -23.038 -12.572 42.352 1.00 30.94 321 ASN A CA 1
ATOM 2773 C C . ASN A 1 321 ? -23.030 -13.961 42.996 1.00 30.94 321 ASN A C 1
ATOM 2775 O O . ASN A 1 321 ? -23.409 -14.950 42.379 1.00 30.94 321 ASN A O 1
ATOM 2779 N N . ARG A 1 322 ? -22.609 -14.020 44.270 1.00 25.91 322 ARG A N 1
ATOM 2780 C CA . ARG A 1 322 ? -23.167 -14.937 45.283 1.00 25.91 322 ARG A CA 1
ATOM 2781 C C . ARG A 1 322 ? -22.766 -14.516 46.709 1.00 25.91 322 ARG A C 1
ATOM 2783 O O . ARG A 1 322 ? -21.774 -14.963 47.257 1.00 25.91 322 ARG A O 1
ATOM 2790 N N . LYS A 1 323 ? -23.649 -13.682 47.273 1.00 30.75 323 LYS A N 1
ATOM 2791 C CA . LYS A 1 323 ? -24.062 -13.546 48.687 1.00 30.75 323 LYS A CA 1
ATOM 2792 C C . LYS A 1 323 ? -23.055 -13.060 49.756 1.00 30.75 323 LYS A C 1
ATOM 2794 O O . LYS A 1 323 ? -22.037 -13.671 50.031 1.00 30.75 323 LYS A O 1
ATOM 2799 N N . SER A 1 324 ? -23.523 -12.003 50.436 1.00 29.22 324 SER A N 1
ATOM 2800 C CA . SER A 1 324 ? -23.193 -11.483 51.776 1.00 29.22 324 SER A CA 1
ATOM 2801 C C . SER A 1 324 ? -21.767 -10.992 52.049 1.00 29.22 324 SER A C 1
ATOM 2803 O O . SER A 1 324 ? -20.885 -11.777 52.363 1.00 29.22 324 SER A O 1
ATOM 2805 N N . CYS A 1 325 ? -21.576 -9.670 52.094 1.00 21.39 325 CYS A N 1
ATOM 2806 C CA . CYS A 1 325 ? -21.466 -8.931 53.362 1.00 21.39 325 CYS A CA 1
ATOM 2807 C C . CYS A 1 325 ? -21.180 -7.442 53.115 1.00 21.39 325 CYS A C 1
ATOM 2809 O O . CYS A 1 325 ? -20.447 -7.062 52.208 1.00 21.39 325 CYS A O 1
ATOM 2811 N N . ARG A 1 326 ? -21.819 -6.607 53.938 1.00 27.11 326 ARG A N 1
ATOM 2812 C CA . ARG A 1 326 ? -21.743 -5.144 53.950 1.00 27.11 326 ARG A CA 1
ATOM 2813 C C . ARG A 1 326 ? -20.317 -4.681 54.260 1.00 27.11 326 ARG A C 1
ATOM 2815 O O . ARG A 1 326 ? -19.809 -5.020 55.320 1.00 27.11 326 ARG A O 1
ATOM 2822 N N . PHE A 1 327 ? -19.749 -3.825 53.416 1.00 22.36 327 PHE A N 1
ATOM 2823 C CA . PHE A 1 327 ? -18.760 -2.838 53.848 1.00 22.36 327 PHE A CA 1
ATOM 2824 C C . PHE A 1 327 ? -19.050 -1.505 53.168 1.00 22.36 327 PHE A C 1
ATOM 2826 O O . PHE A 1 327 ? -18.841 -1.314 51.975 1.00 22.36 327 PHE A O 1
ATOM 2833 N N . SER A 1 328 ? -19.591 -0.599 53.972 1.00 24.17 328 SER A N 1
ATOM 2834 C CA . SER A 1 328 ? -19.673 0.827 53.723 1.00 24.17 328 SER A CA 1
ATOM 2835 C C . SER A 1 328 ? -18.439 1.496 54.325 1.00 24.17 328 SER A C 1
ATOM 2837 O O . SER A 1 328 ? -18.294 1.459 55.544 1.00 24.17 328 SER A O 1
ATOM 2839 N N . SER A 1 329 ? -17.619 2.151 53.504 1.00 23.89 329 SER A N 1
ATOM 2840 C CA . SER A 1 329 ? -17.072 3.487 53.799 1.00 23.89 329 SER A CA 1
ATOM 2841 C C . SER A 1 329 ? -16.160 3.973 52.666 1.00 23.89 329 SER A C 1
ATOM 2843 O O . SER A 1 329 ? -14.976 3.671 52.600 1.00 23.89 329 SER A O 1
ATOM 2845 N N . LYS A 1 330 ? -16.779 4.748 51.769 1.00 32.19 330 LYS A N 1
ATOM 2846 C CA . LYS A 1 330 ? -16.256 5.940 51.084 1.00 32.19 330 LYS A CA 1
ATOM 2847 C C . LYS A 1 330 ? -14.728 6.112 51.063 1.00 32.19 330 LYS A C 1
ATOM 2849 O O . LYS A 1 330 ? -14.154 6.665 51.999 1.00 32.19 330 LYS A O 1
ATOM 2854 N N . LYS A 1 331 ? -14.127 5.782 49.920 1.00 24.55 331 LYS A N 1
ATOM 2855 C CA . LYS A 1 331 ? -13.190 6.658 49.203 1.00 24.55 331 LYS A CA 1
ATOM 2856 C C . LYS A 1 331 ? -13.381 6.406 47.711 1.00 24.55 331 LYS A C 1
ATOM 2858 O O . LYS A 1 331 ? -13.232 5.285 47.239 1.00 24.55 331 LYS A O 1
ATOM 2863 N N . ASP A 1 332 ? -13.815 7.462 47.047 1.00 26.94 332 ASP A N 1
ATOM 2864 C CA . ASP A 1 332 ? -14.280 7.512 45.673 1.00 26.94 332 ASP A CA 1
ATOM 2865 C C . ASP A 1 332 ? -13.150 7.204 44.679 1.00 26.94 332 ASP A C 1
ATOM 2867 O O . ASP A 1 332 ? -12.197 7.968 44.539 1.00 26.94 332 ASP A O 1
ATOM 2871 N N . CYS A 1 333 ? -13.269 6.075 43.978 1.00 30.00 333 CYS A N 1
ATOM 2872 C CA . CYS A 1 333 ? -12.497 5.740 42.778 1.00 30.00 333 CYS A CA 1
ATOM 2873 C C . CYS A 1 333 ? -13.259 6.214 41.526 1.00 30.00 333 CYS A C 1
ATOM 2875 O O . CYS A 1 333 ? -13.510 5.443 40.604 1.00 30.00 333 CYS A O 1
ATOM 2877 N N . THR A 1 334 ? -13.693 7.473 41.519 1.00 32.53 334 THR A N 1
ATOM 2878 C CA . THR A 1 334 ? -14.694 8.023 40.588 1.00 32.53 334 THR A CA 1
ATOM 2879 C C . THR A 1 334 ? -14.145 8.480 39.238 1.00 32.53 334 THR A C 1
ATOM 2881 O O . THR A 1 334 ? -14.740 9.355 38.624 1.00 32.53 334 THR A O 1
ATOM 2884 N N . ASN A 1 335 ? -13.037 7.925 38.727 1.00 36.91 335 ASN A N 1
ATOM 2885 C CA . ASN A 1 335 ? -12.646 8.239 37.343 1.00 36.91 335 ASN A CA 1
ATOM 2886 C C . ASN A 1 335 ? -11.685 7.251 36.663 1.00 36.91 335 ASN A C 1
ATOM 2888 O O . ASN A 1 335 ? -10.701 7.631 36.027 1.00 36.91 335 ASN A O 1
ATOM 2892 N N . ILE A 1 336 ? -11.974 5.952 36.771 1.00 36.19 336 ILE A N 1
ATOM 2893 C CA . ILE A 1 336 ? -11.194 4.913 36.070 1.00 36.19 336 ILE A CA 1
ATOM 2894 C C . ILE A 1 336 ? -11.467 4.938 34.549 1.00 36.19 336 ILE A C 1
ATOM 2896 O O . ILE A 1 336 ? -10.625 4.503 33.769 1.00 36.19 336 ILE A O 1
ATOM 2900 N N . TYR A 1 337 ? -12.589 5.525 34.115 1.00 34.09 337 TYR A N 1
ATOM 2901 C CA . TYR A 1 337 ? -12.976 5.589 32.702 1.00 34.09 337 TYR A CA 1
ATOM 2902 C C . TYR A 1 337 ? -12.531 6.876 31.984 1.00 34.09 337 TYR A C 1
ATOM 2904 O O . TYR A 1 337 ? -12.160 6.798 30.819 1.00 34.09 337 TYR A O 1
ATOM 2912 N N . ALA A 1 338 ? -12.441 8.039 32.648 1.00 31.23 338 ALA A N 1
ATOM 2913 C CA . ALA A 1 338 ? -11.963 9.269 31.988 1.00 31.23 338 ALA A CA 1
ATOM 2914 C C . ALA A 1 338 ? -10.505 9.161 31.503 1.00 31.23 338 ALA A C 1
ATOM 2916 O O . ALA A 1 338 ? -10.168 9.609 30.412 1.00 31.23 338 ALA A O 1
ATOM 2917 N N . SER A 1 339 ? -9.655 8.478 32.276 1.00 35.59 339 SER A N 1
ATOM 2918 C CA . SER A 1 339 ? -8.251 8.221 31.919 1.00 35.59 339 SER A CA 1
ATOM 2919 C C . SER A 1 339 ? -8.068 7.100 30.885 1.00 35.59 339 SER A C 1
ATOM 2921 O O . SER A 1 339 ? -6.951 6.874 30.425 1.00 35.59 339 SER A O 1
ATOM 2923 N N . LEU A 1 340 ? -9.143 6.391 30.521 1.00 35.78 340 LEU A N 1
ATOM 2924 C CA . LEU A 1 340 ? -9.183 5.440 29.410 1.00 35.78 340 LEU A CA 1
ATOM 2925 C C . LEU A 1 340 ? -9.542 6.159 28.101 1.00 35.78 340 LEU A C 1
ATOM 2927 O O . LEU A 1 340 ? -8.946 5.852 27.081 1.00 35.78 340 LEU A O 1
ATOM 2931 N N . TYR A 1 341 ? -10.448 7.143 28.142 1.00 38.28 341 TYR A N 1
ATOM 2932 C CA . TYR A 1 341 ? -10.901 7.891 26.961 1.00 38.28 341 TYR A CA 1
ATOM 2933 C C . TYR A 1 341 ? -9.973 9.029 26.551 1.00 38.28 341 TYR A C 1
ATOM 2935 O O . TYR A 1 341 ? -9.775 9.217 25.355 1.00 38.28 341 TYR A O 1
ATOM 2943 N N . GLU A 1 342 ? -9.320 9.718 27.500 1.00 33.22 342 GLU A N 1
ATOM 2944 C CA . GLU A 1 342 ? -8.126 10.497 27.147 1.00 33.22 342 GLU A CA 1
ATOM 2945 C C . GLU A 1 342 ? -7.128 9.566 26.465 1.00 33.22 342 GLU A C 1
ATOM 2947 O O . GLU A 1 342 ? -6.637 9.885 25.397 1.00 33.22 342 GLU A O 1
ATOM 2952 N N . TYR A 1 343 ? -6.887 8.374 27.015 1.00 35.50 343 TYR A N 1
ATOM 2953 C CA . TYR A 1 343 ? -5.888 7.466 26.469 1.00 35.50 343 TYR A CA 1
ATOM 2954 C C . TYR A 1 343 ? -6.274 6.875 25.116 1.00 35.50 343 TYR A C 1
ATOM 2956 O O . TYR A 1 343 ? -5.371 6.739 24.329 1.00 35.50 343 TYR A O 1
ATOM 2964 N N . ILE A 1 344 ? -7.541 6.586 24.802 1.00 37.09 344 ILE A N 1
ATOM 2965 C CA . ILE A 1 344 ? -7.971 6.086 23.478 1.00 37.09 344 ILE A CA 1
ATOM 2966 C C . ILE A 1 344 ? -7.966 7.212 22.432 1.00 37.09 344 ILE A C 1
ATOM 2968 O O . ILE A 1 344 ? -7.493 6.992 21.320 1.00 37.09 344 ILE A O 1
ATOM 2972 N N . ASN A 1 345 ? -8.349 8.437 22.818 1.00 34.19 345 ASN A N 1
ATOM 2973 C CA . ASN A 1 345 ? -8.178 9.625 21.972 1.00 34.19 345 ASN A CA 1
ATOM 2974 C C . ASN A 1 345 ? -6.694 10.026 21.816 1.00 34.19 345 ASN A C 1
ATOM 2976 O O . ASN A 1 345 ? -6.313 10.615 20.809 1.00 34.19 345 ASN A O 1
ATOM 2980 N N . TYR A 1 346 ? -5.831 9.703 22.789 1.00 32.56 346 TYR A N 1
ATOM 2981 C CA . TYR A 1 346 ? -4.378 9.919 22.723 1.00 32.56 346 TYR A CA 1
ATOM 2982 C C . TYR A 1 346 ? -3.620 8.735 22.099 1.00 32.56 346 TYR A C 1
ATOM 2984 O O . TYR A 1 346 ? -2.516 8.933 21.592 1.00 32.56 346 TYR A O 1
ATOM 2992 N N . SER A 1 347 ? -4.171 7.517 22.119 1.00 36.50 347 SER A N 1
ATOM 2993 C CA . SER A 1 347 ? -3.473 6.282 21.741 1.00 36.50 347 SER A CA 1
ATOM 2994 C C . SER A 1 347 ? -3.645 5.925 20.284 1.00 36.50 347 SER A C 1
ATOM 2996 O O . SER A 1 347 ? -3.364 4.779 19.946 1.00 36.50 347 SER A O 1
ATOM 2998 N N . ASN A 1 348 ? -4.048 6.886 19.439 1.00 39.38 348 ASN A N 1
ATOM 2999 C CA . ASN A 1 348 ? -3.661 6.915 18.031 1.00 39.38 348 ASN A CA 1
ATOM 3000 C C . ASN A 1 348 ? -3.772 5.519 17.402 1.00 39.38 348 ASN A C 1
ATOM 3002 O O . ASN A 1 348 ? -2.788 5.007 16.865 1.00 39.38 348 ASN A O 1
ATOM 3006 N N . ILE A 1 349 ? -4.917 4.852 17.622 1.00 40.12 349 ILE A N 1
ATOM 3007 C CA . ILE A 1 349 ? -5.074 3.413 17.403 1.00 40.12 349 ILE A CA 1
ATOM 3008 C C . ILE A 1 349 ? -5.090 3.198 15.885 1.00 40.12 349 ILE A C 1
ATOM 3010 O O . ILE A 1 349 ? -6.104 3.246 15.200 1.00 40.12 349 ILE A O 1
ATOM 3014 N N . LEU A 1 350 ? -3.858 3.119 15.392 1.00 43.25 350 LEU A N 1
ATOM 3015 C CA . LEU A 1 350 ? -3.310 3.272 14.059 1.00 43.25 350 LEU A CA 1
ATOM 3016 C C . LEU A 1 350 ? -4.313 3.456 12.908 1.00 43.25 350 LEU A C 1
ATOM 3018 O O . LEU A 1 350 ? -4.476 2.569 12.067 1.00 43.25 350 LEU A O 1
ATOM 3022 N N . LEU A 1 351 ? -4.783 4.689 12.697 1.00 37.09 351 LEU A N 1
ATOM 3023 C CA . LEU A 1 351 ? -4.693 5.218 11.336 1.00 37.09 351 LEU A CA 1
ATOM 3024 C C . LEU A 1 351 ? -3.202 5.352 11.084 1.00 37.09 351 LEU A C 1
ATOM 3026 O O . LEU A 1 351 ? -2.628 6.341 11.519 1.00 37.09 351 LEU A O 1
ATOM 3030 N N . SER A 1 352 ? -2.567 4.339 10.487 1.00 41.09 352 SER A N 1
ATOM 3031 C CA . SER A 1 352 ? -1.123 4.341 10.267 1.00 41.09 352 SER A CA 1
ATOM 3032 C C . SER A 1 352 ? -0.723 5.700 9.695 1.00 41.09 352 SER A C 1
ATOM 3034 O O . SER A 1 352 ? -1.089 6.075 8.578 1.00 41.09 352 SER A O 1
ATOM 3036 N N . THR A 1 353 ? -0.102 6.519 10.529 1.00 46.12 353 THR A N 1
ATOM 3037 C CA . THR A 1 353 ? 0.725 7.613 10.078 1.00 46.12 353 THR A CA 1
ATOM 3038 C C . THR A 1 353 ? 2.090 6.979 9.890 1.00 46.12 353 THR A C 1
ATOM 3040 O O . THR A 1 353 ? 2.470 6.037 10.599 1.00 46.12 353 THR A O 1
ATOM 3043 N N . ALA A 1 354 ? 2.822 7.403 8.868 1.00 53.94 354 ALA A N 1
ATOM 3044 C CA . ALA A 1 354 ? 4.203 6.974 8.757 1.00 53.94 354 ALA A CA 1
ATOM 3045 C C . ALA A 1 354 ? 4.931 7.317 10.067 1.00 53.94 354 ALA A C 1
ATOM 3047 O O . ALA A 1 354 ? 4.624 8.334 10.682 1.00 53.94 354 ALA A O 1
ATOM 3048 N N . ARG A 1 355 ? 5.912 6.505 10.489 1.00 55.47 355 ARG A N 1
ATOM 3049 C CA . ARG A 1 355 ? 6.655 6.701 11.760 1.00 55.47 355 ARG A CA 1
ATOM 3050 C C . ARG A 1 355 ? 7.161 8.128 11.998 1.00 55.47 355 ARG A C 1
ATOM 3052 O O . ARG A 1 355 ? 7.412 8.516 13.131 1.00 55.47 355 ARG A O 1
ATOM 3059 N N . ASN A 1 356 ? 7.341 8.877 10.917 1.00 55.56 356 ASN A N 1
ATOM 3060 C CA . ASN A 1 356 ? 7.910 10.214 10.903 1.00 55.56 356 ASN A CA 1
ATOM 3061 C C . ASN A 1 356 ? 6.854 11.327 10.783 1.00 55.56 356 ASN A C 1
ATOM 3063 O O . ASN A 1 356 ? 7.214 12.470 10.527 1.00 55.56 356 ASN A O 1
ATOM 3067 N N . MET A 1 357 ? 5.568 10.991 10.890 1.00 63.97 357 MET A N 1
ATOM 3068 C CA . MET A 1 357 ? 4.448 11.919 10.761 1.00 63.97 357 MET A CA 1
ATOM 3069 C C . MET A 1 357 ? 3.804 12.139 12.128 1.00 63.97 357 MET A C 1
ATOM 3071 O O . MET A 1 357 ? 3.291 11.197 12.733 1.00 63.97 357 MET A O 1
ATOM 3075 N N . ASP A 1 358 ? 3.798 13.389 12.587 1.00 62.59 358 ASP A N 1
ATOM 3076 C CA . ASP A 1 358 ? 3.097 13.820 13.795 1.00 62.59 358 ASP A CA 1
ATOM 3077 C C . ASP A 1 358 ? 1.866 14.686 13.463 1.00 62.59 358 ASP A C 1
ATOM 3079 O O . ASP A 1 358 ? 1.591 15.023 12.305 1.00 62.59 358 ASP A O 1
ATOM 3083 N N . PHE A 1 359 ? 1.096 15.039 14.494 1.00 63.88 359 PHE A N 1
ATOM 3084 C CA . PHE A 1 359 ? -0.100 15.868 14.344 1.00 63.88 359 PHE A CA 1
ATOM 3085 C C . PHE A 1 359 ? 0.196 17.276 13.812 1.00 63.88 359 PHE A C 1
ATOM 3087 O O . PHE A 1 359 ? -0.631 17.822 13.081 1.00 63.88 359 PHE A O 1
ATOM 3094 N N . GLY A 1 360 ? 1.346 17.862 14.160 1.00 69.44 360 GLY A N 1
ATOM 3095 C CA . GLY A 1 360 ? 1.729 19.197 13.700 1.00 69.44 360 GLY A CA 1
ATOM 3096 C C . GLY A 1 360 ? 2.019 19.207 12.201 1.00 69.44 360 GLY A C 1
ATOM 3097 O O . GLY A 1 360 ? 1.522 20.065 11.473 1.00 69.44 360 GLY A O 1
ATOM 3098 N N . LEU A 1 361 ? 2.743 18.197 11.719 1.00 73.75 361 LEU A N 1
ATOM 3099 C CA . LEU A 1 361 ? 3.019 18.011 10.304 1.00 73.75 361 LEU A CA 1
ATOM 3100 C C . LEU A 1 361 ? 1.726 17.751 9.526 1.00 73.75 361 LEU A C 1
ATOM 3102 O O . LEU A 1 361 ? 1.486 18.423 8.533 1.00 73.75 361 LEU A O 1
ATOM 3106 N N . LEU A 1 362 ? 0.837 16.872 10.007 1.00 76.00 362 LEU A N 1
ATOM 3107 C CA . LEU A 1 362 ? -0.469 16.642 9.368 1.00 76.00 362 LEU A CA 1
ATOM 3108 C C . LEU A 1 362 ? -1.328 17.911 9.272 1.00 76.00 362 LEU A C 1
ATOM 3110 O O . LEU A 1 362 ? -2.025 18.100 8.276 1.00 76.00 362 LEU A O 1
ATOM 3114 N N . GLN A 1 363 ? -1.291 18.778 10.286 1.00 81.00 363 GLN A N 1
ATOM 3115 C CA . GLN A 1 363 ? -1.977 20.071 10.244 1.00 81.00 363 GLN A CA 1
ATOM 3116 C C . GLN A 1 363 ? -1.368 20.992 9.182 1.00 81.00 363 GLN A C 1
ATOM 3118 O O . GLN A 1 363 ? -2.118 21.578 8.406 1.00 81.00 363 GLN A O 1
ATOM 3123 N N . SER A 1 364 ? -0.038 21.046 9.076 1.00 88.56 364 SER A N 1
ATOM 3124 C CA . SER A 1 364 ? 0.639 21.802 8.016 1.00 88.56 364 SER A CA 1
ATOM 3125 C C . SER A 1 364 ? 0.321 21.257 6.617 1.00 88.56 364 SER A C 1
ATOM 3127 O O . SER A 1 364 ? 0.002 22.025 5.712 1.00 88.56 364 SER A O 1
ATOM 3129 N N . GLU A 1 365 ? 0.318 19.934 6.433 1.00 90.00 365 GLU A N 1
ATOM 3130 C CA . GLU A 1 365 ? -0.090 19.304 5.170 1.00 90.00 365 GLU A CA 1
ATOM 3131 C C . GLU A 1 365 ? -1.554 19.629 4.823 1.00 90.00 365 GLU A C 1
ATOM 3133 O O . GLU A 1 365 ? -1.878 19.917 3.670 1.00 90.00 365 GLU A O 1
ATOM 3138 N N . LEU A 1 366 ? -2.449 19.632 5.818 1.00 91.56 366 LEU A N 1
ATOM 3139 C CA . LEU A 1 366 ? -3.851 20.005 5.631 1.00 91.56 366 LEU A CA 1
ATOM 3140 C C . LEU A 1 366 ? -4.002 21.460 5.170 1.00 91.56 366 LEU A C 1
ATOM 3142 O O . LEU A 1 366 ? -4.831 21.733 4.303 1.00 91.56 366 LEU A O 1
ATOM 3146 N N . GLU A 1 367 ? -3.232 22.386 5.744 1.00 94.12 367 GLU A N 1
ATOM 3147 C CA . GLU A 1 367 ? -3.212 23.795 5.335 1.00 94.12 367 GLU A CA 1
ATOM 3148 C C . GLU A 1 367 ? -2.791 23.937 3.871 1.00 94.12 367 GLU A C 1
ATOM 3150 O O . GLU A 1 367 ? -3.510 24.556 3.090 1.00 94.12 367 GLU A O 1
ATOM 3155 N N . GLN A 1 368 ? -1.714 23.263 3.466 1.00 93.31 368 GLN A N 1
ATOM 3156 C CA . GLN A 1 368 ? -1.241 23.295 2.080 1.00 93.31 368 GLN A CA 1
ATOM 3157 C C . GLN A 1 368 ? -2.262 22.715 1.095 1.00 93.31 368 GLN A C 1
ATOM 3159 O O . GLN A 1 368 ? -2.490 23.271 0.021 1.00 93.31 368 GLN A O 1
ATOM 3164 N N . ILE A 1 369 ? -2.936 21.622 1.460 1.00 95.12 369 ILE A N 1
ATOM 3165 C CA . ILE A 1 369 ? -4.003 21.058 0.624 1.00 95.12 369 ILE A CA 1
ATOM 3166 C C . ILE A 1 369 ? -5.201 22.012 0.545 1.00 95.12 369 ILE A C 1
ATOM 3168 O O . ILE A 1 369 ? -5.843 22.094 -0.501 1.00 95.12 369 ILE A O 1
ATOM 3172 N N . ASN A 1 370 ? -5.517 22.750 1.614 1.00 95.31 370 ASN A N 1
ATOM 3173 C CA . ASN A 1 370 ? -6.574 23.761 1.571 1.00 95.31 370 ASN A CA 1
ATOM 3174 C C . ASN A 1 370 ? -6.224 24.916 0.624 1.00 95.31 370 ASN A C 1
ATOM 3176 O O . ASN A 1 370 ? -7.105 25.361 -0.106 1.00 95.31 370 ASN A O 1
ATOM 3180 N N . GLU A 1 371 ? -4.968 25.368 0.601 1.00 95.44 371 GLU A N 1
ATOM 3181 C CA . GLU A 1 371 ? -4.493 26.372 -0.362 1.00 95.44 371 GLU A CA 1
ATOM 3182 C C . GLU A 1 371 ? -4.613 25.869 -1.805 1.00 95.44 371 GLU A C 1
ATOM 3184 O O . GLU A 1 371 ? -5.131 26.575 -2.669 1.00 95.44 371 GLU A O 1
ATOM 3189 N N . LEU A 1 372 ? -4.219 24.619 -2.062 1.00 95.38 372 LEU A N 1
ATOM 3190 C CA . LEU A 1 372 ? -4.368 24.004 -3.380 1.00 95.38 372 LEU A CA 1
ATOM 3191 C C . LEU A 1 372 ? -5.842 23.899 -3.789 1.00 95.38 372 LEU A C 1
ATOM 3193 O O . LEU A 1 372 ? -6.199 24.269 -4.902 1.00 95.38 372 LEU A O 1
ATOM 3197 N N . LEU A 1 373 ? -6.718 23.450 -2.887 1.00 96.00 373 LEU A N 1
ATOM 3198 C CA . LEU A 1 373 ? -8.160 23.334 -3.136 1.00 96.00 373 LEU A CA 1
ATOM 3199 C C . LEU A 1 373 ? -8.869 24.687 -3.275 1.00 96.00 373 LEU A C 1
ATOM 3201 O O . LEU A 1 373 ? -9.957 24.740 -3.847 1.00 96.00 373 LEU A O 1
ATOM 3205 N N . TYR A 1 374 ? -8.286 25.773 -2.763 1.00 95.56 374 TYR A N 1
ATOM 3206 C CA . TYR A 1 374 ? -8.791 27.121 -3.018 1.00 95.56 374 TYR A CA 1
ATOM 3207 C C . TYR A 1 374 ? -8.661 27.492 -4.502 1.00 95.56 374 TYR A C 1
ATOM 3209 O O . TYR A 1 374 ? -9.543 28.154 -5.045 1.00 95.56 374 TYR A O 1
ATOM 3217 N N . LEU A 1 375 ? -7.594 27.030 -5.161 1.00 94.38 375 LEU A N 1
ATOM 3218 C CA . LEU A 1 375 ? -7.362 27.229 -6.592 1.00 94.38 375 LEU A CA 1
ATOM 3219 C C . LEU A 1 375 ? -8.063 26.152 -7.437 1.00 94.38 375 LEU A C 1
ATOM 3221 O O . LEU A 1 375 ? -8.774 26.472 -8.384 1.00 94.38 375 LEU A O 1
ATOM 3225 N N . GLU A 1 376 ? -7.916 24.884 -7.055 1.00 95.00 376 GLU A N 1
ATOM 3226 C CA . GLU A 1 376 ? -8.349 23.703 -7.811 1.00 95.00 376 GLU A CA 1
ATOM 3227 C C . GLU A 1 376 ? -9.413 22.912 -7.036 1.00 95.00 376 GLU A C 1
ATOM 3229 O O . GLU A 1 376 ? -9.225 21.766 -6.615 1.00 95.00 376 GLU A O 1
ATOM 3234 N N . SER A 1 377 ? -10.563 23.551 -6.816 1.00 93.44 377 SER A N 1
ATOM 3235 C CA . SER A 1 377 ? -11.638 23.044 -5.942 1.00 93.44 377 SER A CA 1
ATOM 3236 C C . SER A 1 377 ? -12.234 21.686 -6.342 1.00 93.44 377 SER A C 1
ATOM 3238 O O . SER A 1 377 ? -12.803 20.987 -5.503 1.00 93.44 377 SER A O 1
ATOM 3240 N N . ASN A 1 378 ? -12.096 21.290 -7.608 1.00 94.44 378 ASN A N 1
ATOM 3241 C CA . ASN A 1 378 ? -12.587 20.027 -8.158 1.00 94.44 378 ASN A CA 1
ATOM 3242 C C . ASN A 1 378 ? -11.488 18.954 -8.283 1.00 94.44 378 ASN A C 1
ATOM 3244 O O . ASN A 1 378 ? -11.730 17.896 -8.872 1.00 94.44 378 ASN A O 1
ATOM 3248 N N . CYS A 1 379 ? -10.290 19.175 -7.733 1.00 95.94 379 CYS A N 1
ATOM 3249 C CA . CYS A 1 379 ? -9.270 18.136 -7.696 1.00 95.94 379 CYS A CA 1
ATOM 3250 C C . CYS A 1 379 ? -9.672 17.024 -6.713 1.00 95.94 379 CYS A C 1
ATOM 3252 O O . CYS A 1 379 ? -9.446 17.096 -5.501 1.00 95.94 379 CYS A O 1
ATOM 3254 N N . LYS A 1 380 ? -10.244 15.937 -7.244 1.00 95.25 380 LYS A N 1
ATOM 3255 C CA . LYS A 1 380 ? -10.694 14.799 -6.428 1.00 95.25 380 LYS A CA 1
ATOM 3256 C C . LYS A 1 380 ? -9.582 14.147 -5.613 1.00 95.25 380 LYS A C 1
ATOM 3258 O O . LYS A 1 380 ? -9.845 13.636 -4.531 1.00 95.25 380 LYS A O 1
ATOM 3263 N N . PHE A 1 381 ? -8.345 14.159 -6.106 1.00 95.75 381 PHE A N 1
ATOM 3264 C CA . PHE A 1 381 ? -7.215 13.543 -5.412 1.00 95.75 381 PHE A CA 1
ATOM 3265 C C . PHE A 1 381 ? -6.772 14.364 -4.195 1.00 95.75 381 PHE A C 1
ATOM 3267 O O . PHE A 1 381 ? -6.455 13.785 -3.151 1.00 95.75 381 PHE A O 1
ATOM 3274 N N . ALA A 1 382 ? -6.837 15.694 -4.299 1.00 96.38 382 ALA A N 1
ATOM 3275 C CA . ALA A 1 382 ? -6.641 16.609 -3.183 1.00 96.38 382 ALA A CA 1
ATOM 3276 C C . ALA A 1 382 ? -7.765 16.472 -2.150 1.00 96.38 382 ALA A C 1
ATOM 3278 O O . ALA A 1 382 ? -7.485 16.310 -0.964 1.00 96.38 382 ALA A O 1
ATOM 3279 N N . LEU A 1 383 ? -9.029 16.435 -2.593 1.00 96.50 383 LEU A N 1
ATOM 3280 C CA . LEU A 1 383 ? -10.186 16.205 -1.717 1.00 96.50 383 LEU A CA 1
ATOM 3281 C C . LEU A 1 383 ? -10.080 14.860 -0.980 1.00 96.50 383 LEU A C 1
ATOM 3283 O O . LEU A 1 383 ? -10.292 14.792 0.226 1.00 96.50 383 LEU A O 1
ATOM 3287 N N . PHE A 1 384 ? -9.692 13.795 -1.680 1.00 93.12 384 PHE A N 1
ATOM 3288 C CA . PHE A 1 384 ? -9.501 12.471 -1.090 1.00 93.12 384 PHE A CA 1
ATOM 3289 C C . PHE A 1 384 ? -8.371 12.458 -0.053 1.00 93.12 384 PHE A C 1
ATOM 3291 O O . PHE A 1 384 ? -8.512 11.902 1.032 1.00 93.12 384 PHE A O 1
ATOM 3298 N N . THR A 1 385 ? -7.252 13.118 -0.350 1.00 92.94 385 THR A N 1
ATOM 3299 C 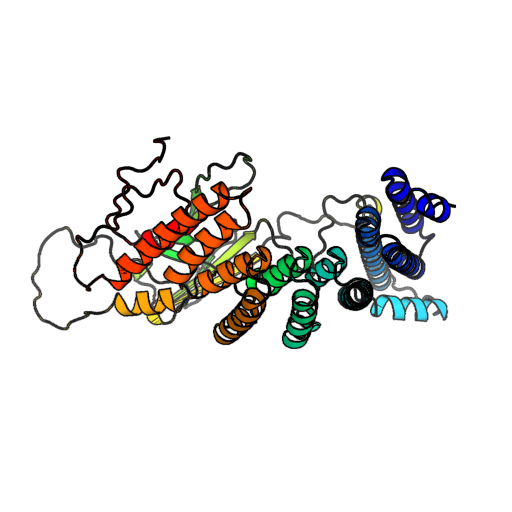CA . THR A 1 385 ? -6.123 13.205 0.588 1.00 92.94 385 THR A CA 1
ATOM 3300 C C . THR A 1 385 ? -6.476 14.065 1.803 1.00 92.94 385 THR A C 1
ATOM 3302 O O . THR A 1 385 ? -6.172 13.685 2.932 1.00 92.94 385 THR A O 1
ATOM 3305 N N . LYS A 1 386 ? -7.213 15.165 1.604 1.00 95.25 386 LYS A N 1
ATOM 3306 C CA . LYS A 1 386 ? -7.797 15.962 2.688 1.00 95.25 386 LYS A CA 1
ATOM 3307 C C . LYS A 1 386 ? -8.706 15.116 3.577 1.00 95.25 386 LYS A C 1
ATOM 3309 O O . LYS A 1 386 ? -8.616 15.230 4.794 1.00 95.25 386 LYS A O 1
ATOM 3314 N N . PHE A 1 387 ? -9.544 14.256 2.996 1.00 91.25 387 PHE A N 1
ATOM 3315 C CA . PHE A 1 387 ? -10.416 13.357 3.754 1.00 91.25 387 PHE A CA 1
ATOM 3316 C C . PHE A 1 387 ? -9.605 12.418 4.654 1.00 91.25 387 PHE A C 1
ATOM 3318 O O . PHE A 1 387 ? -9.872 12.347 5.849 1.00 91.25 387 PHE A O 1
ATOM 3325 N N . GLU A 1 388 ? -8.560 11.782 4.122 1.00 83.44 388 GLU A N 1
ATOM 3326 C CA . GLU A 1 388 ? -7.662 10.911 4.893 1.00 83.44 388 GLU A CA 1
ATOM 3327 C C . GLU A 1 388 ? -6.953 11.640 6.051 1.00 83.44 388 GLU A C 1
ATOM 3329 O O . GLU A 1 388 ? -6.784 11.063 7.131 1.00 83.44 388 GLU A O 1
ATOM 3334 N N . ILE A 1 389 ? -6.558 12.906 5.864 1.00 82.31 389 ILE A N 1
ATOM 3335 C CA . ILE A 1 389 ? -5.975 13.721 6.943 1.00 82.31 389 ILE A CA 1
ATOM 3336 C C . ILE A 1 389 ? -7.041 14.099 7.976 1.00 82.31 389 ILE A C 1
ATOM 3338 O O . ILE A 1 389 ? -6.816 13.949 9.172 1.00 82.31 389 ILE A O 1
ATOM 3342 N N . LEU A 1 390 ? -8.219 14.559 7.545 1.00 82.06 390 LEU A N 1
ATOM 3343 C CA . LEU A 1 390 ? -9.310 14.924 8.454 1.00 82.06 390 LEU A CA 1
ATOM 3344 C C . LEU A 1 390 ? -9.815 13.730 9.267 1.00 82.06 390 LEU A C 1
ATOM 3346 O O . LEU A 1 390 ? -10.178 13.919 10.424 1.00 82.06 390 LEU A O 1
ATOM 3350 N N . LYS A 1 391 ? -9.788 12.524 8.687 1.00 76.00 391 LYS A N 1
ATOM 3351 C CA . LYS A 1 391 ? -10.083 11.263 9.375 1.00 76.00 391 LYS A CA 1
ATOM 3352 C C . LYS A 1 391 ? -9.117 11.016 10.526 1.00 76.00 391 LYS A C 1
ATOM 3354 O O . LYS A 1 391 ? -9.557 10.698 11.620 1.00 76.00 391 LYS A O 1
ATOM 3359 N N . ARG A 1 392 ? -7.822 11.264 10.309 1.00 71.50 392 ARG A N 1
ATOM 3360 C CA . ARG A 1 392 ? -6.765 11.188 11.341 1.00 71.50 392 ARG A CA 1
ATOM 3361 C C . ARG A 1 392 ? -6.851 12.275 12.400 1.00 71.50 392 ARG A C 1
ATOM 3363 O O . ARG A 1 392 ? -6.383 12.078 13.510 1.00 71.50 392 ARG A O 1
ATOM 3370 N N . LEU A 1 393 ? -7.422 13.420 12.046 1.00 69.62 393 LEU A N 1
ATOM 3371 C CA . LEU A 1 393 ? -7.658 14.532 12.965 1.00 69.62 393 LEU A CA 1
ATOM 3372 C C . LEU A 1 393 ? -9.059 14.498 13.597 1.00 69.62 393 LEU A C 1
ATOM 3374 O O . LEU A 1 393 ? -9.423 15.461 14.267 1.00 69.62 393 LEU A O 1
ATOM 3378 N N . GLU A 1 394 ? -9.858 13.461 13.321 1.00 68.12 394 GLU A N 1
ATOM 3379 C CA . GLU A 1 394 ? -11.225 13.267 13.830 1.00 68.12 394 GLU A CA 1
ATOM 3380 C C . GLU A 1 394 ? -12.166 14.467 13.611 1.00 68.12 394 GLU A C 1
ATOM 3382 O O . GLU A 1 394 ? -13.108 14.728 14.360 1.00 68.12 394 GLU A O 1
ATOM 3387 N N . LYS A 1 395 ? -11.957 15.222 12.528 1.00 77.19 395 LYS A N 1
ATOM 3388 C CA . LYS A 1 395 ? -12.781 16.395 12.193 1.00 77.19 395 LYS A CA 1
ATOM 3389 C C . LYS A 1 395 ? -14.055 15.982 11.449 1.00 77.19 395 LYS A C 1
ATOM 3391 O O . LYS A 1 395 ? -14.236 16.327 10.280 1.00 77.19 395 LYS A O 1
ATOM 3396 N N . PHE A 1 396 ? -14.942 15.247 12.125 1.00 82.56 396 PHE A N 1
ATOM 3397 C CA . PHE A 1 396 ? -16.141 14.630 11.534 1.00 82.56 396 PHE A CA 1
ATOM 3398 C C . PHE A 1 396 ? -17.022 15.587 10.733 1.00 82.56 396 PHE A C 1
ATOM 3400 O O . PHE A 1 396 ? -17.414 15.261 9.616 1.00 82.56 396 PHE A O 1
ATOM 3407 N N . ASP A 1 397 ? -17.309 16.780 11.253 1.00 88.75 397 ASP A N 1
ATOM 3408 C CA . ASP A 1 397 ? -18.199 17.720 10.560 1.00 88.75 397 ASP A CA 1
ATOM 3409 C C . ASP A 1 397 ? -17.618 18.179 9.215 1.00 88.75 397 ASP A C 1
ATOM 3411 O O . ASP A 1 397 ? -18.339 18.273 8.222 1.00 88.75 397 ASP A O 1
ATOM 3415 N N . GLN A 1 398 ? -16.297 18.382 9.154 1.00 91.25 398 GLN A N 1
ATOM 3416 C CA . GLN A 1 398 ? -15.605 18.708 7.905 1.00 91.25 398 GLN A CA 1
ATOM 3417 C C . GLN A 1 398 ? -15.560 17.506 6.957 1.00 91.25 398 GLN A C 1
ATOM 3419 O O . GLN A 1 398 ? -15.669 17.682 5.746 1.00 91.25 398 GLN A O 1
ATOM 3424 N N . MET A 1 399 ? -15.427 16.286 7.487 1.00 90.38 399 MET A N 1
ATOM 3425 C CA . MET A 1 399 ? -15.441 15.063 6.682 1.00 90.38 399 MET A CA 1
ATOM 3426 C C . MET A 1 399 ? -16.785 14.840 5.983 1.00 90.38 399 MET A C 1
ATOM 3428 O O . MET A 1 399 ? -16.790 14.538 4.793 1.00 90.38 399 MET A O 1
ATOM 3432 N N . PHE A 1 400 ? -17.916 15.038 6.670 1.00 94.12 400 PHE A N 1
ATOM 3433 C CA . PHE A 1 400 ? -19.239 14.918 6.042 1.00 94.12 400 PHE A CA 1
ATOM 3434 C C . PHE A 1 400 ? -19.431 15.932 4.911 1.00 94.12 400 PHE A C 1
ATOM 3436 O O . PHE A 1 400 ? -19.862 15.562 3.821 1.00 94.12 400 PHE A O 1
ATOM 3443 N N . GLN A 1 401 ? -19.043 17.193 5.128 1.00 94.19 401 GLN A N 1
ATOM 3444 C CA . GLN A 1 401 ? -19.078 18.218 4.077 1.00 94.19 401 GLN A CA 1
ATOM 3445 C C . GLN A 1 401 ? -18.203 17.831 2.877 1.00 94.19 401 GLN A C 1
ATOM 3447 O O . GLN A 1 401 ? -18.586 18.025 1.725 1.00 94.19 401 GLN A O 1
ATOM 3452 N N . LEU A 1 402 ? -17.030 17.259 3.145 1.00 95.38 402 LEU A N 1
ATOM 3453 C CA . LEU A 1 402 ? -16.088 16.843 2.116 1.00 95.38 402 LEU A CA 1
ATOM 3454 C C . LEU A 1 402 ? -16.570 15.625 1.316 1.00 95.38 402 LEU A C 1
ATOM 3456 O O . LEU A 1 402 ? -16.326 15.571 0.113 1.00 95.38 402 LEU A O 1
ATOM 3460 N N . LEU A 1 403 ? -17.270 14.674 1.943 1.00 94.75 403 LEU A N 1
ATOM 3461 C CA . LEU A 1 403 ? -17.886 13.542 1.242 1.00 94.75 403 LEU A CA 1
ATOM 3462 C C . LEU A 1 403 ? -18.950 14.006 0.248 1.00 94.75 403 LEU A C 1
ATOM 3464 O O . LEU A 1 403 ? -18.975 13.515 -0.877 1.00 94.75 403 LEU A O 1
ATOM 3468 N N . GLU A 1 404 ? -19.776 14.987 0.615 1.00 94.50 404 GLU A N 1
ATOM 3469 C CA . GLU A 1 404 ? -20.749 15.574 -0.314 1.00 94.50 404 GLU A CA 1
ATOM 3470 C C . GLU A 1 404 ? -20.060 16.235 -1.517 1.00 94.50 404 GLU A C 1
ATOM 3472 O O . GLU A 1 404 ? -20.477 16.056 -2.662 1.00 94.50 404 GLU A O 1
ATOM 3477 N N . LEU A 1 405 ? -18.940 16.929 -1.292 1.00 95.06 405 LEU A N 1
ATOM 3478 C CA . LEU A 1 405 ? -18.125 17.466 -2.386 1.00 95.06 405 LEU A CA 1
ATOM 3479 C C . LEU A 1 405 ? -17.535 16.352 -3.267 1.00 95.06 405 LEU A C 1
ATOM 3481 O O . LEU A 1 405 ? -17.601 16.448 -4.491 1.00 95.06 405 LEU A O 1
ATOM 3485 N N . LEU A 1 406 ? -17.002 15.280 -2.673 1.00 95.81 406 LEU A N 1
ATOM 3486 C CA . LEU A 1 406 ? -16.460 14.132 -3.409 1.00 95.81 406 LEU A CA 1
ATOM 3487 C C . LEU A 1 406 ? -17.523 13.433 -4.266 1.00 95.81 406 LEU A C 1
ATOM 3489 O O . LEU A 1 406 ? -17.240 13.109 -5.418 1.00 95.81 406 LEU A O 1
ATOM 3493 N N . LYS A 1 407 ? -18.750 13.263 -3.756 1.00 95.69 407 LYS A N 1
ATOM 3494 C CA . LYS A 1 407 ? -19.886 12.718 -4.520 1.00 95.69 407 LYS A CA 1
ATOM 3495 C C . LYS A 1 407 ? -20.220 13.573 -5.745 1.00 95.69 407 LYS A C 1
ATOM 3497 O O . LYS A 1 407 ? -20.518 13.023 -6.803 1.00 95.69 407 LYS A O 1
ATOM 3502 N N . ASN A 1 408 ? -20.126 14.897 -5.620 1.00 95.19 408 ASN A N 1
ATOM 3503 C CA . ASN A 1 408 ? -20.365 15.821 -6.730 1.00 95.19 408 ASN A CA 1
ATOM 3504 C C . ASN A 1 408 ? -19.238 15.785 -7.775 1.00 95.19 408 ASN A C 1
ATOM 3506 O O . ASN A 1 408 ? -19.505 15.819 -8.975 1.00 95.19 408 ASN A O 1
ATOM 3510 N N . VAL A 1 409 ? -17.979 15.713 -7.332 1.00 95.50 409 VAL A N 1
ATOM 3511 C CA . VAL A 1 409 ? -16.799 15.762 -8.211 1.00 95.50 409 VAL A CA 1
ATOM 3512 C C . VAL A 1 409 ? -16.517 14.412 -8.892 1.00 95.50 409 VAL A C 1
ATOM 3514 O O . VAL A 1 409 ? -16.187 14.384 -10.077 1.00 95.50 409 VAL A O 1
ATOM 3517 N N . ASP A 1 410 ? -16.656 13.285 -8.186 1.00 95.38 410 ASP A N 1
ATOM 3518 C CA . ASP A 1 410 ? -16.392 11.926 -8.692 1.00 95.38 410 ASP A CA 1
ATOM 3519 C C . ASP A 1 410 ? -17.680 11.084 -8.702 1.00 95.38 410 ASP A C 1
ATOM 3521 O O . ASP A 1 410 ? -17.814 10.070 -8.015 1.00 95.38 410 ASP A O 1
ATOM 3525 N N . HIS A 1 411 ? -18.644 11.526 -9.518 1.00 93.38 411 HIS A N 1
ATOM 3526 C CA . HIS A 1 411 ? -19.992 10.952 -9.628 1.00 93.38 411 HIS A CA 1
ATOM 3527 C C . HIS A 1 411 ? -20.017 9.435 -9.906 1.00 93.38 411 HIS A C 1
ATOM 3529 O O . HIS A 1 411 ? -20.946 8.737 -9.504 1.00 93.38 411 HIS A O 1
ATOM 3535 N N . ILE A 1 412 ? -18.982 8.903 -10.564 1.00 95.25 412 ILE A N 1
ATOM 3536 C CA . ILE A 1 412 ? -18.848 7.471 -10.878 1.00 95.25 412 ILE A CA 1
ATOM 3537 C C . ILE A 1 412 ? -18.723 6.634 -9.592 1.00 95.25 412 ILE A C 1
ATOM 3539 O O . ILE A 1 412 ? -19.119 5.470 -9.568 1.00 95.25 412 ILE A O 1
ATOM 3543 N N . ARG A 1 413 ? -18.193 7.220 -8.511 1.00 93.94 413 ARG A N 1
ATOM 3544 C CA . ARG A 1 413 ? -17.918 6.550 -7.233 1.00 93.94 413 ARG A CA 1
ATOM 3545 C C . ARG A 1 413 ? -18.867 6.964 -6.108 1.00 93.94 413 ARG A C 1
ATOM 3547 O O . ARG A 1 413 ? -18.576 6.700 -4.948 1.00 93.94 413 ARG A O 1
ATOM 3554 N N . VAL A 1 414 ? -20.024 7.552 -6.418 1.00 95.00 414 VAL A N 1
ATOM 3555 C CA . VAL A 1 414 ? -21.011 7.975 -5.401 1.00 95.00 414 VAL A CA 1
ATO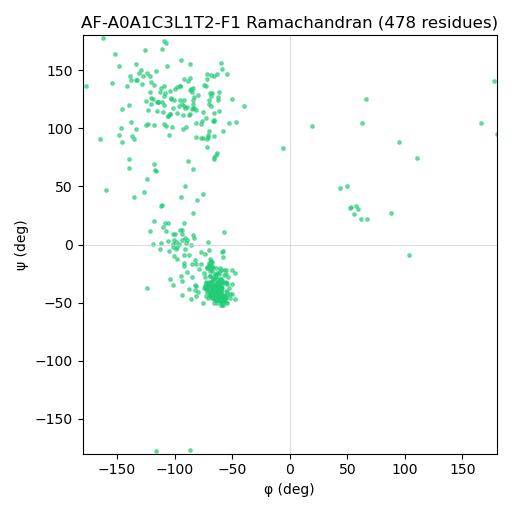M 3556 C C . VAL A 1 414 ? -21.356 6.852 -4.428 1.00 95.00 414 VAL A C 1
ATOM 3558 O O . VAL A 1 414 ? -21.373 7.086 -3.224 1.00 95.00 414 VAL A O 1
ATOM 3561 N N . GLN A 1 415 ? -21.555 5.627 -4.921 1.00 91.62 415 GLN A N 1
ATOM 3562 C CA . GLN A 1 415 ? -21.892 4.509 -4.042 1.00 91.62 415 GLN A CA 1
ATOM 3563 C C . GLN A 1 415 ? -20.747 4.142 -3.090 1.00 91.62 415 GLN A C 1
ATOM 3565 O O . GLN A 1 415 ? -20.990 3.886 -1.920 1.00 91.62 415 GLN A O 1
ATOM 3570 N N . TYR A 1 416 ? -19.500 4.232 -3.553 1.00 89.56 416 TYR A N 1
ATOM 3571 C CA . TYR A 1 416 ? -18.323 4.051 -2.703 1.00 89.56 416 TYR A CA 1
ATOM 3572 C C . TYR A 1 416 ? -18.247 5.115 -1.593 1.00 89.56 416 TYR A C 1
ATOM 3574 O O . TYR A 1 416 ? -17.919 4.803 -0.453 1.00 89.56 416 TYR A O 1
ATOM 3582 N N . TYR A 1 417 ? -18.605 6.368 -1.889 1.00 92.88 417 TYR A N 1
ATOM 3583 C CA . TYR A 1 417 ? -18.667 7.421 -0.869 1.00 92.88 417 TYR A CA 1
ATOM 3584 C C . TYR A 1 417 ? -19.866 7.289 0.074 1.00 92.88 417 TYR A C 1
ATOM 3586 O O . TYR A 1 417 ? -19.783 7.740 1.213 1.00 92.88 417 TYR A O 1
ATOM 3594 N N . ASN A 1 418 ? -20.971 6.689 -0.375 1.00 90.31 418 ASN A N 1
ATOM 3595 C CA . ASN A 1 418 ? -22.104 6.374 0.495 1.00 90.31 418 ASN A CA 1
ATOM 3596 C C . ASN A 1 418 ? -21.710 5.324 1.540 1.00 90.31 418 ASN A C 1
ATOM 3598 O O . ASN A 1 418 ? -22.017 5.513 2.714 1.00 90.31 418 ASN A O 1
ATOM 3602 N N . ASP A 1 419 ? -20.970 4.284 1.141 1.00 86.19 419 ASP A N 1
ATOM 3603 C CA . ASP A 1 419 ? -20.421 3.297 2.078 1.00 86.19 419 ASP A CA 1
ATOM 3604 C C . ASP A 1 419 ? -19.538 3.995 3.128 1.00 86.19 419 ASP A C 1
ATOM 3606 O O . ASP A 1 419 ? -19.742 3.835 4.330 1.00 86.19 419 ASP A O 1
ATOM 3610 N N . TRP A 1 420 ? -18.627 4.870 2.685 1.00 86.19 420 TRP A N 1
ATOM 3611 C CA . TRP A 1 420 ? -17.772 5.668 3.574 1.00 86.19 420 TRP A CA 1
ATOM 3612 C C . TRP A 1 420 ? -18.550 6.571 4.529 1.00 86.19 420 TRP A C 1
ATOM 3614 O O . TRP A 1 420 ? -18.143 6.771 5.673 1.00 86.19 420 TRP A O 1
ATOM 3624 N N . GLU A 1 421 ? -19.667 7.136 4.079 1.00 90.31 421 GLU A N 1
ATOM 3625 C CA . GLU A 1 421 ? -20.521 7.953 4.929 1.00 90.31 421 GLU A CA 1
ATOM 3626 C C . GLU A 1 421 ? -21.173 7.122 6.042 1.00 90.31 421 GLU A C 1
ATOM 3628 O O . GLU A 1 421 ? -21.252 7.589 7.180 1.00 90.31 421 GLU A O 1
ATOM 3633 N N . VAL A 1 422 ? -21.608 5.891 5.747 1.00 87.25 422 VAL A N 1
ATOM 3634 C CA . VAL A 1 422 ? -22.142 4.963 6.756 1.00 87.25 422 VAL A CA 1
ATOM 3635 C C . VAL A 1 422 ? -21.069 4.633 7.794 1.00 87.25 422 VAL A C 1
ATOM 3637 O O . VAL A 1 422 ? -21.328 4.779 8.991 1.00 87.25 422 VAL A O 1
ATOM 3640 N N . GLU A 1 423 ? -19.854 4.284 7.359 1.00 82.88 423 GLU A N 1
ATOM 3641 C CA . GLU A 1 423 ? -18.721 4.030 8.263 1.00 82.88 423 GLU A CA 1
ATOM 3642 C C . GLU A 1 423 ? -18.451 5.237 9.173 1.00 82.88 423 GLU A C 1
ATOM 3644 O O . GLU A 1 423 ? -18.334 5.106 10.394 1.00 82.88 423 GLU A O 1
ATOM 3649 N N . LEU A 1 424 ? -18.427 6.439 8.594 1.00 84.31 424 LEU A N 1
ATOM 3650 C CA . LEU A 1 424 ? -18.165 7.675 9.322 1.00 84.31 424 LEU A CA 1
ATOM 3651 C C . LEU A 1 424 ? -19.271 8.008 10.337 1.00 84.31 424 LEU A C 1
ATOM 3653 O O . LEU A 1 424 ? -18.988 8.517 11.423 1.00 84.31 424 LEU A O 1
ATOM 3657 N N . ARG A 1 425 ? -20.539 7.717 10.015 1.00 87.81 425 ARG A N 1
ATOM 3658 C CA . ARG A 1 425 ? -21.670 7.887 10.946 1.00 87.81 425 ARG A CA 1
ATOM 3659 C C . ARG A 1 425 ? -21.554 6.952 12.141 1.00 87.81 425 ARG A C 1
ATOM 3661 O O . ARG A 1 425 ? -21.810 7.394 13.260 1.00 87.81 425 ARG A O 1
ATOM 3668 N N . ILE A 1 426 ? -21.156 5.700 11.913 1.00 83.06 426 ILE A N 1
ATOM 3669 C CA . ILE A 1 426 ? -20.897 4.734 12.985 1.00 83.06 426 ILE A CA 1
ATOM 3670 C C . ILE A 1 426 ? -19.789 5.269 13.897 1.00 83.06 426 ILE A C 1
ATOM 3672 O O . ILE A 1 426 ? -20.008 5.402 15.100 1.00 83.06 426 ILE A O 1
ATOM 3676 N N . GLN A 1 427 ? -18.650 5.672 13.326 1.00 77.75 427 GLN A N 1
ATOM 3677 C CA . GLN A 1 427 ? -17.521 6.224 14.084 1.00 77.75 427 GLN A CA 1
ATOM 3678 C C . GLN A 1 427 ? -17.920 7.463 14.897 1.00 77.75 427 GLN A C 1
ATOM 3680 O O . GLN A 1 427 ? -17.670 7.521 16.098 1.00 77.75 427 GLN A O 1
ATOM 3685 N N . LYS A 1 428 ? -18.640 8.420 14.295 1.00 81.25 428 LYS A N 1
ATOM 3686 C CA . LYS A 1 428 ? -19.134 9.610 15.010 1.00 81.25 428 LYS A CA 1
ATOM 3687 C C . LYS A 1 428 ? -20.090 9.251 16.151 1.00 81.25 428 LYS A C 1
ATOM 3689 O O . LYS A 1 428 ? -20.068 9.897 17.194 1.00 81.25 428 LYS A O 1
ATOM 3694 N N . LYS A 1 429 ? -20.951 8.243 15.976 1.00 83.81 429 LYS A N 1
ATOM 3695 C CA . LYS A 1 429 ? -21.872 7.784 17.028 1.00 83.81 429 LYS A CA 1
ATOM 3696 C C . LYS A 1 429 ? -21.128 7.154 18.201 1.00 83.81 429 LYS A C 1
ATOM 3698 O O . LYS A 1 429 ? -21.504 7.424 19.337 1.00 83.81 429 LYS A O 1
ATOM 3703 N N . ILE A 1 430 ? -20.086 6.368 17.934 1.00 75.12 430 ILE A N 1
ATOM 3704 C CA . ILE A 1 430 ? -19.202 5.811 18.966 1.00 75.12 430 ILE A CA 1
ATOM 3705 C C . ILE A 1 430 ? -18.482 6.945 19.702 1.00 75.12 430 ILE A C 1
ATOM 3707 O O . ILE A 1 430 ? -18.569 7.031 20.925 1.00 75.12 430 ILE A O 1
ATOM 3711 N N . TYR A 1 431 ? -17.870 7.868 18.956 1.00 72.25 431 TYR A N 1
ATOM 3712 C CA . TYR A 1 431 ? -17.194 9.044 19.503 1.00 72.25 431 TYR A CA 1
ATOM 3713 C C . TYR A 1 431 ? -18.120 9.865 20.418 1.00 72.25 431 TYR A C 1
ATOM 3715 O O . TYR A 1 431 ? -17.788 10.138 21.571 1.00 72.25 431 TYR A O 1
ATOM 3723 N N . ASN A 1 432 ? -19.329 10.192 19.949 1.00 74.44 432 ASN A N 1
ATOM 3724 C CA . ASN A 1 432 ? -20.319 10.936 20.732 1.00 74.44 432 ASN A CA 1
ATOM 3725 C C . ASN A 1 432 ? -20.815 10.148 21.949 1.00 74.44 432 ASN A C 1
ATOM 3727 O O . ASN A 1 432 ? -20.994 10.719 23.020 1.00 74.44 432 ASN A O 1
ATOM 3731 N N . TYR A 1 433 ? -21.038 8.835 21.814 1.00 73.25 433 TYR A N 1
ATOM 3732 C CA . TYR A 1 433 ? -21.462 7.994 22.932 1.00 73.25 433 TYR A CA 1
ATOM 3733 C C . TYR A 1 433 ? -20.498 8.128 24.116 1.00 73.25 433 TYR A C 1
ATOM 3735 O O . TYR A 1 433 ? -20.966 8.250 25.252 1.00 73.25 433 TYR A O 1
ATOM 3743 N N . TYR A 1 434 ? -19.195 8.175 23.835 1.00 65.81 434 TYR A N 1
ATOM 3744 C CA . TYR A 1 434 ? -18.147 8.326 24.839 1.00 65.81 434 TYR A CA 1
ATOM 3745 C C . TYR A 1 434 ? -17.921 9.771 25.304 1.00 65.81 434 TYR A C 1
ATOM 3747 O O . TYR A 1 434 ? -17.695 9.985 26.492 1.00 65.81 434 TYR A O 1
ATOM 3755 N N . GLN A 1 435 ? -18.042 10.774 24.429 1.00 64.12 435 GLN A N 1
ATOM 3756 C CA . GLN A 1 435 ? -18.007 12.188 24.843 1.00 64.12 435 GLN A CA 1
ATOM 3757 C C . GLN A 1 435 ? -19.163 12.541 25.786 1.00 64.12 435 GLN A C 1
ATOM 3759 O O . GLN A 1 435 ? -18.973 13.191 26.810 1.00 64.12 435 GLN A O 1
ATOM 3764 N N . ASP A 1 436 ? -20.364 12.060 25.468 1.00 62.31 436 ASP A N 1
ATOM 3765 C CA . ASP A 1 436 ? -21.584 12.375 26.207 1.00 62.31 436 ASP A CA 1
ATOM 3766 C C . ASP A 1 436 ? -21.797 11.438 27.414 1.00 62.31 436 ASP A C 1
ATOM 3768 O O . ASP A 1 436 ? -22.864 11.458 28.031 1.00 62.31 436 ASP A O 1
ATOM 3772 N N . SER A 1 437 ? -20.913 10.463 27.676 1.00 56.84 437 SER A N 1
ATOM 3773 C CA . SER A 1 437 ? -21.109 9.528 28.794 1.00 56.84 437 SER A CA 1
ATOM 3774 C C . SER A 1 437 ? -20.650 10.159 30.102 1.00 56.84 437 SER A C 1
ATOM 3776 O O . SER A 1 437 ? -19.456 10.217 30.385 1.00 56.84 437 SER A O 1
ATOM 3778 N N . GLU A 1 438 ? -21.605 10.585 30.930 1.00 53.00 438 GLU A N 1
ATOM 3779 C CA . GLU A 1 438 ? -21.345 10.764 32.356 1.00 53.00 438 GLU A CA 1
ATOM 3780 C C . GLU A 1 438 ? -21.060 9.394 32.998 1.00 53.00 438 GLU A C 1
ATOM 3782 O O . GLU A 1 438 ? -21.626 8.371 32.609 1.00 53.00 438 GLU A O 1
ATOM 3787 N N . ILE A 1 439 ? -20.159 9.386 33.982 1.00 47.59 439 ILE A N 1
ATOM 3788 C CA . ILE A 1 439 ? -19.431 8.221 34.525 1.00 47.59 439 ILE A CA 1
ATOM 3789 C C . ILE A 1 439 ? -20.332 7.085 35.076 1.00 47.59 439 ILE A C 1
ATOM 3791 O O . ILE A 1 439 ? -19.832 5.986 35.305 1.00 47.59 439 ILE A O 1
ATOM 3795 N N . ASP A 1 440 ? -21.644 7.298 35.237 1.00 46.19 440 ASP A N 1
ATOM 3796 C CA . ASP A 1 440 ? -22.555 6.388 35.953 1.00 46.19 440 ASP A CA 1
ATOM 3797 C C . ASP A 1 440 ? -23.714 5.786 35.128 1.00 46.19 440 ASP A C 1
ATOM 3799 O O . ASP A 1 440 ? -24.496 4.992 35.663 1.00 46.19 440 ASP A O 1
ATOM 3803 N N . ASP A 1 441 ? -23.854 6.083 33.830 1.00 53.28 441 ASP A N 1
ATOM 3804 C CA . ASP A 1 441 ? -25.031 5.615 33.078 1.00 53.28 441 ASP A CA 1
ATOM 3805 C C . ASP A 1 441 ? -24.848 4.220 32.447 1.00 53.28 441 ASP A C 1
ATOM 3807 O O . ASP A 1 441 ? -24.740 4.043 31.234 1.00 53.28 441 ASP A O 1
ATOM 3811 N N . SER A 1 442 ? -24.854 3.185 33.294 1.00 53.62 442 SER A N 1
ATOM 3812 C CA . SER A 1 442 ? -24.829 1.762 32.884 1.00 53.62 442 SER A CA 1
ATOM 3813 C C . SER A 1 442 ? -25.999 1.328 31.976 1.00 53.62 442 SER A C 1
ATOM 3815 O O . SER A 1 442 ? -26.020 0.198 31.478 1.00 53.62 442 SER A O 1
ATOM 3817 N N . ASN A 1 443 ? -26.982 2.206 31.747 1.00 60.59 443 ASN A N 1
ATOM 3818 C CA . ASN A 1 443 ? -28.104 1.975 30.844 1.00 60.59 443 ASN A CA 1
ATOM 3819 C C . ASN A 1 443 ? -27.971 2.670 29.490 1.00 60.59 443 ASN A C 1
ATOM 3821 O O . ASN A 1 443 ? -28.841 2.452 28.641 1.00 60.59 443 ASN A O 1
ATOM 3825 N N . LYS A 1 444 ? -26.907 3.445 29.262 1.00 71.94 444 LYS A N 1
ATOM 3826 C CA . LYS A 1 444 ? -26.688 4.118 27.987 1.00 71.94 444 LYS A CA 1
ATOM 3827 C C . LYS A 1 444 ? -26.541 3.085 26.867 1.00 71.94 444 LYS A C 1
ATOM 3829 O O . LYS A 1 444 ? -25.819 2.096 26.983 1.00 71.94 444 LYS A O 1
ATOM 3834 N N . VAL A 1 445 ? -27.280 3.303 25.786 1.00 82.25 445 VAL A N 1
ATOM 3835 C CA . VAL A 1 445 ? -27.277 2.451 24.593 1.00 82.25 445 VAL A CA 1
ATOM 3836 C C . VAL A 1 445 ? -26.572 3.210 23.478 1.00 82.25 445 VAL A C 1
ATOM 3838 O O . VAL A 1 445 ? -26.912 4.366 23.221 1.00 82.25 445 VAL A O 1
ATOM 3841 N N . LEU A 1 446 ? -25.616 2.577 22.797 1.00 84.00 446 LEU A N 1
ATOM 3842 C CA . LEU A 1 446 ? -25.117 3.106 21.531 1.00 84.00 446 LEU A CA 1
ATOM 3843 C C . LEU A 1 446 ? -26.188 2.886 20.467 1.00 84.00 446 LEU A C 1
ATOM 3845 O O . LEU A 1 446 ? -26.450 1.756 20.051 1.00 84.00 446 LEU A O 1
ATOM 3849 N N . ASP A 1 447 ? -26.820 3.975 20.044 1.00 87.88 447 ASP A N 1
ATOM 3850 C CA . ASP A 1 447 ? -27.877 3.931 19.044 1.00 87.88 447 ASP A CA 1
ATOM 3851 C C . ASP A 1 447 ? -27.329 4.076 17.618 1.00 87.88 447 ASP A C 1
ATOM 3853 O O . ASP A 1 447 ? -27.023 5.185 17.162 1.00 87.88 447 ASP A O 1
ATOM 3857 N N . LEU A 1 448 ? -27.233 2.934 16.931 1.00 89.06 448 LEU A N 1
ATOM 3858 C CA . LEU A 1 448 ? -26.875 2.795 15.517 1.00 89.06 448 LEU A CA 1
ATOM 3859 C C . LEU A 1 448 ? -28.095 2.444 14.649 1.00 89.06 448 LEU A C 1
ATOM 3861 O O . LEU A 1 448 ? -27.939 1.924 13.542 1.00 89.06 448 LEU A O 1
ATOM 3865 N N . SER A 1 449 ? -29.314 2.674 15.143 1.00 89.00 449 SER A N 1
ATOM 3866 C CA . SER A 1 449 ? -30.517 2.324 14.395 1.00 89.00 449 SER A CA 1
ATOM 3867 C C . SER A 1 449 ? -30.757 3.236 13.189 1.00 89.00 449 SER A C 1
ATOM 3869 O O . SER A 1 449 ? -30.438 4.425 13.214 1.00 89.00 449 SER A O 1
ATOM 3871 N N . GLY A 1 450 ? -31.323 2.678 12.112 1.00 86.12 450 GLY A N 1
ATOM 3872 C CA . GLY A 1 450 ? -31.731 3.461 10.936 1.00 86.12 450 GLY A CA 1
ATOM 3873 C C . GLY A 1 450 ? -30.581 4.089 10.140 1.00 86.12 450 GLY A C 1
ATOM 3874 O O . GLY A 1 450 ? -30.796 5.074 9.435 1.00 86.12 450 GLY A O 1
ATOM 3875 N N . LEU A 1 451 ? -29.360 3.559 10.256 1.00 86.19 451 LEU A N 1
ATOM 3876 C CA . LEU A 1 451 ? -28.168 4.082 9.579 1.00 86.19 451 LEU A CA 1
ATOM 3877 C C . LEU A 1 451 ? -27.919 3.445 8.202 1.00 86.19 451 LEU A C 1
ATOM 3879 O O . LEU A 1 451 ? -26.914 3.762 7.572 1.00 86.19 451 LEU A O 1
ATOM 3883 N N . ASN A 1 452 ? -28.837 2.595 7.720 1.00 84.25 452 ASN A N 1
ATOM 3884 C CA . ASN A 1 452 ? -28.701 1.806 6.488 1.00 84.25 452 ASN A CA 1
ATOM 3885 C C . ASN A 1 452 ? -27.459 0.901 6.484 1.00 84.25 452 ASN A C 1
ATOM 3887 O O . ASN A 1 452 ? -26.866 0.664 5.438 1.00 84.25 452 ASN A O 1
ATOM 3891 N N . ILE A 1 453 ? -27.075 0.389 7.655 1.00 83.56 453 ILE A N 1
ATOM 3892 C CA . ILE A 1 453 ? -25.941 -0.530 7.792 1.00 83.56 453 ILE A CA 1
ATOM 3893 C C . ILE A 1 453 ? -26.328 -1.867 7.160 1.00 83.56 453 ILE A C 1
ATOM 3895 O O . ILE A 1 453 ? -27.308 -2.479 7.578 1.00 83.56 453 ILE A O 1
ATOM 3899 N N . ASP A 1 454 ? -25.584 -2.330 6.166 1.00 81.62 454 ASP A N 1
ATOM 3900 C CA . ASP A 1 454 ? -25.776 -3.628 5.510 1.00 81.62 454 ASP A CA 1
ATOM 3901 C C . ASP A 1 454 ? -24.735 -4.666 5.961 1.00 81.62 454 ASP A C 1
ATOM 3903 O O . ASP A 1 454 ? -25.042 -5.856 6.051 1.00 81.62 454 ASP A O 1
ATOM 3907 N N . ARG A 1 455 ? -23.534 -4.207 6.331 1.00 73.94 455 ARG A N 1
ATOM 3908 C CA . ARG A 1 455 ? -22.446 -5.004 6.903 1.00 73.94 455 ARG A CA 1
ATOM 3909 C C . ARG A 1 455 ? -21.863 -4.359 8.157 1.00 73.94 455 ARG A C 1
ATOM 3911 O O . ARG A 1 455 ? -21.796 -3.140 8.280 1.00 73.94 455 ARG A O 1
ATOM 3918 N N . ILE A 1 456 ? -21.413 -5.199 9.085 1.00 68.38 456 ILE A N 1
ATOM 3919 C CA . ILE A 1 456 ? -20.667 -4.771 10.267 1.00 68.38 456 ILE A CA 1
ATOM 3920 C C . ILE A 1 456 ? -19.222 -5.232 10.102 1.00 68.38 456 ILE A C 1
ATOM 3922 O O . ILE A 1 456 ? -18.913 -6.409 10.292 1.00 68.38 456 ILE A O 1
ATOM 3926 N N . ASP A 1 457 ? -18.337 -4.299 9.763 1.00 60.94 457 ASP A N 1
ATOM 3927 C CA . ASP A 1 457 ? -16.916 -4.594 9.621 1.00 60.94 457 ASP A CA 1
ATOM 3928 C C . ASP A 1 457 ? -16.227 -4.536 10.991 1.00 60.94 457 ASP A C 1
ATOM 3930 O O . ASP A 1 457 ? -16.234 -3.512 11.676 1.00 60.94 457 ASP A O 1
ATOM 3934 N N . TYR A 1 458 ? -15.619 -5.656 11.398 1.00 56.34 458 TYR A N 1
ATOM 3935 C CA . TYR A 1 458 ? -14.969 -5.826 12.704 1.00 56.34 458 TYR A CA 1
ATOM 3936 C C . TYR A 1 458 ? -14.034 -4.660 13.095 1.00 56.34 458 TYR A C 1
ATOM 3938 O O . TYR A 1 458 ? -14.180 -4.153 14.210 1.00 56.34 458 TYR A O 1
ATOM 3946 N N . PRO A 1 459 ? -13.131 -4.164 12.215 1.00 55.12 459 PRO A N 1
ATOM 3947 C CA . PRO A 1 459 ? -12.252 -3.047 12.564 1.00 55.12 459 PRO A CA 1
ATOM 3948 C C . PRO A 1 459 ? -12.997 -1.756 12.930 1.00 55.12 459 PRO A C 1
ATOM 3950 O O . PRO A 1 459 ? -12.503 -0.990 13.749 1.00 55.12 459 PRO A O 1
ATOM 3953 N N . LEU A 1 460 ? -14.188 -1.518 12.368 1.00 57.66 460 LEU A N 1
ATOM 3954 C CA . LEU A 1 460 ? -14.983 -0.311 12.628 1.00 57.66 460 LEU A CA 1
ATOM 3955 C C . LEU A 1 460 ? -15.736 -0.365 13.962 1.00 57.66 460 LEU A C 1
ATOM 3957 O O . LEU A 1 460 ? -16.128 0.673 14.487 1.00 57.66 460 LEU A O 1
ATOM 3961 N N . MET A 1 461 ? -15.959 -1.563 14.509 1.00 63.81 461 MET A N 1
ATOM 3962 C CA . MET A 1 461 ? -16.709 -1.761 15.756 1.00 63.81 461 MET A CA 1
ATOM 3963 C C . MET A 1 461 ? -15.844 -2.003 16.975 1.00 63.81 461 MET A C 1
ATOM 3965 O O . MET A 1 461 ? -16.368 -2.182 18.073 1.00 63.81 461 MET A O 1
ATOM 3969 N N . ILE A 1 462 ? -14.531 -1.998 16.799 1.00 57.41 462 ILE A N 1
ATOM 3970 C CA . ILE A 1 462 ? -13.593 -2.364 17.851 1.00 57.41 462 ILE A CA 1
ATOM 3971 C C . ILE A 1 462 ? -13.727 -1.450 19.073 1.00 57.41 462 ILE A C 1
ATOM 3973 O O . ILE A 1 462 ? -13.765 -1.919 20.207 1.00 57.41 462 ILE A O 1
ATOM 3977 N N . GLU A 1 463 ? -13.931 -0.154 18.835 1.00 55.72 463 GLU A N 1
ATOM 3978 C CA . GLU A 1 463 ? -14.176 0.844 19.874 1.00 55.72 463 GLU A CA 1
ATOM 3979 C C . GLU A 1 463 ? -15.540 0.663 20.549 1.00 55.72 463 GLU A C 1
ATOM 3981 O O . GLU A 1 463 ? -15.718 1.085 21.687 1.00 55.72 463 GLU A O 1
ATOM 3986 N N . ALA A 1 464 ? -16.503 0.007 19.897 1.00 62.53 464 ALA A N 1
ATOM 3987 C CA . ALA A 1 464 ? -17.829 -0.253 20.448 1.00 62.53 464 ALA A CA 1
ATOM 3988 C C . ALA A 1 464 ? -17.912 -1.549 21.274 1.00 62.53 464 ALA A C 1
ATOM 3990 O O . ALA A 1 464 ? -18.923 -1.774 21.935 1.00 62.53 464 ALA A O 1
ATOM 3991 N N . PHE A 1 465 ? -16.880 -2.401 21.287 1.00 59.59 465 PHE A N 1
ATOM 3992 C CA . PHE A 1 465 ? -16.914 -3.694 21.996 1.00 59.59 465 PHE A CA 1
ATOM 3993 C C . PHE A 1 465 ? -17.120 -3.591 23.502 1.00 59.59 465 PHE A C 1
ATOM 3995 O O . PHE A 1 465 ? -17.636 -4.520 24.122 1.00 59.59 465 PHE A O 1
ATOM 4002 N N . PHE A 1 466 ? -16.745 -2.463 24.093 1.00 58.34 466 PHE A N 1
ATOM 4003 C CA . PHE A 1 466 ? -16.907 -2.226 25.523 1.00 58.34 466 PHE A CA 1
ATOM 4004 C C . PHE A 1 466 ? -18.247 -1.570 25.867 1.00 58.34 466 PHE A C 1
ATOM 4006 O O . PHE A 1 466 ? -18.530 -1.324 27.039 1.00 58.34 466 PHE A O 1
ATOM 4013 N N . ILE A 1 467 ? -19.092 -1.324 24.863 1.00 66.56 467 ILE A N 1
ATOM 4014 C CA . ILE A 1 467 ? -20.420 -0.756 25.045 1.00 66.56 467 ILE A CA 1
ATOM 4015 C C . ILE A 1 467 ? -21.400 -1.887 25.383 1.00 66.56 467 ILE A C 1
ATOM 4017 O O . ILE A 1 467 ? -21.632 -2.765 24.552 1.00 66.56 467 ILE A O 1
ATOM 4021 N N . PRO A 1 468 ? -22.033 -1.876 26.573 1.00 64.38 468 PRO A N 1
ATOM 4022 C CA . PRO A 1 468 ? -22.863 -2.995 27.026 1.00 64.38 468 PRO A CA 1
ATOM 4023 C C . PRO A 1 468 ? -24.115 -3.242 26.178 1.00 64.38 468 PRO A C 1
ATOM 4025 O O . PRO A 1 468 ? -24.658 -4.346 26.178 1.00 64.38 468 PRO A O 1
ATOM 4028 N N . LYS A 1 469 ? -24.628 -2.202 25.510 1.00 77.94 469 LYS A N 1
ATOM 4029 C CA . LYS A 1 469 ? -25.869 -2.249 24.732 1.00 77.94 469 LYS A CA 1
ATOM 4030 C C . LYS A 1 469 ? -25.704 -1.462 23.437 1.00 77.94 469 LYS A C 1
ATOM 4032 O O . LYS A 1 469 ? -25.502 -0.250 23.473 1.00 77.94 469 LYS A O 1
ATOM 4037 N N . ILE A 1 470 ? -25.862 -2.140 22.304 1.00 85.62 470 ILE A N 1
ATOM 4038 C CA . ILE A 1 470 ? -25.836 -1.533 20.969 1.00 85.62 470 ILE A CA 1
ATOM 4039 C C . ILE A 1 470 ? -27.193 -1.780 20.308 1.00 85.62 470 ILE A C 1
ATOM 4041 O O . ILE A 1 470 ? -27.644 -2.922 20.209 1.00 85.62 470 ILE A O 1
ATOM 4045 N N . ASN A 1 471 ? -27.858 -0.715 19.866 1.00 87.19 471 ASN A N 1
ATOM 4046 C CA . ASN A 1 471 ? -29.096 -0.804 19.100 1.00 87.19 471 ASN A CA 1
ATOM 4047 C C . ASN A 1 471 ? -28.784 -0.793 17.599 1.00 87.19 471 ASN A C 1
ATOM 4049 O O . ASN A 1 471 ? -28.378 0.231 17.061 1.00 87.19 471 ASN A O 1
ATOM 4053 N N . LEU A 1 472 ? -29.021 -1.923 16.931 1.00 87.62 472 LEU A N 1
ATOM 4054 C CA . LEU A 1 472 ? -28.832 -2.105 15.485 1.00 87.62 472 LEU A CA 1
ATOM 4055 C C . LEU A 1 472 ? -30.156 -2.193 14.708 1.00 87.62 472 LEU A C 1
ATOM 4057 O O . LEU A 1 472 ? -30.155 -2.579 13.540 1.00 87.62 472 LEU A O 1
ATOM 4061 N N . SER A 1 473 ? -31.290 -1.874 15.337 1.00 87.75 473 SER A N 1
ATOM 4062 C CA . SER A 1 473 ? -32.607 -1.973 14.692 1.00 87.75 473 SER A CA 1
ATOM 4063 C C . SER A 1 473 ? -32.731 -1.088 13.442 1.00 87.75 473 SER A C 1
ATOM 4065 O O . SER A 1 473 ? -32.031 -0.092 13.289 1.00 87.75 473 SER A O 1
ATOM 4067 N N . ASN A 1 474 ? -33.645 -1.437 12.532 1.00 87.25 474 ASN A N 1
ATOM 4068 C CA . ASN A 1 474 ? -33.928 -0.666 11.310 1.00 87.25 474 ASN A CA 1
ATOM 4069 C C . ASN A 1 474 ? -32.719 -0.485 10.365 1.00 87.25 474 ASN A C 1
ATOM 4071 O O . ASN A 1 474 ? -32.621 0.522 9.670 1.00 87.25 474 ASN A O 1
ATOM 4075 N N . ASN A 1 475 ? -31.803 -1.453 10.341 1.00 89.00 475 ASN A N 1
ATOM 4076 C CA . ASN A 1 475 ? -30.697 -1.536 9.385 1.00 89.00 475 ASN A CA 1
ATOM 4077 C C . ASN A 1 475 ? -30.941 -2.661 8.356 1.00 89.00 475 ASN A C 1
ATOM 4079 O O . ASN A 1 475 ? -31.899 -3.423 8.477 1.00 89.00 475 ASN A O 1
ATOM 4083 N N . LEU A 1 476 ? -30.079 -2.763 7.343 1.00 84.00 476 LEU A N 1
ATOM 4084 C CA . LEU A 1 476 ? -30.177 -3.704 6.215 1.00 84.00 476 LEU A CA 1
ATOM 4085 C C . LEU A 1 476 ? -29.397 -5.013 6.441 1.00 84.00 476 LEU A C 1
ATOM 4087 O O . LEU A 1 476 ? -29.192 -5.779 5.502 1.00 84.00 476 LEU A O 1
ATOM 4091 N N . ILE A 1 477 ? -28.957 -5.270 7.675 1.00 79.19 477 ILE A N 1
ATOM 4092 C CA . ILE A 1 477 ? -28.137 -6.431 8.036 1.00 79.19 477 ILE A CA 1
ATOM 4093 C C . ILE A 1 477 ? -28.927 -7.713 7.747 1.00 79.19 477 ILE A C 1
ATOM 4095 O O . ILE A 1 477 ? -29.955 -7.981 8.375 1.00 79.19 477 ILE A O 1
ATOM 4099 N N . SER A 1 478 ? -28.448 -8.522 6.802 1.00 58.91 478 SER A N 1
ATOM 4100 C CA . SER A 1 478 ? -29.029 -9.837 6.543 1.00 58.91 478 SER A CA 1
ATOM 4101 C C . SER A 1 478 ? -28.756 -10.760 7.727 1.00 58.91 478 SER A C 1
ATOM 4103 O O . SER A 1 478 ? -27.606 -10.921 8.132 1.00 58.91 478 SER A O 1
ATOM 4105 N N . VAL A 1 479 ? -29.799 -11.397 8.260 1.00 49.53 479 VAL A N 1
ATOM 4106 C CA . VAL A 1 479 ? -29.654 -12.486 9.234 1.00 49.53 479 VAL A CA 1
ATOM 4107 C C . VAL A 1 479 ? -29.122 -13.706 8.473 1.00 49.53 479 VAL A C 1
ATOM 4109 O O . VAL A 1 479 ? -29.908 -14.435 7.873 1.00 49.53 479 VAL A O 1
ATOM 4112 N N . SER A 1 480 ? -27.798 -13.862 8.404 1.00 36.50 480 SER A N 1
ATOM 4113 C CA . SER A 1 480 ? -27.132 -15.051 7.849 1.00 36.50 480 SER A CA 1
ATOM 4114 C C . SER A 1 480 ? -26.819 -16.061 8.939 1.00 36.50 480 SER A C 1
ATOM 4116 O O . SER A 1 480 ? -26.152 -15.635 9.912 1.00 36.50 480 SER A O 1
#

pLDDT: mean 71.74, std 20.63, range [21.39, 96.5]

Sequence (480 aa):
MIEEILSRFNKCNELWFHKLWVVKYCLKNNLTNIQDLLEELKYCKGSFYKDDRNYHCWNYRSYVIACIYISIRKNEREKVGGNNRVEQNESNNVIAQDCNNFNVHRLNYELSKELIEHNFSNFSAWFLKYSLKESFININDELNLIKNAIFTDPFDQSLWEFYRWFLFQKGNYKEEIFFILLQDNSIYFFFQNLVKVNVDKSKCYNLNSEEISGVWNKQLITMNNPLDNLESYVYIFKANEKFSLSHFTYLKFSLYYFKYNIYEHDKINYGKNILQDLLTGCDYSLKEENQFEYSIVYEINFQYFSKNEHFKLLQDYNNKNRKSCRFSSKKDCTNIYASLYEYINYSNILLSTARNMDFGLLQSELEQINELLYLESNCKFALFTKFEILKRLEKFDQMFQLLELLKNVDHIRVQYYNDWEVELRIQKKIYNYYQDSEIDDSNKVLDLSGLNIDRIDYPLMIEAFFIPKINLSNNLISVS

=== Feature glossary ===
The features interleaved in this record are:

— What the protein is —

Sequence gives the chain of amino acids in standard one-letter code (A=alanine, C=cysteine, …, Y=tyrosine), read N→C. It is the only feature that is directly encoded by the gene; all structural features are derived from the folded form of this sequence.

Database cross-references. InterPro integrates a dozen domain/family signature databases into unified entries with residue-range hits. GO terms attach function/process/location labels with evidence codes. CATH codes position the fold in a four-level structural taxonomy. Organism is the NCBI-taxonomy species name.

— Where its atoms are —

Atomic coordinates in PDBx/mmCIF format — the same representation the Protein Data Bank distributes. Each line of the _atom_site loop places one backbone atom in Cartesian space (units: ångströms, origin: arbitrary).

The six renders are orthographic views along the three Cartesian axes in both directions. Representation (cartoon, sticks, or surface) and color scheme (sequence-rainbow or by-chain) vary across proteins so the training set covers all the common visualization conventions.

— Local backbone conformation —

Eight-state secondary structure (DSSP): H is the canonical α-helix, G the tighter 3₁₀-helix, I the wider π-helix; E/B are β-structure, T and S are turns and bends, and '-' is everything else. DSSP derives these from the pattern of main-chain N–H···O=C hydrogen bonds, not from the sequence.

P-SEA three-state annotation labels each residue as helix, strand, or coil based purely on the geometry of the Cα trace. It serves as a fallback when the full backbone (and thus DSSP) is unavailable.

The φ/ψ torsion pair specifies the backbone conformation at each residue. φ rotates about the N–Cα bond, ψ about the Cα–C bond. Steric clashes forbid most of the (φ, ψ) plane — the allowed regions (α-helix basin, β-sheet basin, left-handed helix) are the Ramachandran-allowed regions.

— Global shape and packing —

The geometric summary reports three shape descriptors. Rg (radius of gyration) measures how spread out the Cα atoms are about their centre of mass; compact globular proteins have small Rg, elongated or unfolded ones large. Cα contacts (<8 Å, |i−j|>4) count long-range residue pairs in spatial proximity — high for tightly packed folds, near zero for rods or random coil. The bounding-box extents give the protein's footprint along x, y, z in Å.

Solvent-accessible surface area (SASA) is the area in Å² traced out by the centre of a 1.4 Å probe sphere (a water molecule) rolled over the protein's van der Waals surface (Shrake–Rupley / Lee–Richards construction). Buried residues have near-zero SASA; fully exposed residues can exceed 200 Å². The total SASA scales roughly with the number of surface residues.

The contact map is a binary N×N matrix image: pixel (i, j) is dark where Cα_i and Cα_j are within 8 Å and |i−j|>4. Because the |i−j|>4 filter removes local helical contacts, off-diagonal stripes parallel to the main diagonal indicate parallel β-sheets; stripes perpendicular to it indicate antiparallel β-sheets. The Ramachandran plot scatters every residue's (φ, ψ) pair against the sterically allowed regions. The PAE heatmap renders the predicted-aligned-error matrix.

— Structural neighborhood —

3Di is Foldseek's structural alphabet. Each residue is assigned one of twenty discrete states based on how its Cα sits relative to its spatial (not sequential) neighbors. Aligning 3Di strings finds structural homologs roughly as well as full 3D superposition, but orders of magnitude faster.

Nearest PDB neighbors are the top structural matches found by Foldseek when searching this structure against the entire Protein Data Bank. Each hit reports a TM-score (0 to 1; >0.5 almost always implies the same fold) and an E-value. These are *structural* homologs — they may share no detectable sequence similarity.

— Confidence and disorder —

For AlphaFold models, the B-factor field carries pLDDT — the model's own estimate of local accuracy on a 0–100 scale. Regions with pLDDT<50 should be treated as essentially unmodeled; they often correspond to intrinsically disordered segments.

Crystallographic B-factors measure how much each atom's electron density is smeared out, in Å². They rise in mobile loops and surface residues and fall in the buried interior. In AlphaFold models this column is repurposed to hold pLDDT instead.

Predicted aligned error is AlphaFold's pairwise confidence. Unlike pLDDT (per-residue), PAE is per-residue-pair and captures whether two parts of the structure are correctly placed relative to each other. Units are ångströms of expected positional error.